Protein AF-0000000074036821 (afdb_homodimer)

Nearest PDB structures (foldseek):
  4fbl-assembly1_A  TM=8.894E-01  e=8.589E-24  unidentified
  3jw8-assembly1_A  TM=8.006E-01  e=2.935E-15  Homo sapiens
  7l50-assembly4_D  TM=7.925E-01  e=5.083E-15  Homo sapiens
  6bq0-assembly1_B  TM=7.801E-01  e=5.083E-15  Homo sapiens
  8ptr-assembly1_A  TM=7.998E-01  e=4.861E-14  Homo sapiens

Foldseek 3Di:
DPPPPPPLPPPQDDPPWDADPLQAKDWADDPPAQEEEEEEEADLDGNNLQVLLQVLLVVLPHTYTYHRQFQHRTFQSRVLSDFLVSRLVVLVVVVVVVVVPHVAYEYEYAALSLLSNLVCLLPDPHQEYERELHVLDWPDPCLVVLVVCQVPDAKDFADDDDADPDPSVNRSCVGGVRIDHSNRSNRSVVSSVVSLVSQQSRAHAYEYEEEPQENTRHPCVVVSSVVRHNHPHYYYHYHYDFYRSCCNGPCVVVVSVVVSVSVVD/DPPPPVPLPPPQDDPPWDADPLQAKDWADDPPAQEEEEEEEADLDGNNLQVLLQVLLVVLPHTYTYHRQFQHRTFQSRVLSDFLVSRLVVLVVVVVVVVVPHVAYEYEYAALSLLSNLVCLLPDPHQEYERELHVLDWPDPCLVVLVVCQVPDAKAFADDDDADPDPSVNRSCVGGVRIDHSNRSNRSVVSSVVSLVSQCSRAHAYEYEEEPQENTRHPCVVVSSVVRHNHPHYYYHYHYPFYRSCCNGPCVVVVSVVVSVSVVD

pLDDT: mean 91.97, std 14.24, range [18.31, 99.0]

Secondary structure (DSSP, 8-state):
---------GGGS-TT----GGGSPEEE--TT--EEEEEE--TT--GGGGHHHHHHHHHTT-EEEEPPPTTTTS-HHHHHT--HHHHHHHHHHHHHHHHTT-SEEEEEEETHHHHHHHHHHHHS--SEEEEES-TTS---TTGGGHHHHTTT---EEPPPPPPPSSHHHHHHIIIIITEE-HHHHHHHHHHHHHHHHHGGG--S-EEEEEETT-SSS-THHHHHHHHH---SSEEEEEESS--S-GGGSTTHHHHHHHHHHHHH-/---------GGGS-TT----GGGSPEEE--TT--EEEEEE--TT--GGGGHHHHHHHHHTT-EEEEPPPTTTTS-HHHHHT--HHHHHHHHHHHHHHHHTT-SEEEEEEETHHHHHHHHHHHHS--SEEEEES-TTS---TTGGGHHHHTTT---EEPPPPPPPSSHHHHHHIIIIITEE-HHHHHHHHHHHHHHHHHGGG--S-EEEEEETT-SSS-THHHHHHHHH---SSEEEEEESS--S-GGGSTTHHHHHHHHHHHHH-

Sequence (530 aa):
MNTIAVRPSIAAIPAETRVLPGARTLRLEREGASRAVLVLHGFTGYVGEIRFLAEHLHQAGFSVLAPRLPGHGTNSRDFRASGGNDWWRASVDAYLDVASRYDQVMVVGLSMGGVLSALLAAQFPLARAALLAPALEIAHPLVPLTPFLRHLVPPLRKPEKEPSEDPEREYLAREYWNWQWPRETSELYRLVKLGRRALEKITCPTLTVVSAQDDTVPLSVAGRIERSIAATERQTLVLEESGHVITDGPEKETVARAVSEWFLRMNTIAVRPSIAAIPAETRVLPGARTLRLEREGASRAVLVLHGFTGYVGEIRFLAEHLHQAGFSVLAPRLPGHGTNSRDFRASGGNDWWRASVDAYLDVASRYDQVMVVGLSMGGVLSALLAAQFPLARAALLAPALEIAHPLVPLTPFLRHLVPPLRKPEKEPSEDPEREYLAREYWNWQWPRETSELYRLVKLGRRALEKITCPTLTVVSAQDDTVPLSVAGRIERSIAATERQTLVLEESGHVITDGPEKETVARAVSEWFLR

Organism: NCBI:txid159291

Solvent-accessible surface area (backbone atoms only — not comparable to full-atom values): 26959 Å² total; per-residue (Å²): 133,81,75,70,69,79,63,66,53,83,79,44,45,61,52,82,67,50,47,40,80,64,21,44,60,43,76,45,82,41,89,89,42,47,41,30,34,42,40,33,45,31,78,85,37,35,28,57,52,42,40,63,39,46,52,49,37,36,72,74,61,26,17,29,40,28,58,52,51,68,33,42,38,54,43,47,53,34,32,69,56,36,42,42,68,49,43,50,51,51,50,52,53,50,48,40,57,50,55,57,72,26,82,38,39,29,35,32,12,33,24,49,11,9,25,52,35,44,40,47,38,34,48,34,87,41,63,30,38,34,29,30,39,37,39,62,37,67,58,56,81,61,52,83,48,15,71,76,37,30,87,73,42,70,72,40,79,43,81,83,71,82,83,52,90,48,66,66,57,35,50,44,32,72,43,41,68,34,44,40,49,34,42,54,45,23,27,48,45,53,48,20,57,50,24,55,68,29,31,55,52,20,54,40,35,36,39,39,37,41,25,71,50,18,79,50,34,49,65,64,41,60,58,53,49,68,73,39,37,53,29,80,49,67,48,76,47,77,40,75,78,16,44,62,60,40,51,66,34,90,43,20,68,59,48,37,50,53,50,44,57,60,66,70,101,133,82,77,70,69,80,62,72,54,82,80,44,46,60,53,82,67,51,46,39,81,62,20,46,59,43,75,44,82,38,88,87,41,47,40,31,35,42,41,34,45,32,79,83,37,36,28,56,50,41,40,64,39,47,53,49,37,36,73,74,59,26,18,30,40,26,57,52,52,68,33,42,38,54,42,47,53,35,31,69,62,37,43,42,67,50,43,50,51,51,49,51,52,50,48,38,58,50,54,58,72,26,84,37,40,29,35,33,10,34,23,49,11,8,26,52,35,44,40,45,37,34,48,34,88,41,63,30,38,35,30,31,41,36,40,60,37,66,58,56,81,60,52,83,49,14,69,75,36,30,86,73,42,72,71,39,78,44,80,83,71,82,83,53,89,47,65,68,56,35,50,43,33,72,42,39,69,35,44,41,50,34,42,55,46,22,27,46,46,52,47,22,54,51,22,56,69,29,31,56,52,21,54,39,36,36,40,38,37,42,25,72,50,19,80,52,32,50,65,66,40,59,57,52,48,68,74,38,36,53,29,81,49,67,50,77,46,77,40,76,78,16,45,61,60,40,51,67,35,90,44,21,67,57,50,36,49,53,50,46,56,60,66,69,101

InterPro domains:
  IPR000073 Alpha/beta hydrolase fold-1 [PF12697] (37-256)
  IPR012354 Esterase/lipase [PIRSF017388] (30-263)
  IPR029058 Alpha/Beta hydrolase fold [G3DSA:3.40.50.1820] (24-264)
  IPR029058 Alpha/Beta hydrolase fold [SSF53474] (31-263)
  IPR050266 AB hydrolase superfamily [PTHR43798] (28-263)

Structure (mmCIF, N/CA/C/O backbone):
data_AF-0000000074036821-model_v1
#
loop_
_entity.id
_entity.type
_entity.pdbx_description
1 polymer Carboxylesterase
#
loop_
_atom_site.group_PDB
_atom_site.id
_atom_site.type_symbol
_atom_site.label_atom_id
_atom_site.label_alt_id
_atom_site.label_comp_id
_atom_site.label_asym_id
_atom_site.lab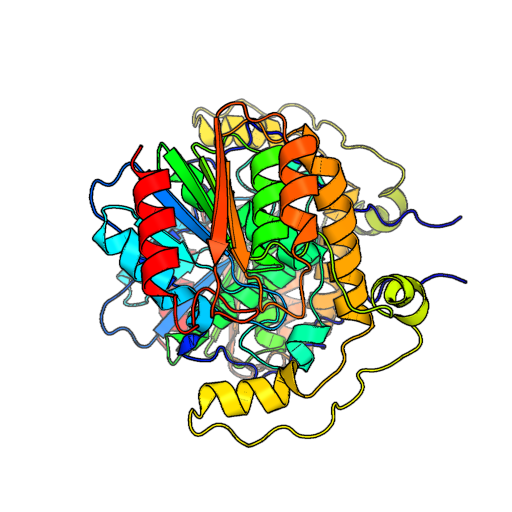el_entity_id
_atom_site.label_seq_id
_atom_site.pdbx_PDB_ins_code
_atom_site.Cartn_x
_atom_site.Cartn_y
_atom_site.Cartn_z
_atom_site.occupancy
_atom_site.B_iso_or_equiv
_atom_site.auth_seq_id
_atom_site.auth_comp_id
_atom_site.auth_asym_id
_atom_site.auth_atom_id
_atom_site.pdbx_PDB_model_num
ATOM 1 N N . MET A 1 1 ? 4.031 -11.281 30.656 1 18.31 1 MET A N 1
ATOM 2 C CA . MET A 1 1 ? 2.732 -11.242 29.984 1 18.31 1 MET A CA 1
ATOM 3 C C . MET A 1 1 ? 2.902 -11.008 28.484 1 18.31 1 MET A C 1
ATOM 5 O O . MET A 1 1 ? 3.51 -10.016 28.078 1 18.31 1 MET A O 1
ATOM 9 N N . ASN A 1 2 ? 3.062 -12.086 27.672 1 21.95 2 ASN A N 1
ATOM 10 C CA . ASN A 1 2 ? 3.443 -12.359 26.297 1 21.95 2 ASN A CA 1
ATOM 11 C C . ASN A 1 2 ? 2.559 -11.602 25.312 1 21.95 2 ASN A C 1
ATOM 13 O O . ASN A 1 2 ? 1.363 -11.875 25.203 1 21.95 2 ASN A O 1
ATOM 17 N N . THR A 1 3 ? 2.742 -10.289 25.281 1 25.14 3 THR A N 1
ATOM 18 C CA . THR A 1 3 ? 1.938 -9.391 24.453 1 25.14 3 THR A CA 1
ATOM 19 C C . THR A 1 3 ? 1.729 -9.984 23.062 1 25.14 3 THR A C 1
ATOM 21 O O . THR A 1 3 ? 2.693 -10.211 22.328 1 25.14 3 THR A O 1
ATOM 24 N N . ILE A 1 4 ? 0.792 -10.883 23.047 1 26.09 4 ILE A N 1
ATOM 25 C CA . ILE A 1 4 ? 0.326 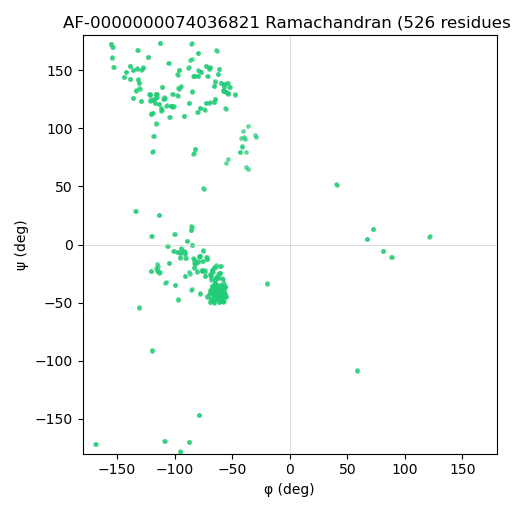-11.531 21.828 1 26.09 4 ILE A CA 1
ATOM 26 C C . ILE A 1 4 ? 0.165 -10.5 20.719 1 26.09 4 ILE A C 1
ATOM 28 O O . ILE A 1 4 ? -0.646 -9.578 20.844 1 26.09 4 ILE A O 1
ATOM 32 N N . ALA A 1 5 ? 1.261 -10.133 20.094 1 34.81 5 ALA A N 1
ATOM 33 C CA . ALA A 1 5 ? 1.174 -9.383 18.844 1 34.81 5 ALA A CA 1
ATOM 34 C C . ALA A 1 5 ? -0.105 -9.719 18.078 1 34.81 5 ALA A C 1
ATOM 36 O O . ALA A 1 5 ? -0.354 -10.883 17.766 1 34.81 5 ALA A O 1
ATOM 37 N N . VAL A 1 6 ? -1.123 -8.984 18.281 1 35.66 6 VAL A N 1
ATOM 38 C CA . VAL A 1 6 ? -2.352 -9.07 17.5 1 35.66 6 VAL A CA 1
ATOM 39 C C . VAL A 1 6 ? -2.016 -9.336 16.031 1 35.66 6 VAL A C 1
ATOM 41 O O . VAL A 1 6 ? -1.45 -8.477 15.352 1 35.66 6 VAL A O 1
ATOM 44 N N . ARG A 1 7 ? -1.472 -10.477 15.719 1 39.62 7 ARG A N 1
ATOM 45 C CA . ARG A 1 7 ? -1.294 -10.922 14.336 1 39.62 7 ARG A CA 1
ATOM 46 C C . ARG A 1 7 ? -2.535 -10.617 13.5 1 39.62 7 ARG A C 1
ATOM 48 O O . ARG A 1 7 ? -3.637 -11.055 13.836 1 39.62 7 ARG A O 1
ATOM 55 N N . PRO A 1 8 ? -2.658 -9.531 12.859 1 44.41 8 PRO A N 1
ATOM 56 C CA . PRO A 1 8 ? -3.916 -9.336 12.133 1 44.41 8 PRO A CA 1
ATOM 57 C C . PRO A 1 8 ? -4.418 -10.609 11.469 1 44.41 8 PRO A C 1
ATOM 59 O O . PRO A 1 8 ? -3.674 -11.266 10.727 1 44.41 8 PRO A O 1
ATOM 62 N N . SER A 1 9 ? -5.211 -11.352 12.164 1 51.19 9 SER A N 1
ATOM 63 C CA . SER A 1 9 ? -5.945 -12.43 11.516 1 51.19 9 SER A CA 1
ATOM 64 C C . SER A 1 9 ? -6.371 -12.031 10.102 1 51.19 9 SER A C 1
ATOM 66 O O . SER A 1 9 ? -6.93 -10.953 9.898 1 51.19 9 SER A O 1
ATOM 68 N N . ILE A 1 10 ? -5.691 -12.477 9.008 1 53.94 10 ILE A N 1
ATOM 69 C CA . ILE A 1 10 ? -6.184 -12.438 7.633 1 53.94 10 ILE A CA 1
ATOM 70 C C . ILE A 1 10 ? -7.703 -12.297 7.633 1 53.94 10 ILE A C 1
ATOM 72 O O . ILE A 1 10 ? -8.266 -11.523 6.852 1 53.94 10 ILE A O 1
ATOM 76 N N . ALA A 1 11 ? -8.328 -12.914 8.688 1 61.28 11 ALA A N 1
ATOM 77 C CA . ALA A 1 11 ? -9.781 -13.07 8.75 1 61.28 11 ALA A CA 1
ATOM 78 C C . ALA A 1 11 ? -10.438 -11.836 9.352 1 61.28 11 ALA A C 1
ATOM 80 O O . ALA A 1 11 ? -11.672 -11.758 9.422 1 61.28 11 ALA A O 1
ATOM 81 N N . ALA A 1 12 ? -9.594 -10.766 9.375 1 81.31 12 ALA A N 1
ATOM 82 C CA . ALA A 1 12 ? -10.188 -9.68 10.156 1 81.31 12 ALA A CA 1
ATOM 83 C C . ALA A 1 12 ? -10.906 -8.688 9.25 1 81.31 12 ALA A C 1
ATOM 85 O O . ALA A 1 12 ? -11.781 -7.949 9.703 1 81.31 12 ALA A O 1
ATOM 86 N N . ILE A 1 13 ? -10.727 -8.781 7.961 1 92.56 13 ILE A N 1
ATOM 87 C CA . ILE A 1 13 ? -11.367 -7.863 7.027 1 92.56 13 ILE A CA 1
ATOM 88 C C . ILE A 1 13 ? -12.555 -8.555 6.359 1 92.56 13 ILE A C 1
ATOM 90 O O . ILE A 1 13 ? -12.383 -9.539 5.637 1 92.56 13 ILE A O 1
ATOM 94 N N . PRO A 1 14 ? -13.781 -8.055 6.512 1 94.5 14 PRO A N 1
ATOM 95 C CA . PRO A 1 14 ? -14.961 -8.719 5.961 1 94.5 14 PRO A CA 1
ATOM 96 C C . PRO A 1 14 ? -14.914 -8.844 4.438 1 94.5 14 PRO A C 1
ATOM 98 O O . PRO A 1 14 ? -14.398 -7.945 3.762 1 94.5 14 PRO A O 1
ATOM 101 N N . ALA A 1 15 ? -15.547 -9.875 3.91 1 94.81 15 ALA A N 1
ATOM 102 C CA . ALA A 1 15 ? -15.578 -10.156 2.479 1 94.81 15 ALA A CA 1
ATOM 103 C C . ALA A 1 15 ? -16.281 -9.039 1.709 1 94.81 15 ALA A C 1
ATOM 105 O O . ALA A 1 15 ? -15.945 -8.781 0.55 1 94.81 15 ALA A O 1
ATOM 106 N N . GLU A 1 16 ? -17.188 -8.359 2.367 1 95.31 16 GLU A N 1
ATOM 107 C CA . GLU A 1 16 ? -18.016 -7.344 1.708 1 95.31 16 GLU A CA 1
ATOM 108 C C . GLU A 1 16 ? -17.344 -5.977 1.763 1 95.31 16 GLU A C 1
ATOM 110 O O . GLU A 1 16 ? -17.906 -4.984 1.296 1 95.31 16 GLU A O 1
ATOM 115 N N . THR A 1 17 ? -16.125 -5.922 2.326 1 97.25 17 THR A N 1
ATOM 116 C CA . THR A 1 17 ? -15.414 -4.652 2.449 1 97.25 17 THR A CA 1
ATOM 117 C C . THR A 1 17 ? -15.234 -4 1.081 1 97.25 17 THR A C 1
ATOM 119 O O . THR A 1 17 ? -14.828 -4.66 0.121 1 97.25 17 THR A O 1
ATOM 122 N N . ARG A 1 18 ? -15.57 -2.715 1.026 1 96.38 18 ARG A N 1
ATOM 123 C CA . ARG A 1 18 ? -15.414 -1.904 -0.177 1 96.38 18 ARG A CA 1
ATOM 124 C C . ARG A 1 18 ? -14.883 -0.516 0.161 1 96.38 18 ARG A C 1
ATOM 126 O O . ARG A 1 18 ? -15.086 -0.02 1.271 1 96.38 18 ARG A O 1
ATOM 133 N N . VAL A 1 19 ? -14.234 0.05 -0.792 1 98.56 19 VAL A N 1
ATOM 134 C CA . VAL A 1 19 ? -13.773 1.428 -0.651 1 98.56 19 VAL A CA 1
ATOM 135 C C . VAL A 1 19 ? -14.898 2.387 -1.045 1 98.56 19 VAL A C 1
ATOM 137 O O . VAL A 1 19 ? -15.516 2.227 -2.098 1 98.56 19 VAL A O 1
ATOM 140 N N . LEU A 1 20 ? -15.164 3.377 -0.227 1 97.94 20 LEU A N 1
ATOM 141 C CA . LEU A 1 20 ? -16.125 4.418 -0.59 1 97.94 20 LEU A CA 1
ATOM 142 C C . LEU A 1 20 ? -15.648 5.18 -1.825 1 97.94 20 LEU A C 1
ATOM 144 O O . LEU A 1 20 ? -14.453 5.445 -1.979 1 97.94 20 LEU A O 1
ATOM 148 N N . PRO A 1 21 ? -16.578 5.613 -2.633 1 97.25 21 PRO A N 1
ATOM 149 C CA . PRO A 1 21 ? -16.188 6.34 -3.842 1 97.25 21 PRO A CA 1
ATOM 150 C C . PRO A 1 21 ? -15.32 7.559 -3.539 1 97.25 21 PRO A C 1
ATOM 152 O O . PRO A 1 21 ? -14.297 7.773 -4.203 1 97.25 21 PRO A O 1
ATOM 155 N N . GLY A 1 22 ? -15.641 8.32 -2.547 1 97.88 22 GLY A N 1
ATOM 156 C CA . GLY A 1 22 ? -14.891 9.523 -2.197 1 97.88 22 GLY A CA 1
ATOM 157 C C . GLY A 1 22 ? -13.578 9.227 -1.5 1 97.88 22 GLY A C 1
ATOM 158 O O . GLY A 1 22 ? -12.773 10.133 -1.278 1 97.88 22 GLY A O 1
ATOM 159 N N . ALA A 1 23 ? -13.32 7.938 -1.196 1 98.56 23 ALA A N 1
ATOM 160 C CA . ALA A 1 23 ? -12.125 7.559 -0.449 1 98.56 23 ALA A CA 1
ATOM 161 C C . ALA A 1 23 ? -11.094 6.898 -1.36 1 98.56 23 ALA A C 1
ATOM 163 O O . ALA A 1 23 ? -10.008 6.535 -0.914 1 98.56 23 ALA A O 1
ATOM 164 N N . ARG A 1 24 ? -11.461 6.754 -2.646 1 98.5 24 ARG A N 1
ATOM 165 C CA . ARG A 1 24 ? -10.539 6.125 -3.59 1 98.5 24 ARG A CA 1
ATOM 166 C C . ARG A 1 24 ? -9.234 6.91 -3.684 1 98.5 24 ARG A C 1
ATOM 168 O O . ARG A 1 24 ? -9.234 8.141 -3.656 1 98.5 24 ARG A O 1
ATOM 175 N N . THR A 1 25 ? -8.156 6.148 -3.742 1 98.69 25 THR A N 1
ATOM 176 C CA . THR A 1 25 ? -6.887 6.793 -4.059 1 98.69 25 THR A CA 1
ATOM 177 C C . THR A 1 25 ? -7.035 7.723 -5.258 1 98.69 25 THR A C 1
ATOM 179 O O . THR A 1 25 ? -7.629 7.344 -6.273 1 98.69 25 THR A O 1
ATOM 182 N N . LEU A 1 26 ? -6.574 8.938 -5.098 1 98.5 26 LEU A N 1
ATOM 183 C CA . LEU A 1 26 ? -6.637 9.938 -6.156 1 98.5 26 LEU A CA 1
ATOM 184 C C . LEU A 1 26 ? -5.285 10.094 -6.844 1 98.5 26 LEU A C 1
ATOM 186 O O . LEU A 1 26 ? -4.277 10.375 -6.191 1 98.5 26 LEU A O 1
ATOM 190 N N . ARG A 1 27 ? -5.277 9.812 -8.102 1 98 27 ARG A N 1
ATOM 191 C CA . ARG A 1 27 ? -4.098 10 -8.938 1 98 27 ARG A CA 1
ATOM 192 C C . ARG A 1 27 ? -4.379 10.992 -10.062 1 98 27 ARG A C 1
ATOM 194 O O . ARG A 1 27 ? -5.234 10.75 -10.914 1 98 27 ARG A O 1
ATOM 201 N N . LEU A 1 28 ? -3.725 12.102 -9.977 1 98.5 28 LEU A N 1
ATOM 202 C CA . LEU A 1 28 ? -3.842 13.141 -11 1 98.5 28 LEU A CA 1
ATOM 203 C C . LEU A 1 28 ? -2.508 13.359 -11.703 1 98.5 28 LEU A C 1
ATOM 205 O O . LEU A 1 28 ? -1.605 13.992 -11.156 1 98.5 28 LEU A O 1
ATOM 209 N N . GLU A 1 29 ? -2.445 12.828 -12.898 1 97.44 29 GLU A N 1
ATOM 210 C CA . GLU A 1 29 ? -1.188 12.914 -13.641 1 97.44 29 GLU A CA 1
ATOM 211 C C . GLU A 1 29 ? -1.186 14.094 -14.602 1 97.44 29 GLU A C 1
ATOM 213 O O . GLU A 1 29 ? -2.199 14.383 -15.242 1 97.44 29 GLU A O 1
ATOM 218 N N . ARG A 1 30 ? -0.116 14.742 -14.523 1 96.5 30 ARG A N 1
ATOM 219 C CA . ARG A 1 30 ? 0.135 15.812 -15.484 1 96.5 30 ARG A CA 1
ATOM 220 C C . ARG A 1 30 ? 1.263 15.438 -16.438 1 96.5 30 ARG A C 1
ATOM 222 O O . ARG A 1 30 ? 2.4 15.227 -16.016 1 96.5 30 ARG A O 1
ATOM 229 N N . GLU A 1 31 ? 0.876 15.328 -17.688 1 92.69 31 GLU A N 1
ATOM 230 C CA . GLU A 1 31 ? 1.869 14.969 -18.703 1 92.69 31 GLU A CA 1
ATOM 231 C C . GLU A 1 31 ? 3.047 15.938 -18.688 1 92.69 31 GLU A C 1
ATOM 233 O O . GLU A 1 31 ? 2.855 17.156 -18.656 1 92.69 31 GLU A O 1
ATOM 238 N N . GLY A 1 32 ? 4.16 15.359 -18.672 1 91.56 32 GLY A N 1
ATOM 239 C CA . GLY A 1 32 ? 5.363 16.156 -18.781 1 91.56 32 GLY A CA 1
ATOM 240 C C . GLY A 1 32 ? 5.785 16.781 -17.469 1 91.56 32 GLY A C 1
ATOM 241 O O . GLY A 1 32 ? 6.828 17.438 -17.375 1 91.56 32 GLY A O 1
ATOM 242 N N . ALA A 1 33 ? 4.984 16.625 -16.453 1 91.75 33 ALA A N 1
ATOM 243 C CA . ALA A 1 33 ? 5.352 17.188 -15.156 1 91.75 33 ALA A CA 1
ATOM 244 C C . ALA A 1 33 ? 6.605 16.531 -14.594 1 91.75 33 ALA A C 1
ATOM 246 O O . ALA A 1 33 ? 6.781 15.312 -14.727 1 91.75 33 ALA A O 1
ATOM 247 N N . SER A 1 34 ? 7.445 17.375 -14 1 96.62 34 SER A N 1
ATOM 248 C CA . SER A 1 34 ? 8.641 16.875 -13.328 1 96.62 34 SER A CA 1
ATOM 249 C C . SER A 1 34 ? 8.469 16.906 -11.812 1 96.62 34 SER A C 1
ATOM 251 O O . SER A 1 34 ? 9.25 16.281 -11.086 1 96.62 34 SER A O 1
ATOM 253 N N . ARG A 1 35 ? 7.438 17.672 -11.375 1 98.25 35 ARG A N 1
ATOM 254 C CA . ARG A 1 35 ? 7.18 17.828 -9.953 1 98.25 35 ARG A CA 1
ATOM 255 C C . ARG A 1 35 ? 5.883 17.125 -9.547 1 98.25 35 ARG A C 1
ATOM 257 O O . ARG A 1 35 ? 4.887 17.188 -10.273 1 98.25 35 ARG A O 1
ATOM 264 N N . ALA A 1 36 ? 5.922 16.438 -8.484 1 98.81 36 ALA A N 1
ATOM 265 C CA . ALA A 1 36 ? 4.738 15.742 -7.98 1 98.81 36 ALA A CA 1
ATOM 266 C C . ALA A 1 36 ? 4.547 15.992 -6.488 1 98.81 36 ALA A C 1
ATOM 268 O O . ALA A 1 36 ? 5.512 16.281 -5.773 1 98.81 36 ALA A O 1
ATOM 269 N N . VAL A 1 37 ? 3.312 15.945 -6.043 1 98.94 37 VAL A N 1
ATOM 270 C CA . VAL A 1 37 ? 2.975 16.141 -4.637 1 98.94 37 VAL A CA 1
ATOM 271 C C . VAL A 1 37 ? 2.287 14.883 -4.098 1 98.94 37 VAL A C 1
ATOM 273 O O . VAL A 1 37 ? 1.34 14.375 -4.707 1 98.94 37 VAL A O 1
ATOM 276 N N . LEU A 1 38 ? 2.83 14.344 -3.066 1 98.94 38 LEU A N 1
ATOM 277 C CA . LEU A 1 38 ? 2.148 13.328 -2.27 1 98.94 38 LEU A CA 1
ATOM 278 C C . LEU A 1 38 ? 1.287 13.977 -1.189 1 98.94 38 LEU A C 1
ATOM 280 O O . LEU A 1 38 ? 1.784 14.758 -0.38 1 98.94 38 LEU A O 1
ATOM 284 N N . VAL A 1 39 ? -0.026 13.688 -1.205 1 99 39 VAL A N 1
ATOM 285 C CA . VAL A 1 39 ? -0.981 14.289 -0.278 1 99 39 VAL A CA 1
ATOM 286 C C . VAL A 1 39 ? -1.531 13.219 0.662 1 99 39 VAL A C 1
ATOM 288 O O . VAL A 1 39 ? -2.145 12.242 0.214 1 99 39 VAL A O 1
ATOM 291 N N . LEU A 1 40 ? -1.336 13.406 1.972 1 98.94 40 LEU A N 1
ATOM 292 C CA . LEU A 1 40 ? -1.674 12.367 2.936 1 98.94 40 LEU A CA 1
ATOM 293 C C . LEU A 1 40 ? -2.803 12.82 3.855 1 98.94 40 LEU A C 1
ATOM 295 O O . LEU A 1 40 ? -2.715 13.883 4.473 1 98.94 40 LEU A O 1
ATOM 299 N N . HIS A 1 41 ? -3.877 11.992 4.016 1 98.88 41 HIS A N 1
ATOM 300 C CA . HIS A 1 41 ? -5.02 12.32 4.859 1 98.88 41 HIS A CA 1
ATOM 301 C C . HIS A 1 41 ? -4.766 11.922 6.309 1 98.88 41 HIS A C 1
ATOM 303 O O . HIS A 1 41 ? -3.736 11.32 6.621 1 98.88 41 HIS A O 1
ATOM 309 N N . GLY A 1 42 ? -5.676 12.305 7.188 1 98.69 42 GLY A N 1
ATOM 310 C CA . GLY A 1 42 ? -5.477 12.148 8.617 1 98.69 42 GLY A CA 1
ATOM 311 C C . GLY A 1 42 ? -6.098 10.883 9.172 1 98.69 42 GLY A C 1
ATOM 312 O O . GLY A 1 42 ? -6.676 10.086 8.422 1 98.69 42 GLY A O 1
ATOM 313 N N . PHE A 1 43 ? -5.969 10.703 10.5 1 97.88 43 PHE A N 1
ATOM 314 C CA . PHE A 1 43 ? -6.488 9.578 11.266 1 97.88 43 PHE A CA 1
ATOM 315 C C . PHE A 1 43 ? -8.016 9.555 11.234 1 97.88 43 PHE A C 1
ATOM 317 O O . PHE A 1 43 ? -8.656 10.578 11.469 1 97.88 43 PHE A O 1
ATOM 324 N N . THR A 1 44 ? -8.578 8.398 10.805 1 97.38 44 THR A N 1
ATOM 325 C CA . THR A 1 44 ? -10.016 8.172 10.648 1 97.38 44 THR A CA 1
ATOM 326 C C . THR A 1 44 ? -10.578 9.039 9.523 1 97.38 44 THR A C 1
ATOM 328 O O . THR A 1 44 ? -11.789 9.078 9.312 1 97.38 44 THR A O 1
ATOM 331 N N . GLY A 1 45 ? -9.727 9.766 8.797 1 97.62 45 GLY A N 1
ATOM 332 C CA . GLY A 1 45 ? -10.133 10.547 7.645 1 97.62 45 GLY A CA 1
ATOM 333 C C . GLY A 1 45 ? -10.133 9.758 6.352 1 97.62 45 GLY A C 1
ATOM 334 O O . GLY A 1 45 ? -10.172 8.523 6.371 1 97.62 45 GLY A O 1
ATOM 335 N N . TYR A 1 46 ? -10.289 10.469 5.242 1 97.88 46 TYR A N 1
ATOM 336 C CA . TYR A 1 46 ? -10.289 9.852 3.922 1 97.88 46 TYR A CA 1
ATOM 337 C C . TYR A 1 46 ? -9.883 10.859 2.85 1 97.88 46 TYR A C 1
ATOM 339 O O . TYR A 1 46 ? -9.711 12.047 3.139 1 97.88 46 TYR A O 1
ATOM 347 N N . VAL A 1 47 ? -9.711 10.422 1.691 1 98.69 47 VAL A N 1
ATOM 348 C CA . VAL A 1 47 ? -9.188 11.211 0.579 1 98.69 47 VAL A CA 1
ATOM 349 C C . VAL A 1 47 ? -10.133 12.375 0.29 1 98.69 47 VAL A C 1
ATOM 351 O O . VAL A 1 47 ? -9.68 13.461 -0.096 1 98.69 47 VAL A O 1
ATOM 354 N N . GLY A 1 48 ? -11.398 12.211 0.57 1 98.06 48 GLY A N 1
ATOM 355 C CA . GLY A 1 48 ? -12.359 13.273 0.341 1 98.06 48 GLY A CA 1
ATOM 356 C C . GLY A 1 48 ? -12.031 14.547 1.096 1 98.06 48 GLY A C 1
ATOM 357 O O . GLY A 1 48 ? -12.32 15.648 0.622 1 98.06 48 GLY A O 1
ATOM 358 N N . GLU A 1 49 ? -11.383 14.469 2.213 1 97.94 49 GLU A N 1
ATOM 359 C CA . GLU A 1 49 ? -11.078 15.609 3.066 1 97.94 49 GLU A CA 1
ATOM 360 C C . GLU A 1 49 ? -9.875 16.391 2.543 1 97.94 49 GLU A C 1
ATOM 362 O O . GLU A 1 49 ? -9.633 17.516 2.957 1 97.94 49 GLU A O 1
ATOM 367 N N . ILE A 1 50 ? -9.141 15.742 1.622 1 98.75 50 ILE A N 1
ATOM 368 C CA . ILE A 1 50 ? -7.961 16.406 1.08 1 98.75 50 ILE A CA 1
ATOM 369 C C . ILE A 1 50 ? -8.109 16.578 -0.431 1 98.75 50 ILE A C 1
ATOM 371 O O . ILE A 1 50 ? -7.168 16.984 -1.112 1 98.75 50 ILE A O 1
ATOM 375 N N . ARG A 1 51 ? -9.227 16.281 -0.965 1 98.69 51 ARG A N 1
ATOM 376 C CA . ARG A 1 51 ? -9.438 16.266 -2.408 1 98.69 51 ARG A CA 1
ATOM 377 C C . ARG A 1 51 ? -9.32 17.688 -2.982 1 98.69 51 ARG A C 1
ATOM 379 O O . ARG A 1 51 ? -8.688 17.875 -4.023 1 98.69 51 ARG A O 1
ATOM 386 N N . PHE A 1 52 ? -9.953 18.656 -2.332 1 98.88 52 PHE A N 1
ATOM 387 C CA . PHE A 1 52 ? -9.883 20.031 -2.814 1 98.88 52 PHE A CA 1
ATOM 388 C C . PHE A 1 52 ? -8.438 20.5 -2.947 1 98.88 52 PHE A C 1
ATOM 390 O O . PHE A 1 52 ? -8.055 21.078 -3.961 1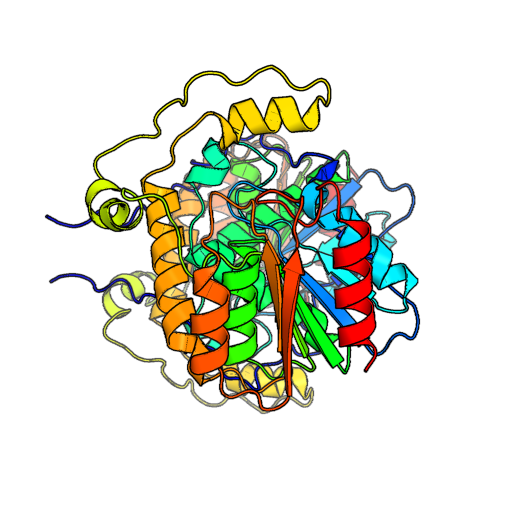 98.88 52 PHE A O 1
ATOM 397 N N . LEU A 1 53 ? -7.664 20.203 -1.947 1 98.94 53 LEU A N 1
ATOM 398 C CA . LEU A 1 53 ? -6.25 20.562 -1.957 1 98.94 53 LEU A CA 1
ATOM 399 C C . LEU A 1 53 ? -5.527 19.859 -3.104 1 98.94 53 LEU A C 1
ATOM 401 O O . LEU A 1 53 ? -4.762 20.484 -3.838 1 98.94 53 LEU A O 1
ATOM 405 N N . ALA A 1 54 ? -5.742 18.562 -3.279 1 98.94 54 ALA A N 1
ATOM 406 C CA . ALA A 1 54 ? -5.098 17.766 -4.324 1 98.94 54 ALA A CA 1
ATOM 407 C C . ALA A 1 54 ? -5.422 18.328 -5.711 1 98.94 54 ALA A C 1
ATOM 409 O O . ALA A 1 54 ? -4.527 18.484 -6.543 1 98.94 54 ALA A O 1
ATOM 410 N N . GLU A 1 55 ? -6.652 18.609 -5.91 1 98.88 55 GLU A N 1
ATOM 411 C CA . GLU A 1 55 ? -7.09 19.125 -7.199 1 98.88 55 GLU A CA 1
ATOM 412 C C . GLU A 1 55 ? -6.508 20.516 -7.457 1 98.88 55 GLU A C 1
ATOM 414 O O . GLU A 1 55 ? -6.125 20.828 -8.586 1 98.88 55 GLU A O 1
ATOM 419 N N . HIS A 1 56 ? -6.469 21.328 -6.418 1 98.94 56 HIS A N 1
ATOM 420 C CA . HIS A 1 56 ? -5.863 22.656 -6.539 1 98.94 56 HIS A CA 1
ATOM 421 C C . HIS A 1 56 ? -4.395 22.547 -6.941 1 98.94 56 HIS A C 1
ATOM 423 O O . HIS A 1 56 ? -3.936 23.281 -7.824 1 98.94 56 HIS A O 1
ATOM 429 N N . LEU A 1 57 ? -3.668 21.672 -6.332 1 98.88 57 LEU A N 1
ATOM 430 C CA . LEU A 1 57 ? -2.258 21.453 -6.641 1 98.88 57 LEU A CA 1
ATOM 431 C C . LEU A 1 57 ? -2.082 20.969 -8.078 1 98.88 57 LEU A C 1
ATOM 433 O O . LEU A 1 57 ? -1.149 21.391 -8.766 1 98.88 57 LEU A O 1
ATOM 437 N N . HIS A 1 58 ? -2.967 20.094 -8.484 1 98.88 58 HIS A N 1
ATOM 438 C CA . HIS A 1 58 ? -2.928 19.641 -9.875 1 98.88 58 HIS A CA 1
ATOM 439 C C . HIS A 1 58 ? -3.135 20.797 -10.844 1 98.88 58 HIS A C 1
ATOM 441 O O . HIS A 1 58 ? -2.439 20.891 -11.852 1 98.88 58 HIS A O 1
ATOM 447 N N . GLN A 1 59 ? -4.074 21.641 -10.508 1 98.44 59 GLN A N 1
ATOM 448 C CA . GLN A 1 59 ? -4.348 22.812 -11.336 1 98.44 59 GLN A CA 1
ATOM 449 C C . GLN A 1 59 ? -3.148 23.75 -11.359 1 98.44 59 GLN A C 1
ATOM 451 O O . GLN A 1 59 ? -2.904 24.422 -12.367 1 98.44 59 GLN A O 1
ATOM 456 N N . ALA A 1 60 ? -2.402 23.734 -10.336 1 98.25 60 ALA A N 1
ATOM 457 C CA . ALA A 1 60 ? -1.229 24.594 -10.234 1 98.25 60 ALA A CA 1
ATOM 458 C C . ALA A 1 60 ? -0.058 24.031 -11.031 1 98.25 60 ALA A C 1
ATOM 460 O O . ALA A 1 60 ? 0.999 24.656 -11.125 1 98.25 60 ALA A O 1
ATOM 461 N N . GLY A 1 61 ? -0.157 22.781 -11.531 1 97.88 61 GLY A N 1
ATOM 462 C CA . GLY A 1 61 ? 0.845 22.281 -12.453 1 97.88 61 GLY A CA 1
ATOM 463 C C . GLY A 1 61 ? 1.554 21.031 -11.945 1 97.88 61 GLY A C 1
ATOM 464 O O . GLY A 1 61 ? 2.465 20.531 -12.602 1 97.88 61 GLY A O 1
ATOM 465 N N . PHE A 1 62 ? 1.122 20.5 -10.859 1 98.69 62 PHE A N 1
ATOM 466 C CA . PHE A 1 62 ? 1.769 19.328 -10.273 1 98.69 62 PHE A CA 1
ATOM 467 C C . PHE A 1 62 ? 1.04 18.047 -10.672 1 98.69 62 PHE A C 1
ATOM 469 O O . PHE A 1 62 ? -0.179 18.047 -10.859 1 98.69 62 PHE A O 1
ATOM 476 N N . SER A 1 63 ? 1.76 16.891 -10.859 1 98.81 63 SER A N 1
ATOM 477 C CA . SER A 1 63 ? 1.121 15.602 -10.648 1 98.81 63 SER A CA 1
ATOM 478 C C . SER A 1 63 ? 0.864 15.344 -9.172 1 98.81 63 SER A C 1
ATOM 480 O O . SER A 1 63 ? 1.602 15.836 -8.312 1 98.81 63 SER A O 1
ATOM 482 N N . VAL A 1 64 ? -0.218 14.688 -8.883 1 98.94 64 VAL A N 1
ATOM 483 C CA . VAL A 1 64 ? -0.606 14.531 -7.484 1 98.94 64 VAL A CA 1
ATOM 484 C C . VAL A 1 64 ? -0.995 13.078 -7.219 1 98.94 64 VAL A C 1
ATOM 486 O O . VAL A 1 64 ? -1.689 12.453 -8.031 1 98.94 64 VAL A O 1
ATOM 489 N N . LEU A 1 65 ? -0.469 12.516 -6.145 1 98.88 65 LEU A N 1
ATOM 490 C CA . LEU A 1 65 ? -0.961 11.266 -5.578 1 98.88 65 LEU A CA 1
ATOM 491 C C . LEU A 1 65 ? -1.508 11.477 -4.172 1 98.88 65 LEU A C 1
ATOM 493 O O . LEU A 1 65 ? -0.805 12 -3.301 1 98.88 65 LEU A O 1
ATOM 497 N N . ALA A 1 66 ? -2.725 11.164 -3.934 1 98.94 66 ALA A N 1
ATOM 498 C CA . ALA A 1 66 ? -3.354 11.102 -2.617 1 98.94 66 ALA A CA 1
ATOM 499 C C . ALA A 1 66 ? -3.844 9.688 -2.307 1 98.94 66 ALA A C 1
ATOM 501 O O . ALA A 1 66 ? -4.992 9.344 -2.604 1 98.94 66 ALA A O 1
ATOM 502 N N . PRO A 1 67 ? -3.039 8.938 -1.671 1 98.88 67 PRO A N 1
ATOM 503 C CA . PRO A 1 67 ? -3.418 7.551 -1.415 1 98.88 67 PRO A CA 1
ATOM 504 C C . PRO A 1 67 ? -4.422 7.41 -0.274 1 98.88 67 PRO A C 1
ATOM 506 O O . PRO A 1 67 ? -4.414 8.219 0.662 1 98.88 67 PRO A O 1
ATOM 509 N N . ARG A 1 68 ? -5.285 6.395 -0.382 1 98.88 68 ARG A N 1
ATOM 510 C CA . ARG A 1 68 ? -6.039 5.902 0.769 1 98.88 68 ARG A CA 1
ATOM 511 C C . ARG A 1 68 ? -5.137 5.121 1.72 1 98.88 68 ARG A C 1
ATOM 513 O O . ARG A 1 68 ? -4.484 4.156 1.314 1 98.88 68 ARG A O 1
ATOM 520 N N . LEU A 1 69 ? -5.066 5.555 2.91 1 98.81 69 LEU A N 1
ATOM 521 C CA . LEU A 1 69 ? -4.234 4.844 3.871 1 98.81 69 LEU A CA 1
ATOM 522 C C . LEU A 1 69 ? -4.945 3.6 4.391 1 98.81 69 LEU A C 1
ATOM 524 O O . LEU A 1 69 ? -6.168 3.592 4.531 1 98.81 69 LEU A O 1
ATOM 528 N N . PRO A 1 70 ? -4.219 2.561 4.746 1 98.12 70 PRO A N 1
ATOM 529 C CA . PRO A 1 70 ? -4.793 1.265 5.117 1 98.12 70 PRO A CA 1
ATOM 530 C C . PRO A 1 70 ? -5.848 1.378 6.215 1 98.12 70 PRO A C 1
ATOM 532 O O . PRO A 1 70 ? -5.617 2.035 7.234 1 98.12 70 PRO A O 1
ATOM 535 N N . GLY A 1 71 ? -6.996 0.747 5.934 1 97.88 71 GLY A N 1
ATOM 536 C CA . GLY A 1 71 ? -8.055 0.674 6.926 1 97.88 71 GLY A CA 1
ATOM 537 C C . GLY A 1 71 ? -9 1.859 6.883 1 97.88 71 GLY A C 1
ATOM 538 O O . GLY A 1 71 ? -10.062 1.842 7.512 1 97.88 71 GLY A O 1
ATOM 539 N N . HIS A 1 72 ? -8.664 2.857 6.164 1 98.56 72 HIS A N 1
ATOM 540 C CA . HIS A 1 72 ? -9.492 4.055 6.086 1 98.56 72 HIS A CA 1
ATOM 541 C C . HIS A 1 72 ? -10.406 4.012 4.863 1 98.56 72 HIS A C 1
ATOM 543 O O . HIS A 1 72 ? -10.062 3.396 3.852 1 98.56 72 HIS A O 1
ATOM 549 N N . GLY A 1 73 ? -11.57 4.668 4.996 1 98.25 73 GLY A N 1
ATOM 550 C CA . GLY A 1 73 ? -12.469 4.812 3.861 1 98.25 73 GLY A CA 1
ATOM 551 C C . GLY A 1 73 ? -13.164 3.52 3.484 1 98.25 73 GLY A C 1
ATOM 552 O O . GLY A 1 73 ? -13.672 3.383 2.367 1 98.25 73 GLY A O 1
ATOM 553 N N . THR A 1 74 ? -13.117 2.494 4.348 1 98 74 THR A N 1
ATOM 554 C CA . THR A 1 74 ? -13.773 1.206 4.16 1 98 74 THR A CA 1
ATOM 555 C C . THR A 1 74 ? -14.773 0.938 5.281 1 98 74 THR A C 1
ATOM 557 O O . THR A 1 74 ? -15.883 1.48 5.277 1 98 74 THR A O 1
ATOM 560 N N . ASN A 1 75 ? -14.375 0.288 6.387 1 96.94 75 ASN A N 1
ATOM 561 C CA . ASN A 1 75 ? -15.219 0.02 7.543 1 96.94 75 ASN A CA 1
ATOM 562 C C . ASN A 1 75 ? -14.398 -0.147 8.82 1 96.94 75 ASN A C 1
ATOM 564 O O . ASN A 1 75 ? -13.172 -0.227 8.758 1 96.94 75 ASN A O 1
ATOM 568 N N . SER A 1 76 ? -15.109 -0.191 9.922 1 95.56 76 SER A N 1
ATOM 569 C CA . SER A 1 76 ? -14.469 -0.203 11.234 1 95.56 76 SER A CA 1
ATOM 570 C C . SER A 1 76 ? -13.641 -1.471 11.438 1 95.56 76 SER A C 1
ATOM 572 O O . SER A 1 76 ? -12.594 -1.441 12.086 1 95.56 76 SER A O 1
ATOM 574 N N . ARG A 1 77 ? -14.07 -2.615 10.883 1 96 77 ARG A N 1
ATOM 575 C CA . ARG A 1 77 ? -13.336 -3.867 11.055 1 96 77 ARG A CA 1
ATOM 576 C C . ARG A 1 77 ? -12.016 -3.842 10.297 1 96 77 ARG A C 1
ATOM 578 O O . ARG A 1 77 ? -11 -4.32 10.797 1 96 77 ARG A O 1
ATOM 585 N N . ASP A 1 78 ? -12.078 -3.32 9.078 1 96.94 78 ASP A N 1
ATOM 586 C CA . ASP A 1 78 ? -10.836 -3.121 8.328 1 96.94 78 ASP A CA 1
ATOM 587 C C . ASP A 1 78 ? -9.898 -2.168 9.062 1 96.94 78 ASP A C 1
ATOM 589 O O . ASP A 1 78 ? -8.688 -2.396 9.102 1 96.94 78 ASP A O 1
ATOM 593 N N . PHE A 1 79 ? -10.461 -1.097 9.625 1 96.62 79 PHE A N 1
ATOM 594 C CA . PHE A 1 79 ? -9.672 -0.122 10.375 1 96.62 79 PHE A CA 1
ATOM 595 C C . PHE A 1 79 ? -8.953 -0.788 11.539 1 96.62 79 PHE A C 1
ATOM 597 O O . PHE A 1 79 ? -7.758 -0.569 11.75 1 96.62 79 PHE A O 1
ATOM 604 N N . ARG A 1 80 ? -9.617 -1.62 12.258 1 94.06 80 ARG A N 1
ATOM 605 C CA . ARG A 1 80 ? -9.047 -2.303 13.422 1 94.06 80 ARG A CA 1
ATOM 606 C C . ARG A 1 80 ? -7.961 -3.283 13 1 94.06 80 ARG A C 1
ATOM 608 O O . ARG A 1 80 ? -7.094 -3.635 13.805 1 94.06 80 ARG A O 1
ATOM 615 N N . ALA A 1 81 ? -8.031 -3.699 11.766 1 94.44 81 ALA A N 1
ATOM 616 C CA . ALA A 1 81 ? -7.027 -4.625 11.242 1 94.44 81 ALA A CA 1
ATOM 617 C C . ALA A 1 81 ? -5.797 -3.873 10.742 1 94.44 81 ALA A C 1
ATOM 619 O O . ALA A 1 81 ? -4.852 -4.484 10.242 1 94.44 81 ALA A O 1
ATOM 620 N N . SER A 1 82 ? -5.746 -2.57 10.812 1 94.5 82 SER A N 1
ATOM 621 C CA . SER A 1 82 ? -4.602 -1.753 10.422 1 94.5 82 SER A CA 1
ATOM 622 C C . SER A 1 82 ? -3.965 -1.078 11.633 1 94.5 82 SER A C 1
ATOM 624 O O . SER A 1 82 ? -4.492 -1.159 12.742 1 94.5 82 SER A O 1
ATOM 626 N N . GLY A 1 83 ? -2.809 -0.409 11.406 1 94.19 83 GLY A N 1
ATOM 627 C CA . GLY A 1 83 ? -2.104 0.295 12.469 1 94.19 83 GLY A CA 1
ATOM 628 C C . GLY A 1 83 ? -1 1.199 11.953 1 94.19 83 GLY A C 1
ATOM 629 O O . GLY A 1 83 ? -0.916 1.462 10.75 1 94.19 83 GLY A O 1
ATOM 630 N N . GLY A 1 84 ? -0.248 1.688 12.938 1 95.12 84 GLY A N 1
ATOM 631 C CA . GLY A 1 84 ? 0.784 2.67 12.648 1 95.12 84 GLY A CA 1
ATOM 632 C C . GLY A 1 84 ? 1.802 2.182 11.633 1 95.12 84 GLY A C 1
ATOM 633 O O . GLY A 1 84 ? 2.227 2.939 10.758 1 95.12 84 GLY A O 1
ATOM 634 N N . ASN A 1 85 ? 2.158 0.912 11.766 1 94.19 85 ASN A N 1
ATOM 635 C CA . ASN A 1 85 ? 3.125 0.354 10.828 1 94.19 85 ASN A CA 1
ATOM 636 C C . ASN A 1 85 ? 2.564 0.303 9.406 1 94.19 85 ASN A C 1
ATOM 638 O O . ASN A 1 85 ? 3.291 0.542 8.438 1 94.19 85 ASN A O 1
ATOM 642 N N . ASP A 1 86 ? 1.315 -0.057 9.32 1 96.06 86 ASP A N 1
ATOM 643 C CA . ASP A 1 86 ? 0.668 -0.094 8.008 1 96.06 86 ASP A CA 1
ATOM 644 C C . ASP A 1 86 ? 0.597 1.302 7.395 1 96.06 86 ASP A C 1
ATOM 646 O O . ASP A 1 86 ? 0.855 1.473 6.199 1 96.06 86 ASP A O 1
ATOM 650 N N . TRP A 1 87 ? 0.243 2.305 8.188 1 97.75 87 TRP A N 1
ATOM 651 C CA . TRP A 1 87 ? 0.097 3.676 7.707 1 97.75 87 TRP A CA 1
ATOM 652 C C . TRP A 1 87 ? 1.444 4.25 7.281 1 97.75 87 TRP A C 1
ATOM 654 O O . TRP A 1 87 ? 1.552 4.887 6.23 1 97.75 87 TRP A O 1
ATOM 664 N N . TRP A 1 88 ? 2.445 3.988 8.047 1 97.19 88 TRP A N 1
ATOM 665 C CA . TRP A 1 88 ? 3.789 4.453 7.719 1 97.19 88 TRP A CA 1
ATOM 666 C C . TRP A 1 88 ? 4.309 3.768 6.457 1 97.19 88 TRP A C 1
ATOM 668 O O . TRP A 1 88 ? 4.777 4.43 5.531 1 97.19 88 TRP A O 1
ATOM 678 N N . ARG A 1 89 ? 4.191 2.43 6.387 1 96.56 89 ARG A N 1
ATOM 679 C CA . ARG A 1 89 ? 4.695 1.68 5.242 1 96.56 89 ARG A CA 1
ATOM 680 C C . ARG A 1 89 ? 4 2.111 3.955 1 96.56 89 ARG A C 1
ATOM 682 O O . ARG A 1 89 ? 4.648 2.291 2.924 1 96.56 89 ARG A O 1
ATOM 689 N N . ALA A 1 90 ? 2.701 2.293 4.082 1 97.94 90 ALA A N 1
ATOM 690 C CA . ALA A 1 90 ? 1.953 2.754 2.914 1 97.94 90 ALA A CA 1
ATOM 691 C C . ALA A 1 90 ? 2.439 4.125 2.457 1 97.94 90 ALA A C 1
ATOM 693 O O . ALA A 1 90 ? 2.525 4.395 1.257 1 97.94 90 ALA A O 1
ATOM 694 N N . SER A 1 91 ? 2.744 4.996 3.377 1 98.56 91 SER A N 1
ATOM 695 C CA . SER A 1 91 ? 3.24 6.328 3.051 1 98.56 91 SER A CA 1
ATOM 696 C C . SER A 1 91 ? 4.613 6.262 2.387 1 98.56 91 SER A C 1
ATOM 698 O O . SER A 1 91 ? 4.867 6.961 1.404 1 98.56 91 SER A O 1
ATOM 700 N N . VAL A 1 92 ? 5.461 5.414 2.906 1 98.25 92 VAL A N 1
ATOM 701 C CA . VAL A 1 92 ? 6.797 5.238 2.348 1 98.25 92 VAL A CA 1
ATOM 702 C C . VAL A 1 92 ? 6.691 4.703 0.919 1 98.25 92 VAL A C 1
ATOM 704 O O . VAL A 1 92 ? 7.34 5.223 0.008 1 98.25 92 VAL A O 1
ATOM 707 N N . ASP A 1 93 ? 5.852 3.682 0.781 1 98.38 93 ASP A N 1
ATOM 708 C CA . ASP A 1 93 ? 5.734 3.078 -0.543 1 98.38 93 ASP A CA 1
ATOM 709 C C . ASP A 1 93 ? 5.117 4.055 -1.54 1 98.38 93 ASP A C 1
ATOM 711 O O . ASP A 1 93 ? 5.484 4.062 -2.717 1 98.38 93 ASP A O 1
ATOM 715 N N . ALA A 1 94 ? 4.18 4.887 -1.088 1 98.75 94 ALA A N 1
ATOM 716 C CA . ALA A 1 94 ? 3.623 5.93 -1.946 1 98.75 94 ALA A CA 1
ATOM 717 C C . ALA A 1 94 ? 4.695 6.934 -2.363 1 98.75 94 ALA A C 1
ATOM 719 O O . ALA A 1 94 ? 4.77 7.324 -3.529 1 98.75 94 ALA A O 1
ATOM 720 N N . TYR A 1 95 ? 5.516 7.324 -1.424 1 98.75 95 TYR A N 1
ATOM 721 C CA . TYR A 1 95 ? 6.617 8.227 -1.735 1 98.75 95 TYR A CA 1
ATOM 722 C C . TYR A 1 95 ? 7.551 7.617 -2.773 1 98.75 95 TYR A C 1
ATOM 724 O O . TYR A 1 95 ? 7.914 8.273 -3.754 1 98.75 95 TYR A O 1
ATOM 732 N N . LEU A 1 96 ? 7.938 6.371 -2.557 1 98.56 96 LEU A N 1
ATOM 733 C CA . LEU A 1 96 ? 8.875 5.703 -3.453 1 98.56 96 LEU A CA 1
ATOM 734 C C . LEU A 1 96 ? 8.297 5.582 -4.859 1 98.56 96 LEU A C 1
ATOM 736 O O . LEU A 1 96 ? 9.023 5.727 -5.848 1 98.56 96 LEU A O 1
ATOM 740 N N . ASP A 1 97 ? 7.012 5.289 -4.914 1 98.06 97 ASP A N 1
ATOM 741 C CA . ASP A 1 97 ? 6.348 5.219 -6.211 1 98.06 97 ASP A CA 1
ATOM 742 C C . ASP A 1 97 ? 6.406 6.562 -6.934 1 98.06 97 ASP A C 1
ATOM 744 O O . ASP A 1 97 ? 6.754 6.621 -8.117 1 98.06 97 ASP A O 1
ATOM 748 N N . VAL A 1 98 ? 6.113 7.625 -6.242 1 98.38 98 VAL A N 1
ATOM 749 C CA . VAL A 1 98 ? 6.125 8.961 -6.832 1 98.38 98 VAL A CA 1
ATOM 750 C C . VAL A 1 98 ? 7.555 9.344 -7.215 1 98.38 98 VAL A C 1
ATOM 752 O O . VAL A 1 98 ? 7.797 9.836 -8.32 1 98.38 98 VAL A O 1
ATOM 755 N N . ALA A 1 99 ? 8.484 9.062 -6.363 1 98.31 99 ALA A N 1
ATOM 756 C CA . ALA A 1 99 ? 9.883 9.445 -6.559 1 98.31 99 ALA A CA 1
ATOM 757 C C . ALA A 1 99 ? 10.5 8.68 -7.727 1 98.31 99 ALA A C 1
ATOM 759 O O . ALA A 1 99 ? 11.508 9.109 -8.289 1 98.31 99 ALA A O 1
ATOM 760 N N . SER A 1 100 ? 9.883 7.547 -8.039 1 97.31 100 SER A N 1
ATOM 761 C CA . SER A 1 100 ? 10.391 6.758 -9.156 1 97.31 100 SER A CA 1
ATOM 762 C C . SER A 1 100 ? 9.961 7.348 -10.492 1 97.31 100 SER A C 1
ATOM 764 O O . SER A 1 100 ? 10.492 6.984 -11.539 1 97.31 100 SER A O 1
ATOM 766 N N . ARG A 1 101 ? 9.078 8.305 -10.469 1 96.81 101 ARG A N 1
ATOM 767 C CA . ARG A 1 101 ? 8.477 8.781 -11.711 1 96.81 101 ARG A CA 1
ATOM 768 C C . ARG A 1 101 ? 8.758 10.273 -11.906 1 96.81 101 ARG A C 1
ATOM 770 O O . ARG A 1 101 ? 8.672 10.781 -13.031 1 96.81 101 ARG A O 1
ATOM 777 N N . TYR A 1 102 ? 9.031 10.953 -10.844 1 97.69 102 TYR A N 1
ATOM 778 C CA . TYR A 1 102 ? 9.164 12.406 -10.906 1 97.69 102 TYR A CA 1
ATOM 779 C C . TYR A 1 102 ? 10.484 12.859 -10.297 1 97.69 102 TYR A C 1
ATOM 781 O O . TYR A 1 102 ? 11 12.219 -9.375 1 97.69 102 TYR A O 1
ATOM 789 N N . ASP A 1 103 ? 11.008 13.945 -10.719 1 97 103 ASP A N 1
ATOM 790 C CA . ASP A 1 103 ? 12.32 14.438 -10.312 1 97 103 ASP A CA 1
ATOM 791 C C . ASP A 1 103 ? 12.258 15.078 -8.922 1 97 103 ASP A C 1
ATOM 793 O O . ASP A 1 103 ? 13.18 14.914 -8.117 1 97 103 ASP A O 1
ATOM 797 N N . GLN A 1 104 ? 11.188 15.859 -8.711 1 98 104 GLN A N 1
ATOM 798 C CA . GLN A 1 104 ? 11.008 16.562 -7.441 1 98 104 GLN A CA 1
ATOM 799 C C . GLN A 1 104 ? 9.703 16.156 -6.77 1 98 104 GLN A C 1
ATOM 801 O O . GLN A 1 104 ? 8.625 16.297 -7.359 1 98 104 GLN A O 1
ATOM 806 N N . VAL A 1 105 ? 9.805 15.711 -5.574 1 98.75 105 VAL A N 1
ATOM 807 C CA . VAL A 1 105 ? 8.625 15.289 -4.836 1 98.75 105 VAL A CA 1
ATOM 808 C C . VAL A 1 105 ? 8.414 16.188 -3.625 1 98.75 105 VAL A C 1
ATOM 810 O O . VAL A 1 105 ? 9.352 16.438 -2.861 1 98.75 105 VAL A O 1
ATOM 813 N N . MET A 1 106 ? 7.25 16.75 -3.494 1 98.94 106 MET A N 1
ATOM 814 C CA . MET A 1 106 ? 6.785 17.422 -2.289 1 98.94 106 MET A CA 1
ATOM 815 C C . MET A 1 106 ? 5.773 16.562 -1.536 1 98.94 106 MET A C 1
ATOM 817 O O . MET A 1 106 ? 5.145 15.688 -2.121 1 98.94 106 MET A O 1
ATOM 821 N N . VAL A 1 107 ? 5.699 16.844 -0.261 1 98.94 107 VAL A N 1
ATOM 822 C CA . VAL A 1 107 ? 4.715 16.125 0.541 1 98.94 107 VAL A CA 1
ATOM 823 C C . VAL A 1 107 ? 3.906 17.109 1.378 1 98.94 107 VAL A C 1
ATOM 825 O O . VAL A 1 107 ? 4.449 18.078 1.898 1 98.94 107 VAL A O 1
ATOM 828 N N . VAL A 1 108 ? 2.627 16.844 1.449 1 99 108 VAL A N 1
ATOM 829 C CA . VAL A 1 108 ? 1.725 17.594 2.318 1 99 108 VAL A CA 1
ATOM 830 C C . VAL A 1 108 ? 0.739 16.641 2.984 1 99 108 VAL A C 1
ATOM 832 O O . VAL A 1 108 ? 0.277 15.68 2.361 1 99 108 VAL A O 1
ATOM 835 N N . GLY A 1 109 ? 0.438 16.922 4.234 1 98.94 109 GLY A N 1
ATOM 836 C CA . GLY A 1 109 ? -0.493 16.031 4.914 1 98.94 109 GLY A CA 1
ATOM 837 C C . GLY A 1 109 ? -1.268 16.719 6.023 1 98.94 109 GLY A C 1
ATOM 838 O O . GLY A 1 109 ? -0.765 17.641 6.656 1 98.94 109 GLY A O 1
ATOM 839 N N . LEU A 1 110 ? -2.469 16.203 6.305 1 98.94 110 LEU A N 1
ATOM 840 C CA . LEU A 1 110 ? -3.363 16.719 7.34 1 98.94 110 LEU A CA 1
ATOM 841 C C . LEU A 1 110 ? -3.305 15.836 8.586 1 98.94 110 LEU A C 1
ATOM 843 O O . LEU A 1 110 ? -3.484 14.617 8.5 1 98.94 110 LEU A O 1
ATOM 847 N N . SER A 1 111 ? -3.094 16.453 9.781 1 98.56 111 SER A N 1
ATOM 848 C CA . SER A 1 111 ? -3.205 15.781 11.07 1 98.56 111 SER A CA 1
ATOM 849 C C . SER A 1 111 ? -2.256 14.594 11.164 1 98.56 111 SER A C 1
ATOM 851 O O . SER A 1 111 ? -1.038 14.758 11.078 1 98.56 111 SER A O 1
ATOM 853 N N . MET A 1 112 ? -2.701 13.352 11.125 1 98.56 112 MET A N 1
ATOM 854 C CA . MET A 1 112 ? -1.817 12.195 11.023 1 98.56 112 MET A CA 1
ATOM 855 C C . MET A 1 112 ? -0.985 12.258 9.75 1 98.56 112 MET A C 1
ATOM 857 O O . MET A 1 112 ? 0.193 11.898 9.75 1 98.56 112 MET A O 1
ATOM 861 N N . GLY A 1 113 ? -1.638 12.695 8.68 1 98.88 113 GLY A N 1
ATOM 862 C CA . GLY A 1 113 ? -0.898 12.922 7.449 1 98.88 113 GLY A CA 1
ATOM 863 C C . GLY A 1 113 ? 0.246 13.898 7.609 1 98.88 113 GLY A C 1
ATOM 864 O O . GLY A 1 113 ? 1.267 13.789 6.926 1 98.88 113 GLY A O 1
ATOM 865 N N . GLY A 1 114 ? 0.062 14.883 8.477 1 98.88 114 GLY A N 1
ATOM 866 C CA . GLY A 1 114 ? 1.153 15.781 8.812 1 98.88 114 GLY A CA 1
ATOM 867 C C . GLY A 1 114 ? 2.297 15.094 9.531 1 98.88 114 GLY A C 1
ATOM 868 O O . GLY A 1 114 ? 3.467 15.367 9.258 1 98.88 114 GLY A O 1
ATOM 869 N N . VAL A 1 115 ? 1.984 14.227 10.477 1 98.62 115 VAL A N 1
ATOM 870 C CA . VAL A 1 115 ? 2.99 13.438 11.18 1 98.62 115 VAL A CA 1
ATOM 871 C C . VAL A 1 115 ? 3.764 12.578 10.188 1 98.62 115 VAL A C 1
ATOM 873 O O . VAL A 1 115 ? 4.996 12.547 10.203 1 98.62 115 VAL A O 1
ATOM 876 N N . LEU A 1 116 ? 3.051 11.883 9.328 1 98.69 116 LEU A N 1
ATOM 877 C CA . LEU A 1 116 ? 3.662 11.023 8.312 1 98.69 116 LEU A CA 1
ATOM 878 C C . LEU A 1 116 ? 4.516 11.844 7.352 1 98.69 116 LEU A C 1
ATOM 880 O O . LEU A 1 116 ? 5.586 11.398 6.93 1 98.69 116 LEU A O 1
ATOM 884 N N . SER A 1 117 ? 4.043 13.023 7 1 98.88 117 SER A N 1
ATOM 885 C CA . SER A 1 117 ? 4.816 13.922 6.141 1 98.88 117 SER A CA 1
ATOM 886 C C . SER A 1 117 ? 6.121 14.344 6.812 1 98.88 117 SER A C 1
ATOM 888 O O . SER A 1 117 ? 7.164 14.406 6.16 1 98.88 117 SER A O 1
ATOM 890 N N . ALA A 1 118 ? 6.035 14.625 8.086 1 98.62 118 ALA A N 1
ATOM 891 C CA . ALA A 1 118 ? 7.242 14.969 8.836 1 98.62 118 ALA A CA 1
ATOM 892 C C . ALA A 1 118 ? 8.234 13.805 8.828 1 98.62 118 ALA A C 1
ATOM 894 O O . ALA A 1 118 ? 9.438 14.008 8.633 1 98.62 118 ALA A O 1
ATOM 895 N N . LEU A 1 119 ? 7.727 12.633 9.047 1 98.12 119 LEU A N 1
ATOM 896 C CA . LEU A 1 119 ? 8.578 11.453 9.039 1 98.12 119 LEU A CA 1
ATOM 897 C C . LEU A 1 119 ? 9.219 11.25 7.676 1 98.12 119 LEU A C 1
ATOM 899 O O . LEU A 1 119 ? 10.414 10.945 7.582 1 98.12 119 LEU A O 1
ATOM 903 N N . LEU A 1 120 ? 8.438 11.414 6.633 1 98.44 120 LEU A N 1
ATOM 904 C CA . LEU A 1 120 ? 8.984 11.297 5.285 1 98.44 120 LEU A CA 1
ATOM 905 C C . LEU A 1 120 ? 10.055 12.352 5.035 1 98.44 120 LEU A C 1
ATOM 907 O O . LEU A 1 120 ? 11.102 12.055 4.465 1 98.44 120 LEU A O 1
ATOM 911 N N . ALA A 1 121 ? 9.805 13.547 5.465 1 98.31 121 ALA A N 1
ATOM 912 C CA . ALA A 1 121 ? 10.734 14.656 5.258 1 98.31 121 ALA A CA 1
ATOM 913 C C . ALA A 1 121 ? 12.047 14.422 6.008 1 98.31 121 ALA A C 1
ATOM 915 O O . ALA A 1 121 ? 13.109 14.875 5.574 1 98.31 121 ALA A O 1
ATOM 916 N N . ALA A 1 122 ? 11.953 13.773 7.129 1 97.56 122 ALA A N 1
ATOM 917 C CA . ALA A 1 122 ? 13.141 13.461 7.922 1 97.56 122 ALA A CA 1
ATOM 918 C C . ALA A 1 122 ? 13.953 12.344 7.277 1 97.56 122 ALA A C 1
ATOM 920 O O . ALA A 1 122 ? 15.172 12.281 7.449 1 97.56 122 ALA A O 1
ATOM 921 N N . GLN A 1 123 ? 13.312 11.516 6.547 1 96.06 123 GLN A N 1
ATOM 922 C CA . GLN A 1 123 ? 13.93 10.281 6.074 1 96.06 123 GLN A CA 1
ATOM 923 C C . GLN A 1 123 ? 14.414 10.422 4.633 1 96.06 123 GLN A C 1
ATOM 925 O O . GLN A 1 123 ? 15.422 9.828 4.246 1 96.06 123 GLN A O 1
ATOM 930 N N . PHE A 1 124 ? 13.719 11.156 3.793 1 97.25 124 PHE A N 1
ATOM 931 C CA . PHE A 1 124 ? 13.953 11.172 2.355 1 97.25 124 PHE A CA 1
ATOM 932 C C . PHE A 1 124 ? 14.242 12.586 1.87 1 97.25 124 PHE A C 1
ATOM 934 O O . PHE A 1 124 ? 13.914 13.562 2.553 1 97.25 124 PHE A O 1
ATOM 941 N N . PRO A 1 125 ? 14.836 12.68 0.688 1 97.06 125 PRO A N 1
ATOM 942 C CA . PRO A 1 125 ? 15.164 14 0.146 1 97.06 125 PRO A CA 1
ATOM 943 C C . PRO A 1 125 ? 13.969 14.656 -0.544 1 97.06 125 PRO A C 1
ATOM 945 O O . PRO A 1 125 ? 13.922 14.719 -1.775 1 97.06 125 PRO A O 1
ATOM 948 N N . LEU A 1 126 ? 13.125 15.266 0.202 1 98.38 126 LEU A N 1
ATOM 949 C CA . LEU A 1 126 ? 11.977 15.992 -0.333 1 98.38 126 LEU A CA 1
ATOM 950 C C . LEU A 1 126 ? 12.375 17.391 -0.771 1 98.38 126 LEU A C 1
ATOM 952 O O . LEU A 1 126 ? 13.227 18.031 -0.137 1 98.38 126 LEU A O 1
ATOM 956 N N . ALA A 1 127 ? 11.734 17.844 -1.834 1 98.69 127 ALA A N 1
ATOM 957 C CA . ALA A 1 127 ? 11.977 19.203 -2.279 1 98.69 127 ALA A CA 1
ATOM 958 C C . ALA A 1 127 ? 11.398 20.219 -1.29 1 98.69 127 ALA A C 1
ATOM 960 O O . ALA A 1 127 ? 12.047 21.219 -0.961 1 98.69 127 ALA A O 1
ATOM 961 N N . ARG A 1 128 ? 10.164 19.984 -0.862 1 98.88 128 ARG A N 1
ATOM 962 C CA . ARG A 1 128 ? 9.484 20.797 0.139 1 98.88 128 ARG A CA 1
ATOM 963 C C . ARG A 1 128 ? 8.414 20 0.864 1 98.88 128 ARG A C 1
ATOM 965 O O . ARG A 1 128 ? 7.945 18.969 0.356 1 98.88 128 ARG A O 1
ATOM 972 N N . ALA A 1 129 ? 8.016 20.5 2.029 1 98.94 129 ALA A N 1
ATOM 973 C CA . ALA A 1 129 ? 6.957 19.859 2.805 1 98.94 129 ALA A CA 1
ATOM 974 C C . ALA A 1 129 ? 5.977 20.891 3.35 1 98.94 129 ALA A C 1
ATOM 976 O O . ALA A 1 129 ? 6.348 22.047 3.566 1 98.94 129 ALA A O 1
ATOM 977 N N . ALA A 1 130 ? 4.766 20.484 3.5 1 99 130 ALA A N 1
ATOM 978 C CA . ALA A 1 130 ? 3.752 21.25 4.215 1 99 130 ALA A CA 1
ATOM 979 C C . ALA A 1 130 ? 3.055 20.391 5.266 1 99 130 ALA A C 1
ATOM 981 O O . ALA A 1 130 ? 2.537 19.312 4.953 1 99 130 ALA A O 1
ATOM 982 N N . LEU A 1 131 ? 3.086 20.828 6.461 1 98.94 131 LEU A N 1
ATOM 983 C CA . LEU A 1 131 ? 2.451 20.156 7.582 1 98.94 131 LEU A CA 1
ATOM 984 C C . LEU A 1 131 ? 1.167 20.859 7.996 1 98.94 131 LEU A C 1
ATOM 986 O O . LEU A 1 131 ? 1.214 21.969 8.539 1 98.94 131 LEU A O 1
ATOM 990 N N . LEU A 1 132 ? 0.026 20.234 7.746 1 98.94 132 LEU A N 1
ATOM 991 C CA . LEU A 1 132 ? -1.275 20.859 7.977 1 98.94 132 LEU A CA 1
ATOM 992 C C . LEU A 1 132 ? -1.912 20.312 9.258 1 98.94 132 LEU A C 1
ATOM 994 O O . LEU A 1 132 ? -2.242 19.141 9.336 1 98.94 132 LEU A O 1
ATOM 998 N N . ALA A 1 133 ? -2.176 21.188 10.234 1 98.75 133 ALA A N 1
ATOM 999 C CA . ALA A 1 133 ? -2.664 20.766 11.547 1 98.75 133 ALA A CA 1
ATOM 1000 C C . ALA A 1 133 ? -1.959 19.5 12.016 1 98.75 133 ALA A C 1
ATOM 1002 O O . ALA A 1 133 ? -2.609 18.516 12.391 1 98.75 133 ALA A O 1
ATOM 1003 N N . PRO A 1 134 ? -0.651 19.547 11.984 1 98.62 134 PRO A N 1
ATOM 1004 C CA . PRO A 1 134 ? 0.088 18.297 12.234 1 98.62 134 PRO A CA 1
ATOM 1005 C C . PRO A 1 134 ? -0.095 17.781 13.656 1 98.62 134 PRO A C 1
ATOM 1007 O O . PRO A 1 134 ? 0.258 18.469 14.617 1 98.62 134 PRO A O 1
ATOM 1010 N N . ALA A 1 135 ? -0.57 16.578 13.773 1 96.75 135 ALA A N 1
ATOM 1011 C CA . ALA A 1 135 ? -0.888 15.992 15.078 1 96.75 135 ALA A CA 1
ATOM 1012 C C . ALA A 1 135 ? 0.381 15.594 15.82 1 96.75 135 ALA A C 1
ATOM 1014 O O . ALA A 1 135 ? 0.478 14.477 16.328 1 96.75 135 ALA A O 1
ATOM 1015 N N . LEU A 1 136 ? 1.341 16.453 15.883 1 95.75 136 LEU A N 1
ATOM 1016 C CA . LEU A 1 136 ? 2.568 16.203 16.625 1 95.75 136 LEU A CA 1
ATOM 1017 C C . LEU A 1 136 ? 2.375 16.531 18.109 1 95.75 136 LEU A C 1
ATOM 1019 O O . LEU A 1 136 ? 3.197 16.141 18.938 1 95.75 136 LEU A O 1
ATOM 1023 N N . GLU A 1 137 ? 1.356 17.234 18.375 1 91.19 137 GLU A N 1
ATOM 1024 C CA . GLU A 1 137 ? 0.748 17.391 19.688 1 91.19 137 GLU A CA 1
ATOM 1025 C C . GLU A 1 137 ? -0.759 17.156 19.625 1 91.19 137 GLU A C 1
ATOM 1027 O O . GLU A 1 137 ? -1.431 17.641 18.719 1 91.19 137 GLU A O 1
ATOM 1032 N N . ILE A 1 138 ? -1.225 16.344 20.625 1 86.38 138 ILE A N 1
ATOM 1033 C CA . ILE A 1 138 ? -2.658 16.078 20.672 1 86.38 138 ILE A CA 1
ATOM 1034 C C . ILE A 1 138 ? -3.23 16.531 22.016 1 86.38 138 ILE A C 1
ATOM 1036 O O . ILE A 1 138 ? -2.719 16.172 23.078 1 86.38 138 ILE A O 1
ATOM 1040 N N . ALA A 1 139 ? -4.273 17.281 21.984 1 82.69 139 ALA A N 1
ATOM 1041 C CA . ALA A 1 139 ? -4.836 17.922 23.156 1 82.69 139 ALA A CA 1
ATOM 1042 C C . ALA A 1 139 ? -5.559 16.922 24.047 1 82.69 139 ALA A C 1
ATOM 1044 O O . ALA A 1 139 ? -5.645 17.094 25.266 1 82.69 139 ALA A O 1
ATOM 1045 N N . HIS A 1 140 ? -5.996 15.867 23.547 1 76.44 140 HIS A N 1
ATOM 1046 C CA . HIS A 1 140 ? -6.793 14.945 24.344 1 76.44 140 HIS A CA 1
ATOM 1047 C C . HIS A 1 140 ? -5.949 14.273 25.406 1 76.44 140 HIS A C 1
ATOM 1049 O O . HIS A 1 140 ? -4.965 13.602 25.109 1 76.44 140 HIS A O 1
ATOM 1055 N N . PRO A 1 141 ? -6.418 14.484 26.609 1 69 141 PRO A N 1
ATOM 1056 C CA . PRO A 1 141 ? -5.586 14.039 27.719 1 69 141 PRO A CA 1
ATOM 1057 C C . PRO A 1 141 ? -5.438 12.523 27.781 1 69 141 PRO A C 1
ATOM 1059 O O . PRO A 1 141 ? -4.508 12.016 28.422 1 69 141 PRO A O 1
ATOM 1062 N N . LEU A 1 142 ? -6.316 11.82 27.141 1 70.31 142 LEU A N 1
ATOM 1063 C CA . LEU A 1 142 ? -6.285 10.367 27.297 1 70.31 142 LEU A CA 1
ATOM 1064 C C . LEU A 1 142 ? -5.422 9.727 26.219 1 70.31 142 LEU A C 1
ATOM 1066 O O . LEU A 1 142 ? -5.07 8.547 26.328 1 70.31 142 LEU A O 1
ATOM 1070 N N . VAL A 1 143 ? -4.961 10.5 25.297 1 76.94 143 VAL A N 1
ATOM 1071 C CA . VAL A 1 143 ? -4.234 9.938 24.156 1 76.94 143 VAL A CA 1
ATOM 1072 C C . VAL A 1 143 ? -2.906 9.352 24.641 1 76.94 143 VAL A C 1
ATOM 1074 O O . VAL A 1 143 ? -2.564 8.219 24.297 1 76.94 143 VAL A O 1
ATOM 1077 N N . PRO A 1 144 ? -2.234 9.969 25.578 1 70.31 144 PRO A N 1
ATOM 1078 C CA . PRO A 1 144 ? -0.959 9.398 26.031 1 70.31 144 PRO A CA 1
ATOM 1079 C C . PRO A 1 144 ? -1.136 8.125 26.859 1 70.31 144 PRO A C 1
ATOM 1081 O O . PRO A 1 144 ? -0.173 7.387 27.062 1 70.31 144 PRO A O 1
ATOM 1084 N N . LEU A 1 145 ? -2.379 7.891 27.203 1 70.62 145 LEU A N 1
ATOM 1085 C CA . LEU A 1 145 ? -2.643 6.738 28.062 1 70.62 145 LEU A CA 1
ATOM 1086 C C . LEU A 1 145 ? -3.039 5.523 27.234 1 70.62 145 LEU A C 1
ATOM 1088 O O . LEU A 1 145 ? -3.076 4.402 27.734 1 70.62 145 LEU A O 1
ATOM 1092 N N . THR A 1 146 ? -3.215 5.746 26.016 1 76.12 146 THR A N 1
ATOM 1093 C CA . THR A 1 146 ? -3.795 4.703 25.172 1 76.12 146 THR A CA 1
ATOM 1094 C C . THR A 1 146 ? -2.824 3.537 25.016 1 76.12 146 THR A C 1
ATOM 1096 O O . THR A 1 146 ? -3.246 2.385 24.891 1 76.12 146 THR A O 1
ATOM 1099 N N . PRO A 1 147 ? -1.555 3.689 25.047 1 66.62 147 PRO A N 1
ATOM 1100 C CA . PRO A 1 147 ? -0.677 2.521 24.938 1 66.62 147 PRO A CA 1
ATOM 1101 C C . PRO A 1 147 ? -0.876 1.53 26.078 1 66.62 147 PRO A C 1
ATOM 1103 O O . PRO A 1 147 ? -0.631 0.333 25.922 1 66.62 147 PRO A O 1
ATOM 1106 N N . PHE A 1 148 ? -1.336 2.088 27.078 1 66 148 PHE A N 1
ATOM 1107 C CA . PHE A 1 148 ? -1.55 1.238 28.234 1 66 148 PHE A CA 1
ATOM 1108 C C . PHE A 1 148 ? -2.924 0.583 28.188 1 66 148 PHE A C 1
ATOM 1110 O O . PHE A 1 148 ? -3.125 -0.496 28.75 1 66 148 PHE A O 1
ATOM 1117 N N . LEU A 1 149 ? -3.787 1.188 27.5 1 66.56 149 LEU A N 1
ATOM 1118 C CA . LEU A 1 149 ? 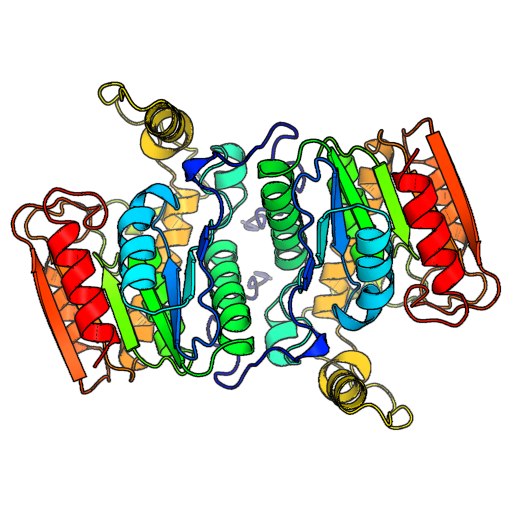-5.18 0.757 27.516 1 66.56 149 LEU A CA 1
ATOM 1119 C C . LEU A 1 149 ? -5.516 -0.055 26.281 1 66.56 149 LEU A C 1
ATOM 1121 O O . LEU A 1 149 ? -6.566 -0.697 26.203 1 66.56 149 LEU A O 1
ATOM 1125 N N . ARG A 1 150 ? -4.66 -0.173 25.375 1 68.19 150 ARG A N 1
ATOM 1126 C CA . ARG A 1 150 ? -4.922 -0.688 24.031 1 68.19 150 ARG A CA 1
ATOM 1127 C C . ARG A 1 150 ? -5.34 -2.154 24.078 1 68.19 150 ARG A C 1
ATOM 1129 O O . ARG A 1 150 ? -6.086 -2.621 23.219 1 68.19 150 ARG A O 1
ATOM 1136 N N . HIS A 1 151 ? -4.887 -2.789 24.953 1 64 151 HIS A N 1
ATOM 1137 C CA . HIS A 1 151 ? -5.184 -4.215 25.016 1 64 151 HIS A CA 1
ATOM 1138 C C . HIS A 1 151 ? -6.426 -4.488 25.859 1 64 151 HIS A C 1
ATOM 1140 O O . HIS A 1 151 ? -7.012 -5.57 25.766 1 64 151 HIS A O 1
ATOM 1146 N N . LEU A 1 152 ? -6.824 -3.48 26.438 1 62.44 152 LEU A N 1
ATOM 1147 C CA . LEU A 1 152 ? -7.82 -3.752 27.469 1 62.44 152 LEU A CA 1
ATOM 1148 C C . LEU A 1 152 ? -9.164 -3.123 27.094 1 62.44 152 LEU A C 1
ATOM 1150 O O . LEU A 1 152 ? -10.203 -3.553 27.594 1 62.44 152 LEU A O 1
ATOM 1154 N N . VAL A 1 153 ? -9.117 -2.178 26.25 1 68.62 153 VAL A N 1
ATOM 1155 C CA . VAL A 1 153 ? -10.344 -1.418 26.062 1 68.62 153 VAL A CA 1
ATOM 1156 C C . VAL A 1 153 ? -10.789 -1.521 24.594 1 68.62 153 VAL A C 1
ATOM 1158 O O . VAL A 1 153 ? -10.055 -1.139 23.688 1 68.62 153 VAL A O 1
ATOM 1161 N N . PRO A 1 154 ? -11.938 -2.211 24.359 1 74.75 154 PRO A N 1
ATOM 1162 C CA . PRO A 1 154 ? -12.508 -2.238 23.016 1 74.75 154 PRO A CA 1
ATOM 1163 C C . PRO A 1 154 ? -12.953 -0.86 22.531 1 74.75 154 PRO A C 1
ATOM 1165 O O . PRO A 1 154 ? -12.969 0.095 23.312 1 74.75 154 PRO A O 1
ATOM 1168 N N . PRO A 1 155 ? -13.227 -0.786 21.297 1 80.06 155 PRO A N 1
ATOM 1169 C CA . PRO A 1 155 ? -13.781 0.485 20.828 1 80.06 155 PRO A CA 1
ATOM 1170 C C . PRO A 1 155 ? -15.016 0.92 21.609 1 80.06 155 PRO A C 1
ATOM 1172 O O . PRO A 1 155 ? -15.836 0.081 21.984 1 80.06 155 PRO A O 1
ATOM 1175 N N . LEU A 1 156 ? -15.055 2.256 21.891 1 79.19 156 LEU A N 1
ATOM 1176 C CA . LEU A 1 156 ? -16.172 2.816 22.641 1 79.19 156 LEU A CA 1
ATOM 1177 C C . LEU A 1 156 ? -16.953 3.809 21.797 1 79.19 156 LEU A C 1
ATOM 1179 O O . LEU A 1 156 ? -16.375 4.625 21.094 1 79.19 156 LEU A O 1
ATOM 1183 N N . ARG A 1 157 ? -18.297 3.594 21.766 1 77 157 ARG A N 1
ATOM 1184 C CA . ARG A 1 157 ? -19.141 4.512 21.016 1 77 157 ARG A CA 1
ATOM 1185 C C . ARG A 1 157 ? -19.141 5.902 21.641 1 77 157 ARG A C 1
ATOM 1187 O O . ARG A 1 157 ? -19.188 6.043 22.859 1 77 157 ARG A O 1
ATOM 1194 N N . LYS A 1 158 ? -19.031 6.965 20.734 1 75 158 LYS A N 1
ATOM 1195 C CA . LYS A 1 158 ? -19.141 8.352 21.172 1 75 158 LYS A CA 1
ATOM 1196 C C . LYS A 1 158 ? -20.594 8.82 21.172 1 75 158 LYS A C 1
ATOM 1198 O O . LYS A 1 158 ? -21.453 8.211 20.516 1 75 158 LYS A O 1
ATOM 1203 N N . PRO A 1 159 ? -20.844 9.719 21.984 1 66.62 159 PRO A N 1
ATOM 1204 C CA . PRO A 1 159 ? -22.203 10.258 21.906 1 66.62 159 PRO A CA 1
ATOM 1205 C C . PRO A 1 159 ? -22.562 10.734 20.5 1 66.62 159 PRO A C 1
ATOM 1207 O O . PRO A 1 159 ? -21.719 11.273 19.781 1 66.62 159 PRO A O 1
ATOM 1210 N N . GLU A 1 160 ? -23.703 10.297 20.016 1 64 160 GLU A N 1
ATOM 1211 C CA . GLU A 1 160 ? -24.172 10.477 18.641 1 64 160 GLU A CA 1
ATOM 1212 C C . GLU A 1 160 ? -24.203 11.953 18.25 1 64 160 GLU A C 1
ATOM 1214 O O . GLU A 1 160 ? -24.641 12.797 19.031 1 64 160 GLU A O 1
ATOM 1219 N N . LYS A 1 161 ? -23.391 12.25 17.25 1 65.44 161 LYS A N 1
ATOM 1220 C CA . LYS A 1 161 ? -23.484 13.57 16.641 1 65.44 161 LYS A CA 1
ATOM 1221 C C . LYS A 1 161 ? -24.656 13.633 15.648 1 65.44 161 LYS A C 1
ATOM 1223 O O . LYS A 1 161 ? -25.219 12.594 15.297 1 65.44 161 LYS A O 1
ATOM 1228 N N . GLU A 1 162 ? -25.094 14.812 15.219 1 71.12 162 GLU A N 1
ATOM 1229 C CA . GLU A 1 162 ? -26.141 15.047 14.234 1 71.12 162 GLU A CA 1
ATOM 1230 C C . GLU A 1 162 ? -25.812 14.367 12.906 1 71.12 162 GLU A C 1
ATOM 1232 O O . GLU A 1 162 ? -24.672 14.422 12.445 1 71.12 162 GLU A O 1
ATOM 1237 N N . PRO A 1 163 ? -26.812 13.672 12.391 1 74.38 163 PRO A N 1
ATOM 1238 C CA . PRO A 1 163 ? -26.625 12.992 11.109 1 74.38 163 PRO A CA 1
ATOM 1239 C C . PRO A 1 163 ? -26.203 13.945 9.992 1 74.38 163 PRO A C 1
ATOM 1241 O O . PRO A 1 163 ? -26.609 15.109 9.984 1 74.38 163 PRO A O 1
ATOM 1244 N N . SER A 1 164 ? -25.312 13.508 9.234 1 81.69 164 SER A N 1
ATOM 1245 C CA . SER A 1 164 ? -24.875 14.266 8.062 1 81.69 164 SER A CA 1
ATOM 1246 C C . SER A 1 164 ? -25.797 14.016 6.879 1 81.69 164 SER A C 1
ATOM 1248 O O . SER A 1 164 ? -26.312 12.906 6.707 1 81.69 164 SER A O 1
ATOM 1250 N N . GLU A 1 165 ? -26 15.055 6.066 1 85 165 GLU A N 1
ATOM 1251 C CA . GLU A 1 165 ? -26.781 14.914 4.836 1 85 165 GLU A CA 1
ATOM 1252 C C . GLU A 1 165 ? -25.969 14.211 3.752 1 85 165 GLU A C 1
ATOM 1254 O O . GLU A 1 165 ? -26.531 13.641 2.816 1 85 165 GLU A O 1
ATOM 1259 N N . ASP A 1 166 ? -24.641 14.25 3.875 1 91.06 166 ASP A N 1
ATOM 1260 C CA . ASP A 1 166 ? -23.766 13.555 2.938 1 91.06 166 ASP A CA 1
ATOM 1261 C C . ASP A 1 166 ? -23.656 12.07 3.277 1 91.06 166 ASP A C 1
ATOM 1263 O O . ASP A 1 166 ? -23.156 11.703 4.34 1 91.06 166 ASP A O 1
ATOM 1267 N N . PRO A 1 167 ? -24.188 11.258 2.348 1 93.12 167 PRO A N 1
ATOM 1268 C CA . PRO A 1 167 ? -24.234 9.828 2.648 1 93.12 167 PRO A CA 1
ATOM 1269 C C . PRO A 1 167 ? -22.875 9.242 2.986 1 93.12 167 PRO A C 1
ATOM 1271 O O . PRO A 1 167 ? -22.766 8.344 3.828 1 93.12 167 PRO A O 1
ATOM 1274 N N . GLU A 1 168 ? -21.859 9.68 2.352 1 94.19 168 GLU A N 1
ATOM 1275 C CA . GLU A 1 168 ? -20.531 9.156 2.652 1 94.19 168 GLU A CA 1
ATOM 1276 C C . GLU A 1 168 ? -20.062 9.594 4.035 1 94.19 168 GLU A C 1
ATOM 1278 O O . GLU A 1 168 ? -19.469 8.812 4.773 1 94.19 168 GLU A O 1
ATOM 1283 N N . ARG A 1 169 ? -20.312 10.789 4.41 1 93.81 169 ARG A N 1
ATOM 1284 C CA . ARG A 1 169 ? -19.922 11.273 5.734 1 93.81 169 ARG A CA 1
ATOM 1285 C C . ARG A 1 169 ? -20.719 10.562 6.828 1 93.81 169 ARG A C 1
ATOM 1287 O O . ARG A 1 169 ? -20.188 10.281 7.906 1 93.81 169 ARG A O 1
ATOM 1294 N N . GLU A 1 170 ? -22.016 10.336 6.523 1 95 170 GLU A N 1
ATOM 1295 C CA . GLU A 1 170 ? -22.828 9.578 7.473 1 95 170 GLU A CA 1
ATOM 1296 C C . GLU A 1 170 ? -22.281 8.18 7.68 1 95 170 GLU A C 1
ATOM 1298 O O . GLU A 1 170 ? -22.219 7.684 8.812 1 95 170 GLU A O 1
ATOM 1303 N N . TYR A 1 171 ? -21.938 7.594 6.578 1 96.31 171 TYR A N 1
ATOM 1304 C CA . TYR A 1 171 ? -21.328 6.27 6.668 1 96.31 171 TYR A CA 1
ATOM 1305 C C . TYR A 1 171 ? -20.047 6.309 7.488 1 96.31 171 TYR A C 1
ATOM 1307 O O . TYR A 1 171 ? -19.828 5.461 8.359 1 96.31 171 TYR A O 1
ATOM 1315 N N . LEU A 1 172 ? -19.219 7.277 7.223 1 96 172 LEU A N 1
ATOM 1316 C CA . LEU A 1 172 ? -17.938 7.402 7.918 1 96 172 LEU A CA 1
ATOM 1317 C C . LEU A 1 172 ? -18.156 7.699 9.398 1 96 172 LEU A C 1
ATOM 1319 O O . LEU A 1 172 ? -17.406 7.223 10.25 1 96 172 LEU A O 1
ATOM 1323 N N . ALA A 1 173 ? -19.156 8.508 9.719 1 95.12 173 ALA A N 1
ATOM 1324 C CA . ALA A 1 173 ? -19.484 8.75 11.117 1 95.12 173 ALA A CA 1
ATOM 1325 C C . ALA A 1 173 ? -19.812 7.441 11.836 1 95.12 173 ALA A C 1
ATOM 1327 O O . ALA A 1 173 ? -19.328 7.184 12.93 1 95.12 173 ALA A O 1
ATOM 1328 N N . ARG A 1 174 ? -20.594 6.641 11.164 1 94.56 174 ARG A N 1
ATOM 1329 C CA . ARG A 1 174 ? -21.031 5.379 11.75 1 94.56 174 ARG A CA 1
ATOM 1330 C C . ARG A 1 174 ? -19.859 4.414 11.914 1 94.56 174 ARG A C 1
ATOM 1332 O O . ARG A 1 174 ? -19.781 3.689 12.906 1 94.56 174 ARG A O 1
ATOM 1339 N N . GLU A 1 175 ? -18.938 4.441 10.984 1 95.81 175 GLU A N 1
ATOM 1340 C CA . GLU A 1 175 ? -17.875 3.443 10.969 1 95.81 175 GLU A CA 1
ATOM 1341 C C . GLU A 1 175 ? -16.656 3.922 11.758 1 95.81 175 GLU A C 1
ATOM 1343 O O . GLU A 1 175 ? -15.891 3.109 12.289 1 95.81 175 GLU A O 1
ATOM 1348 N N . TYR A 1 176 ? -16.469 5.219 11.852 1 95.94 176 TYR A N 1
ATOM 1349 C CA . TYR A 1 176 ? -15.195 5.711 12.383 1 95.94 176 TYR A CA 1
ATOM 1350 C C . TYR A 1 176 ? -15.43 6.754 13.469 1 95.94 176 TYR A C 1
ATOM 1352 O O . TYR A 1 176 ? -15.008 6.57 14.617 1 95.94 176 TYR A O 1
ATOM 1360 N N . TRP A 1 177 ? -16.172 7.75 13.164 1 93.81 177 TRP A N 1
ATOM 1361 C CA . TRP A 1 177 ? -16.141 8.992 13.922 1 93.81 177 TRP A CA 1
ATOM 1362 C C . TRP A 1 177 ? -16.969 8.883 15.195 1 93.81 177 TRP A C 1
ATOM 1364 O O . TRP A 1 177 ? -16.75 9.617 16.156 1 93.81 177 TRP A O 1
ATOM 1374 N N . ASN A 1 178 ? -17.922 7.969 15.203 1 92.44 178 ASN A N 1
ATOM 1375 C CA . ASN A 1 178 ? -18.766 7.797 16.375 1 92.44 178 ASN A CA 1
ATOM 1376 C C . ASN A 1 178 ? -18.125 6.848 17.391 1 92.44 178 ASN A C 1
ATOM 1378 O O . ASN A 1 178 ? -18.781 6.438 18.359 1 92.44 178 ASN A O 1
ATOM 1382 N N . TRP A 1 179 ? -16.875 6.574 17.172 1 90.12 179 TRP A N 1
ATOM 1383 C CA . TRP A 1 179 ? -16.219 5.59 18.016 1 90.12 179 TRP A CA 1
ATOM 1384 C C . TRP A 1 179 ? -14.906 6.145 18.578 1 90.12 179 TRP A C 1
ATOM 1386 O O . TRP A 1 179 ? -14.273 7.004 17.969 1 90.12 179 TRP A O 1
ATOM 1396 N N . GLN A 1 180 ? -14.562 5.645 19.781 1 88 180 GLN A N 1
ATOM 1397 C CA . GLN A 1 180 ? -13.203 5.762 20.297 1 88 180 GLN A CA 1
ATOM 1398 C C . GLN A 1 180 ? -12.383 4.512 19.984 1 88 180 GLN A C 1
ATOM 1400 O O . GLN A 1 180 ? -12.883 3.393 20.094 1 88 180 GLN A O 1
ATOM 1405 N N . TRP A 1 181 ? -11.211 4.77 19.562 1 90.94 181 TRP A N 1
ATOM 1406 C CA . TRP A 1 181 ? -10.359 3.684 19.094 1 90.94 181 TRP A CA 1
ATOM 1407 C C . TRP A 1 181 ? -9.086 3.58 19.938 1 90.94 181 TRP A C 1
ATOM 1409 O O . TRP A 1 181 ? -8.008 3.973 19.484 1 90.94 181 TRP A O 1
ATOM 1419 N N . PRO A 1 182 ? -9.125 2.998 21.047 1 88.19 182 PRO A N 1
ATOM 1420 C CA . PRO A 1 182 ? -7.965 3.021 21.953 1 88.19 182 PRO A CA 1
ATOM 1421 C C . PRO A 1 182 ? -6.723 2.391 21.312 1 88.19 182 PRO A C 1
ATOM 1423 O O . PRO A 1 182 ? -5.633 2.959 21.391 1 88.19 182 PRO A O 1
ATOM 1426 N N . ARG A 1 183 ? -6.855 1.217 20.672 1 89.75 183 ARG A N 1
ATOM 1427 C CA . ARG A 1 183 ? -5.699 0.55 20.078 1 89.75 183 ARG A CA 1
ATOM 1428 C C . ARG A 1 183 ? -5.129 1.367 18.922 1 89.75 183 ARG A C 1
ATOM 1430 O O . ARG A 1 183 ? -3.922 1.617 18.875 1 89.75 183 ARG A O 1
ATOM 1437 N N . GLU A 1 184 ? -5.98 1.759 18.047 1 92.56 184 GLU A N 1
ATOM 1438 C CA . GLU A 1 184 ? -5.539 2.516 16.875 1 92.56 184 GLU A CA 1
ATOM 1439 C C . GLU A 1 184 ? -4.992 3.883 17.281 1 92.56 184 GLU A C 1
ATOM 1441 O O . GLU A 1 184 ? -4.051 4.387 16.656 1 92.56 184 GLU A O 1
ATOM 1446 N N . THR A 1 185 ? -5.605 4.477 18.328 1 92.88 185 THR A N 1
ATOM 1447 C CA . THR A 1 185 ? -5.09 5.738 18.844 1 92.88 185 THR A CA 1
ATOM 1448 C C . THR A 1 185 ? -3.701 5.551 19.453 1 92.88 185 THR A C 1
ATOM 1450 O O . THR A 1 185 ? -2.846 6.43 19.344 1 92.88 185 THR A O 1
ATOM 1453 N N . SER A 1 186 ? -3.488 4.453 20.094 1 91.19 186 SER A N 1
ATOM 1454 C CA . SER A 1 186 ? -2.154 4.145 20.594 1 91.19 186 SER A CA 1
ATOM 1455 C C . SER A 1 186 ? -1.143 4.043 19.453 1 91.19 186 SER A C 1
ATOM 1457 O O . SER A 1 186 ? 0.009 4.457 19.609 1 91.19 186 SER A O 1
ATOM 1459 N N . GLU A 1 187 ? -1.545 3.436 18.359 1 92.5 187 GLU A N 1
ATOM 1460 C CA . GLU A 1 187 ? -0.694 3.361 17.172 1 92.5 187 GLU A CA 1
ATOM 1461 C C . GLU A 1 187 ? -0.395 4.754 16.625 1 92.5 187 GLU A C 1
ATOM 1463 O O . GLU A 1 187 ? 0.737 5.039 16.234 1 92.5 187 GLU A O 1
ATOM 1468 N N . LEU A 1 188 ? -1.397 5.598 16.594 1 94.38 188 LEU A N 1
ATOM 1469 C CA . LEU A 1 188 ? -1.195 6.984 16.203 1 94.38 188 LEU A CA 1
ATOM 1470 C C . LEU A 1 188 ? -0.195 7.672 17.125 1 94.38 188 LEU A C 1
ATOM 1472 O O . LEU A 1 188 ? 0.71 8.367 16.656 1 94.38 188 LEU A O 1
ATOM 1476 N N . TYR A 1 189 ? -0.354 7.484 18.375 1 93.06 189 TYR A N 1
ATOM 1477 C CA . TYR A 1 189 ? 0.505 8.148 19.344 1 93.06 189 TYR A CA 1
ATOM 1478 C C . TYR A 1 189 ? 1.956 7.711 19.188 1 93.06 189 TYR A C 1
ATOM 1480 O O . TYR A 1 189 ? 2.877 8.516 19.359 1 93.06 189 TYR A O 1
ATOM 1488 N N . ARG A 1 190 ? 2.133 6.457 18.875 1 92.5 190 ARG A N 1
ATOM 1489 C CA . ARG A 1 190 ? 3.482 5.992 18.578 1 92.5 190 ARG A CA 1
ATOM 1490 C C . ARG A 1 190 ? 4.078 6.762 17.406 1 92.5 190 ARG A C 1
ATOM 1492 O O . ARG A 1 190 ? 5.242 7.16 17.453 1 92.5 190 ARG A O 1
ATOM 1499 N N . LEU A 1 191 ? 3.318 6.969 16.359 1 95 191 LEU A N 1
ATOM 1500 C CA . LEU A 1 191 ? 3.777 7.746 15.211 1 95 191 LEU A CA 1
ATOM 1501 C C . LEU A 1 191 ? 4.062 9.188 15.617 1 95 191 LEU A C 1
ATOM 1503 O O . LEU A 1 191 ? 5.02 9.797 15.133 1 95 191 LEU A O 1
ATOM 1507 N N . VAL A 1 192 ? 3.223 9.703 16.469 1 95.25 192 VAL A N 1
ATOM 1508 C CA . VAL A 1 192 ? 3.396 11.07 16.969 1 95.25 192 VAL A CA 1
ATOM 1509 C C . VAL A 1 192 ? 4.746 11.203 17.672 1 95.25 192 VAL A C 1
ATOM 1511 O O . VAL A 1 192 ? 5.508 12.133 17.391 1 95.25 192 VAL A O 1
ATOM 1514 N N . LYS A 1 193 ? 5.055 10.281 18.516 1 94.44 193 LYS A N 1
ATOM 1515 C CA . LYS A 1 193 ? 6.324 10.305 19.234 1 94.44 193 LYS A CA 1
ATOM 1516 C C . LYS A 1 193 ? 7.504 10.203 18.266 1 94.44 193 LYS A C 1
ATOM 1518 O O . LYS A 1 193 ? 8.492 10.93 18.406 1 94.44 193 LYS A O 1
ATOM 1523 N N . LEU A 1 194 ? 7.379 9.359 17.344 1 94.81 194 LEU A N 1
ATOM 1524 C CA . LEU A 1 194 ? 8.422 9.227 16.328 1 94.81 194 LEU A CA 1
ATOM 1525 C C . LEU A 1 194 ? 8.562 10.516 15.523 1 94.81 194 LEU A C 1
ATOM 1527 O O . LEU A 1 194 ? 9.68 10.945 15.234 1 94.81 194 LEU A O 1
ATOM 1531 N N . GLY A 1 195 ? 7.445 11.078 15.125 1 96.56 195 GLY A N 1
ATOM 1532 C CA . GLY A 1 195 ? 7.457 12.32 14.375 1 96.56 195 GLY A CA 1
ATOM 1533 C C . GLY A 1 195 ? 8.133 13.461 15.125 1 96.56 195 GLY A C 1
ATOM 1534 O O . GLY A 1 195 ? 8.891 14.227 14.531 1 96.56 195 GLY A O 1
ATOM 1535 N N . ARG A 1 196 ? 7.84 13.562 16.375 1 96.25 196 ARG A N 1
ATOM 1536 C CA . ARG A 1 196 ? 8.461 14.594 17.203 1 96.25 196 ARG A CA 1
ATOM 1537 C C . ARG A 1 196 ? 9.977 14.438 17.234 1 96.25 196 ARG A C 1
ATOM 1539 O O . ARG A 1 196 ? 10.703 15.422 17.078 1 96.25 196 ARG A O 1
ATOM 1546 N N . ARG A 1 197 ? 10.383 13.258 17.359 1 95.12 197 ARG A N 1
ATOM 1547 C CA . ARG A 1 197 ? 11.812 12.992 17.422 1 95.12 197 ARG A CA 1
ATOM 1548 C C . ARG A 1 197 ? 12.477 13.25 16.078 1 95.12 197 ARG A C 1
ATOM 1550 O O . ARG A 1 197 ? 13.656 13.594 16.016 1 95.12 197 ARG A O 1
ATOM 1557 N N . ALA A 1 198 ? 11.727 13.125 15.062 1 95.81 198 ALA A N 1
ATOM 1558 C CA . ALA A 1 198 ? 12.266 13.211 13.711 1 95.81 198 ALA A CA 1
ATOM 1559 C C . ALA A 1 198 ? 12.383 14.664 13.266 1 95.81 198 ALA A C 1
ATOM 1561 O O . ALA A 1 198 ? 13.039 14.961 12.258 1 95.81 198 ALA A O 1
ATOM 1562 N N . LEU A 1 199 ? 11.789 15.602 13.977 1 97.88 199 LEU A N 1
ATOM 1563 C CA . LEU A 1 199 ? 11.727 17 13.547 1 97.88 199 LEU A CA 1
ATOM 1564 C C . LEU A 1 199 ? 13.117 17.562 13.297 1 97.88 199 LEU A C 1
ATOM 1566 O O . LEU A 1 199 ? 13.336 18.281 12.32 1 97.88 199 LEU A O 1
ATOM 1570 N N . GLU A 1 200 ? 14.078 17.172 14.062 1 97.81 200 GLU A N 1
ATOM 1571 C CA . GLU A 1 200 ? 15.422 17.734 13.984 1 97.81 200 GLU A CA 1
ATOM 1572 C C . GLU A 1 200 ? 16.141 17.266 12.727 1 97.81 200 GLU A C 1
ATOM 1574 O O . GLU A 1 200 ? 17.188 17.812 12.367 1 97.81 200 GLU A O 1
ATOM 1579 N N . LYS A 1 201 ? 15.609 16.297 12.078 1 97.5 201 LYS A N 1
ATOM 1580 C CA . LYS A 1 201 ? 16.234 15.734 10.883 1 97.5 201 LYS A CA 1
ATOM 1581 C C . LYS A 1 201 ? 15.609 16.328 9.617 1 97.5 201 LYS A C 1
ATOM 1583 O O . LYS A 1 201 ? 16.062 16.031 8.508 1 97.5 201 LYS A O 1
ATOM 1588 N N . ILE A 1 202 ? 14.57 17.109 9.773 1 98.44 202 ILE A N 1
ATOM 1589 C CA . ILE A 1 202 ? 13.922 17.719 8.617 1 98.44 202 ILE A CA 1
ATOM 1590 C C . ILE A 1 202 ? 14.75 18.906 8.133 1 98.44 202 ILE A C 1
ATOM 1592 O O . ILE A 1 202 ? 14.859 19.922 8.828 1 98.44 202 ILE A O 1
ATOM 1596 N N . THR A 1 203 ? 15.242 18.797 6.902 1 98.31 203 THR A N 1
ATOM 1597 C CA . THR A 1 203 ? 16.109 19.844 6.367 1 98.31 203 THR A CA 1
ATOM 1598 C C . THR A 1 203 ? 15.438 20.547 5.188 1 98.31 203 THR A C 1
ATOM 1600 O O . THR A 1 203 ? 15.859 21.625 4.781 1 98.31 203 THR A O 1
ATOM 1603 N N . CYS A 1 204 ? 14.438 19.922 4.594 1 98.5 204 CYS A N 1
ATOM 1604 C CA . CYS A 1 204 ? 13.805 20.547 3.434 1 98.5 204 CYS A CA 1
ATOM 1605 C C . CYS A 1 204 ? 12.961 21.734 3.85 1 98.5 204 CYS A C 1
ATOM 1607 O O . CYS A 1 204 ? 12.484 21.797 4.984 1 98.5 204 CYS A O 1
ATOM 1609 N N . PRO A 1 205 ? 12.766 22.719 2.943 1 98.88 205 PRO A N 1
ATOM 1610 C CA . PRO A 1 205 ? 11.844 23.812 3.264 1 98.88 205 PRO A CA 1
ATOM 1611 C C . PRO A 1 205 ? 10.477 23.328 3.719 1 98.88 205 PRO A C 1
ATOM 1613 O O . PRO A 1 205 ? 9.891 22.438 3.092 1 98.88 205 PRO A O 1
ATOM 1616 N N . THR A 1 206 ? 9.938 23.953 4.82 1 98.94 206 THR A N 1
ATOM 1617 C CA . THR A 1 206 ? 8.734 23.391 5.438 1 98.94 206 THR A CA 1
ATOM 1618 C C . THR A 1 206 ? 7.742 24.5 5.781 1 98.94 206 THR A C 1
ATOM 1620 O O . THR A 1 206 ? 8.102 25.5 6.41 1 98.94 206 THR A O 1
ATOM 1623 N N . LEU A 1 207 ? 6.547 24.328 5.297 1 98.94 207 LEU A N 1
ATOM 1624 C CA . LEU A 1 207 ? 5.414 25.156 5.684 1 98.94 207 LEU A CA 1
ATOM 1625 C C . LEU A 1 207 ? 4.578 24.484 6.762 1 98.94 207 LEU A C 1
ATOM 1627 O O . LEU A 1 207 ? 4.223 23.312 6.629 1 98.94 207 LEU A O 1
ATOM 1631 N N . THR A 1 208 ? 4.32 25.188 7.84 1 98.94 208 THR A N 1
ATOM 1632 C CA . THR A 1 208 ? 3.4 24.719 8.875 1 98.94 208 THR A CA 1
ATOM 1633 C C . THR A 1 208 ? 2.111 25.531 8.859 1 98.94 208 THR A C 1
ATOM 1635 O O . THR A 1 208 ? 2.148 26.766 8.867 1 98.94 208 THR A O 1
ATOM 1638 N N . VAL A 1 209 ? 0.989 24.859 8.766 1 98.94 209 VAL A N 1
ATOM 1639 C CA . VAL A 1 209 ? -0.302 25.531 8.828 1 98.94 209 VAL A CA 1
ATOM 1640 C C . VAL A 1 209 ? -1.089 25.031 10.031 1 98.94 209 VAL A C 1
ATOM 1642 O O . VAL A 1 209 ? -1.297 23.828 10.195 1 98.94 209 VAL A O 1
ATOM 1645 N N . VAL A 1 210 ? -1.533 25.953 10.883 1 98.75 210 VAL A N 1
ATOM 1646 C CA . VAL A 1 210 ? -2.301 25.641 12.086 1 98.75 210 VAL A CA 1
ATOM 1647 C C . VAL A 1 210 ? -3.52 26.562 12.172 1 98.75 210 VAL A C 1
ATOM 1649 O O . VAL A 1 210 ? -3.65 27.5 11.383 1 98.75 210 VAL A O 1
ATOM 1652 N N . SER A 1 211 ? -4.41 26.203 13.055 1 98.56 211 SER A N 1
ATOM 1653 C CA . SER A 1 211 ? -5.613 27.016 13.195 1 98.56 211 SER A CA 1
ATOM 1654 C C . SER A 1 211 ? -5.898 27.328 14.664 1 98.56 211 SER A C 1
ATOM 1656 O O . SER A 1 211 ? -5.785 26.453 15.523 1 98.56 211 SER A O 1
ATOM 1658 N N . ALA A 1 212 ? -6.359 28.531 14.922 1 97.5 212 ALA A N 1
ATOM 1659 C CA . ALA A 1 212 ? -6.648 28.984 16.281 1 97.5 212 ALA A CA 1
ATOM 1660 C C . ALA A 1 212 ? -7.855 28.266 16.859 1 97.5 212 ALA A C 1
ATOM 1662 O O . ALA A 1 212 ? -7.949 28.062 18.078 1 97.5 212 ALA A O 1
ATOM 1663 N N . GLN A 1 213 ? -8.727 27.797 16 1 96.94 213 GLN A N 1
ATOM 1664 C CA . GLN A 1 213 ? -9.969 27.172 16.453 1 96.94 213 GLN A CA 1
ATOM 1665 C C . GLN A 1 213 ? -9.867 25.656 16.438 1 96.94 213 GLN A C 1
ATOM 1667 O O . GLN A 1 213 ? -10.867 24.953 16.609 1 96.94 213 GLN A O 1
ATOM 1672 N N . ASP A 1 214 ? -8.711 25.125 16.219 1 97.12 214 ASP A N 1
ATOM 1673 C CA . ASP A 1 214 ? -8.484 23.688 16.25 1 97.12 214 ASP A CA 1
ATOM 1674 C C . ASP A 1 214 ? -8.492 23.156 17.688 1 97.12 214 ASP A C 1
ATOM 1676 O O . ASP A 1 214 ? -7.586 23.453 18.469 1 97.12 214 ASP A O 1
ATOM 1680 N N . ASP A 1 215 ? -9.43 22.328 18.016 1 94 215 ASP A N 1
ATOM 1681 C CA . ASP A 1 215 ? -9.547 21.797 19.359 1 94 215 ASP A CA 1
ATOM 1682 C C . ASP A 1 215 ? -8.852 20.438 19.484 1 94 215 ASP A C 1
ATOM 1684 O O . ASP A 1 215 ? -8.82 19.844 20.562 1 94 215 ASP A O 1
ATOM 1688 N N . THR A 1 216 ? -8.328 19.938 18.422 1 94.56 216 THR A N 1
ATOM 1689 C CA . THR A 1 216 ? -7.66 18.641 18.406 1 94.56 216 THR A CA 1
ATOM 1690 C C . THR A 1 216 ? -6.148 18.812 18.531 1 94.56 216 THR A C 1
ATOM 1692 O O . THR A 1 216 ? -5.504 18.109 19.328 1 94.56 216 THR A O 1
ATOM 1695 N N . VAL A 1 217 ? -5.555 19.703 17.766 1 96.5 217 VAL A N 1
ATOM 1696 C CA . VAL A 1 217 ? -4.129 20.016 17.781 1 96.5 217 VAL A CA 1
ATOM 1697 C C . VAL A 1 217 ? -3.912 21.422 18.312 1 96.5 217 VAL A C 1
ATOM 1699 O O . VAL A 1 217 ? -4.344 22.406 17.703 1 96.5 217 VAL A O 1
ATOM 1702 N N . PRO A 1 218 ? -3.25 21.547 19.391 1 95.62 218 PRO A N 1
ATOM 1703 C CA . PRO A 1 218 ? -3.043 22.875 19.984 1 95.62 218 PRO A CA 1
ATOM 1704 C C . PRO A 1 218 ? -2.1 23.734 19.141 1 95.62 218 PRO A C 1
ATOM 1706 O O . PRO A 1 218 ? -1.175 23.219 18.516 1 95.62 218 PRO A O 1
ATOM 1709 N N . LEU A 1 219 ? -2.293 25 19.25 1 96.38 219 LEU A N 1
ATOM 1710 C CA . LEU A 1 219 ? -1.503 25.953 18.5 1 96.38 219 LEU A CA 1
ATOM 1711 C C . LEU A 1 219 ? -0.023 25.844 18.844 1 96.38 219 LEU A C 1
ATOM 1713 O O . LEU A 1 219 ? 0.839 26.219 18.047 1 96.38 219 LEU A O 1
ATOM 1717 N N . SER A 1 220 ? 0.298 25.359 20 1 96.25 220 SER A N 1
ATOM 1718 C CA . SER A 1 220 ? 1.665 25.266 20.5 1 96.25 220 SER A CA 1
ATOM 1719 C C . SER A 1 220 ? 2.523 24.391 19.594 1 96.25 220 SER A C 1
ATOM 1721 O O . SER A 1 220 ? 3.754 24.469 19.625 1 96.25 220 SER A O 1
ATOM 1723 N N . VAL A 1 221 ? 1.894 23.562 18.766 1 97.75 221 VAL A N 1
ATOM 1724 C CA . VAL A 1 221 ? 2.633 22.672 17.875 1 97.75 221 VAL A CA 1
ATOM 1725 C C . VAL A 1 221 ? 3.477 23.484 16.906 1 97.75 221 VAL A C 1
ATOM 1727 O O . VAL A 1 221 ? 4.578 23.078 16.531 1 97.75 221 VAL A O 1
ATOM 1730 N N . ALA A 1 222 ? 2.973 24.641 16.484 1 97.94 222 ALA A N 1
ATOM 1731 C CA . ALA A 1 222 ? 3.713 25.516 15.57 1 97.94 222 ALA A CA 1
ATOM 1732 C C . ALA A 1 222 ? 5.062 25.906 16.156 1 97.94 222 ALA A C 1
ATOM 1734 O O . ALA A 1 222 ? 6.09 25.844 15.484 1 97.94 222 ALA A O 1
ATOM 1735 N N . GLY A 1 223 ? 5.035 26.344 17.422 1 97.38 223 GLY A N 1
ATOM 1736 C CA . GLY A 1 223 ? 6.27 26.703 18.109 1 97.38 223 GLY A CA 1
ATOM 1737 C C . GLY A 1 223 ? 7.227 25.531 18.25 1 97.38 223 GLY A C 1
ATOM 1738 O O . GLY A 1 223 ? 8.438 25.688 18.078 1 97.38 223 GLY A O 1
ATOM 1739 N N . ARG A 1 224 ? 6.695 24.406 18.578 1 96.75 224 ARG A N 1
ATOM 1740 C CA . ARG A 1 224 ? 7.516 23.203 18.688 1 96.75 224 ARG A CA 1
ATOM 1741 C C . ARG A 1 224 ? 8.242 22.906 17.375 1 96.75 224 ARG A C 1
ATOM 1743 O O . ARG A 1 224 ? 9.438 22.641 17.375 1 96.75 224 ARG A O 1
ATOM 1750 N N . ILE A 1 225 ? 7.492 22.922 16.281 1 98.38 225 ILE A N 1
ATOM 1751 C CA . ILE A 1 225 ? 8.062 22.641 14.969 1 98.38 225 ILE A CA 1
ATOM 1752 C C . ILE A 1 225 ? 9.141 23.672 14.641 1 98.38 225 ILE A C 1
ATOM 1754 O O . ILE A 1 225 ? 10.258 23.312 14.25 1 98.38 225 ILE A O 1
ATOM 1758 N N . GLU A 1 226 ? 8.859 24.906 14.836 1 96.94 226 GLU A N 1
ATOM 1759 C CA . GLU A 1 226 ? 9.789 26 14.531 1 96.94 226 GLU A CA 1
ATOM 1760 C C . GLU A 1 226 ? 11.094 25.844 15.297 1 96.94 226 GLU A C 1
ATOM 1762 O O . GLU A 1 226 ? 12.172 26.094 14.75 1 96.94 226 GLU A O 1
ATOM 1767 N N . ARG A 1 227 ? 11.039 25.391 16.453 1 96.81 227 ARG A N 1
ATOM 1768 C CA . ARG A 1 227 ? 12.211 25.297 17.312 1 96.81 227 ARG A CA 1
ATOM 1769 C C . ARG A 1 227 ? 13.016 24.031 17.016 1 96.81 227 ARG A C 1
ATOM 1771 O O . ARG A 1 227 ? 14.211 23.969 17.312 1 96.81 227 ARG A O 1
ATOM 1778 N N . SER A 1 228 ? 12.352 23.125 16.422 1 97.81 228 SER A N 1
ATOM 1779 C CA . SER A 1 228 ? 12.969 21.797 16.391 1 97.81 228 SER A CA 1
ATOM 1780 C C . SER A 1 228 ? 13.477 21.453 14.992 1 97.81 228 SER A C 1
ATOM 1782 O O . SER A 1 228 ? 14.438 20.703 14.844 1 97.81 228 SER A O 1
ATOM 1784 N N . ILE A 1 229 ? 12.82 21.922 13.938 1 97.88 229 ILE A N 1
ATOM 1785 C CA . ILE A 1 229 ? 13.18 21.484 12.594 1 97.88 229 ILE A CA 1
ATOM 1786 C C . ILE A 1 229 ? 14.539 22.062 12.203 1 97.88 229 ILE A C 1
ATOM 1788 O O . ILE A 1 229 ? 14.891 23.172 12.641 1 97.88 229 ILE A O 1
ATOM 1792 N N . ALA A 1 230 ? 15.281 21.391 11.367 1 97.88 230 ALA A N 1
ATOM 1793 C CA . ALA A 1 230 ? 16.594 21.828 10.906 1 97.88 230 ALA A CA 1
ATOM 1794 C C . ALA A 1 230 ? 16.484 22.656 9.633 1 97.88 230 ALA A C 1
ATOM 1796 O O . ALA A 1 230 ? 17.453 23.312 9.219 1 97.88 230 ALA A O 1
ATOM 1797 N N . ALA A 1 231 ? 15.32 22.641 9.062 1 97.62 231 ALA A N 1
ATOM 1798 C CA . ALA A 1 231 ? 15.102 23.406 7.828 1 97.62 231 ALA A CA 1
ATOM 1799 C C . ALA A 1 231 ? 15.422 24.875 8.023 1 97.62 231 ALA A C 1
ATOM 1801 O O . ALA A 1 231 ? 14.992 25.484 9.008 1 97.62 231 ALA A O 1
ATOM 1802 N N . THR A 1 232 ? 16.109 25.453 7.086 1 96.44 232 THR A N 1
ATOM 1803 C CA . THR A 1 232 ? 16.453 26.875 7.16 1 96.44 232 THR A CA 1
ATOM 1804 C C . THR A 1 232 ? 15.32 27.734 6.609 1 96.44 232 THR A C 1
ATOM 1806 O O . THR A 1 232 ? 15.047 28.812 7.121 1 96.44 232 THR A O 1
ATOM 1809 N N . GLU A 1 233 ? 14.75 27.234 5.59 1 98.06 233 GLU A N 1
ATOM 1810 C CA . GLU A 1 233 ? 13.555 27.891 5.066 1 98.06 233 GLU A CA 1
ATOM 1811 C C . GLU A 1 233 ? 12.289 27.297 5.684 1 98.06 233 GLU A C 1
ATOM 1813 O O . GLU A 1 233 ? 11.93 26.156 5.41 1 98.06 233 GLU A O 1
ATOM 1818 N N . ARG A 1 234 ? 11.609 28.062 6.523 1 98 234 ARG A N 1
ATOM 1819 C CA . ARG A 1 234 ? 10.398 27.641 7.203 1 98 234 ARG A CA 1
ATOM 1820 C C . ARG A 1 234 ? 9.391 28.781 7.316 1 98 234 ARG A C 1
ATOM 1822 O O . ARG A 1 234 ? 9.781 29.953 7.375 1 98 234 ARG A O 1
ATOM 1829 N N . GLN A 1 235 ? 8.195 28.5 7.293 1 98.31 235 GLN A N 1
ATOM 1830 C CA . GLN A 1 235 ? 7.09 29.438 7.402 1 98.31 235 GLN A CA 1
ATOM 1831 C C . GLN A 1 235 ? 5.926 28.828 8.18 1 98.31 235 GLN A C 1
ATOM 1833 O O . GLN A 1 235 ? 5.699 27.625 8.125 1 98.31 235 GLN A O 1
ATOM 1838 N N . THR A 1 236 ? 5.242 29.656 8.953 1 98.75 236 THR A N 1
ATOM 1839 C CA . THR A 1 236 ? 4.035 29.25 9.664 1 98.75 236 THR A CA 1
ATOM 1840 C C . THR A 1 236 ? 2.85 30.125 9.258 1 98.75 236 THR A C 1
ATOM 1842 O O . THR A 1 236 ? 2.965 31.344 9.195 1 98.75 236 THR A O 1
ATOM 1845 N N . LEU A 1 237 ? 1.807 29.5 8.898 1 98.88 237 LEU A N 1
ATOM 1846 C CA . LEU A 1 237 ? 0.526 30.156 8.664 1 98.88 237 LEU A CA 1
ATOM 1847 C C . LEU A 1 237 ? -0.482 29.797 9.75 1 98.88 237 LEU A C 1
ATOM 1849 O O . LEU A 1 237 ? -0.728 28.609 10 1 98.88 237 LEU A O 1
ATOM 1853 N N . VAL A 1 238 ? -1.077 30.75 10.43 1 98.75 238 VAL A N 1
ATOM 1854 C CA . VAL A 1 238 ? -2.107 30.531 11.438 1 98.75 238 VAL A CA 1
ATOM 1855 C C . VAL A 1 238 ? -3.467 30.953 10.891 1 98.75 238 VAL A C 1
ATOM 1857 O O . VAL A 1 238 ? -3.656 32.094 10.508 1 98.75 238 VAL A O 1
ATOM 1860 N N . LEU A 1 239 ? -4.367 30.016 10.836 1 98.75 239 LEU A N 1
ATOM 1861 C CA . LEU A 1 239 ? -5.742 30.297 10.438 1 98.75 239 LEU A CA 1
ATOM 1862 C C . LEU A 1 239 ? -6.578 30.734 11.641 1 98.75 239 LEU A C 1
ATOM 1864 O O . LEU A 1 239 ? -6.25 30.406 12.781 1 98.75 239 LEU A O 1
ATOM 1868 N N . GLU A 1 240 ? -7.719 31.438 11.328 1 98 240 GLU A N 1
ATOM 1869 C CA . GLU A 1 240 ? -8.492 32.031 12.422 1 98 240 GLU A CA 1
ATOM 1870 C C . GLU A 1 240 ? -9.852 31.344 12.555 1 98 240 GLU A C 1
ATOM 1872 O O . GLU A 1 240 ? -10.43 31.297 13.641 1 98 240 GLU A O 1
ATOM 1877 N N . GLU A 1 241 ? -10.344 30.734 11.469 1 97.88 241 GLU A N 1
ATOM 1878 C CA . GLU A 1 241 ? -11.75 30.344 11.469 1 97.88 241 GLU A CA 1
ATOM 1879 C C . GLU A 1 241 ? -11.906 28.828 11.398 1 97.88 241 GLU A C 1
ATOM 1881 O O . GLU A 1 241 ? -12.945 28.297 11.797 1 97.88 241 GLU A O 1
ATOM 1886 N N . SER A 1 242 ? -10.969 28.172 10.922 1 97.62 242 SER A N 1
ATOM 1887 C CA . SER A 1 242 ? -11.102 26.75 10.625 1 97.62 242 SER A CA 1
ATOM 1888 C C . SER A 1 242 ? -10.953 25.906 11.891 1 97.62 242 SER A C 1
ATOM 1890 O O . SER A 1 242 ? -10.172 26.25 12.781 1 97.62 242 SER A O 1
ATOM 1892 N N . GLY A 1 243 ? -11.719 24.844 11.898 1 97.06 243 GLY A N 1
ATOM 1893 C CA . GLY A 1 243 ? -11.469 23.828 12.898 1 97.06 243 GLY A CA 1
ATOM 1894 C C . GLY A 1 243 ? -10.305 22.922 12.555 1 97.06 243 GLY A C 1
ATOM 1895 O O . GLY A 1 243 ? -9.305 23.375 11.984 1 97.06 243 GLY A O 1
ATOM 1896 N N . HIS A 1 244 ? -10.391 21.641 12.953 1 96.62 244 HIS A N 1
ATOM 1897 C CA . HIS A 1 244 ? -9.266 20.719 12.82 1 96.62 244 HIS A CA 1
ATOM 1898 C C . HIS A 1 244 ? -9.031 20.328 11.367 1 96.62 244 HIS A C 1
ATOM 1900 O O . HIS A 1 244 ? -7.883 20.266 10.914 1 96.62 244 HIS A O 1
ATOM 1906 N N . VAL A 1 245 ? -10.047 20.031 10.641 1 97.94 245 VAL A N 1
ATOM 1907 C CA . VAL A 1 245 ? -9.914 19.625 9.25 1 97.94 245 VAL A CA 1
ATOM 1908 C C . VAL A 1 245 ? -9.805 20.844 8.352 1 97.94 245 VAL A C 1
ATOM 1910 O O . VAL A 1 245 ? -10.727 21.156 7.59 1 97.94 245 VAL A O 1
ATOM 1913 N N . ILE A 1 246 ? -8.648 21.438 8.305 1 98.69 246 ILE A N 1
ATOM 1914 C CA . ILE A 1 246 ? -8.445 22.75 7.719 1 98.69 246 ILE A CA 1
ATOM 1915 C C . ILE A 1 246 ? -8.453 22.656 6.195 1 98.69 246 ILE A C 1
ATOM 1917 O O . ILE A 1 246 ? -8.555 23.656 5.496 1 98.69 246 ILE A O 1
ATOM 1921 N N . THR A 1 247 ? -8.344 21.453 5.602 1 98.75 247 THR A N 1
ATOM 1922 C CA . THR A 1 247 ? -8.352 21.25 4.16 1 98.75 247 THR A CA 1
ATOM 1923 C C . THR A 1 247 ? -9.781 21.203 3.625 1 98.75 247 THR A C 1
ATOM 1925 O O . THR A 1 247 ? -10 21.234 2.412 1 98.75 247 THR A O 1
ATOM 1928 N N . ASP A 1 248 ? -10.742 21.078 4.523 1 97 248 ASP A N 1
ATOM 1929 C CA . ASP A 1 248 ? -12.156 21 4.156 1 97 248 ASP A CA 1
ATOM 1930 C C . ASP A 1 248 ? -13.008 21.906 5.031 1 97 248 ASP A C 1
ATOM 1932 O O . ASP A 1 248 ? -14.156 21.594 5.336 1 97 248 ASP A O 1
ATOM 1936 N N . GLY A 1 249 ? -12.445 22.984 5.531 1 96.38 249 GLY A N 1
ATOM 1937 C CA . GLY A 1 249 ? -13.117 23.969 6.355 1 96.38 249 GLY A CA 1
ATOM 1938 C C . GLY A 1 249 ? -13.352 25.281 5.645 1 96.38 249 GLY A C 1
ATOM 1939 O O . GLY A 1 249 ? -13.227 25.359 4.418 1 96.38 249 GLY A O 1
ATOM 1940 N N . PRO A 1 250 ? -13.758 26.281 6.41 1 97.88 250 PRO A N 1
ATOM 1941 C CA . PRO A 1 250 ? -14.125 27.578 5.82 1 97.88 250 PRO A CA 1
ATOM 1942 C C . PRO A 1 250 ? -12.945 28.266 5.152 1 97.88 250 PRO A C 1
ATOM 1944 O O . PRO A 1 250 ? -13.141 29.141 4.301 1 97.88 250 PRO A O 1
ATOM 1947 N N . GLU A 1 251 ? -11.695 27.891 5.469 1 98.69 251 GLU A N 1
ATOM 1948 C CA . GLU A 1 251 ? -10.516 28.547 4.91 1 98.69 251 GLU A CA 1
ATOM 1949 C C . GLU A 1 251 ? -9.742 27.594 3.992 1 98.69 251 GLU A C 1
ATOM 1951 O O . GLU A 1 251 ? -8.531 27.75 3.818 1 98.69 251 GLU A O 1
ATOM 1956 N N . LYS A 1 252 ? -10.438 26.609 3.424 1 98.75 252 LYS A N 1
ATOM 1957 C CA . LYS A 1 252 ? -9.773 25.594 2.605 1 98.75 252 LYS A CA 1
ATOM 1958 C C . LYS A 1 252 ? -9.07 26.234 1.409 1 98.75 252 LYS A C 1
ATOM 1960 O O . LYS A 1 252 ? -8 25.781 0.997 1 98.75 252 LYS A O 1
ATOM 1965 N N . GLU A 1 253 ? -9.633 27.297 0.822 1 98.81 253 GLU A N 1
ATOM 1966 C CA . GLU A 1 253 ? -9 27.984 -0.306 1 98.81 253 GLU A CA 1
ATOM 1967 C C . GLU A 1 253 ? -7.695 28.641 0.113 1 98.81 253 GLU A C 1
ATOM 1969 O O . GLU A 1 253 ? -6.715 28.625 -0.631 1 98.81 253 GLU A O 1
ATOM 1974 N N . THR A 1 254 ? -7.723 29.234 1.285 1 98.88 254 THR A N 1
ATOM 1975 C CA . THR A 1 254 ? -6.52 29.859 1.831 1 98.88 254 THR A CA 1
ATOM 1976 C C . THR A 1 254 ? -5.422 28.828 2.037 1 98.88 254 THR A C 1
ATOM 1978 O O . THR A 1 254 ? -4.262 29.062 1.691 1 98.88 254 THR A O 1
ATOM 1981 N N . VAL A 1 255 ? -5.785 27.703 2.574 1 98.94 255 VAL A N 1
ATOM 1982 C CA . VAL A 1 255 ? -4.84 26.609 2.807 1 98.94 255 VAL A CA 1
ATOM 1983 C C . VAL A 1 255 ? -4.254 26.141 1.479 1 98.94 255 VAL A C 1
ATOM 1985 O O . VAL A 1 255 ? -3.033 26.031 1.338 1 98.94 255 VAL A O 1
ATOM 1988 N N . ALA A 1 256 ? -5.121 25.891 0.496 1 98.94 256 ALA A N 1
ATOM 1989 C CA . ALA A 1 256 ? -4.688 25.375 -0.802 1 98.94 256 ALA A CA 1
ATOM 1990 C C . ALA A 1 256 ? -3.736 26.359 -1.484 1 98.94 256 ALA A C 1
ATOM 1992 O O . ALA A 1 256 ? -2.713 25.953 -2.041 1 98.94 256 ALA A O 1
ATOM 1993 N N . ARG A 1 257 ? -4.062 27.609 -1.416 1 98.88 257 ARG A N 1
ATOM 1994 C CA . ARG A 1 257 ? -3.225 28.625 -2.025 1 98.88 257 ARG A CA 1
ATOM 1995 C C . ARG A 1 257 ? -1.864 28.703 -1.34 1 98.88 257 ARG A C 1
ATOM 1997 O O . ARG A 1 257 ? -0.831 28.781 -2.006 1 98.88 257 ARG A O 1
ATOM 2004 N N . ALA A 1 258 ? -1.834 28.672 -0.021 1 98.94 258 ALA A N 1
ATOM 2005 C CA . ALA A 1 258 ? -0.581 28.734 0.728 1 98.94 258 ALA A CA 1
ATOM 2006 C C . ALA A 1 258 ? 0.335 27.562 0.37 1 98.94 258 ALA A C 1
ATOM 2008 O O . ALA A 1 258 ? 1.539 27.75 0.179 1 98.94 258 ALA A O 1
ATOM 2009 N N . VAL A 1 259 ? -0.237 26.406 0.255 1 98.94 259 VAL A N 1
ATOM 2010 C CA . VAL A 1 259 ? 0.545 25.203 -0.036 1 98.94 259 VAL A CA 1
ATOM 2011 C C . VAL A 1 259 ? 1.082 25.281 -1.464 1 98.94 259 VAL A C 1
ATOM 2013 O O . VAL A 1 259 ? 2.264 25.016 -1.703 1 98.94 259 VAL A O 1
ATOM 2016 N N . SER A 1 260 ? 0.197 25.594 -2.443 1 98.88 260 SER A N 1
ATOM 2017 C CA . SER A 1 260 ? 0.644 25.625 -3.832 1 98.88 260 SER A CA 1
ATOM 2018 C C . SER A 1 260 ? 1.722 26.688 -4.035 1 98.88 260 SER A C 1
ATOM 2020 O O . SER A 1 260 ? 2.717 26.438 -4.723 1 98.88 260 SER A O 1
ATOM 2022 N N . GLU A 1 261 ? 1.57 27.875 -3.42 1 98.81 261 GLU A N 1
ATOM 2023 C CA . GLU A 1 261 ? 2.576 28.938 -3.521 1 98.81 261 GLU A CA 1
ATOM 2024 C C . GLU A 1 261 ? 3.898 28.5 -2.896 1 98.81 261 GLU A C 1
ATOM 2026 O O . GLU A 1 261 ? 4.969 28.797 -3.424 1 98.81 261 GLU A O 1
ATOM 2031 N N . TRP A 1 262 ? 3.809 27.812 -1.781 1 98.88 262 TRP A N 1
ATOM 2032 C CA . TRP A 1 262 ? 5.004 27.297 -1.119 1 98.88 262 TRP A CA 1
ATOM 2033 C C . TRP A 1 262 ? 5.746 26.312 -2.018 1 98.88 262 TRP A C 1
ATOM 2035 O O . TRP A 1 262 ? 6.973 26.375 -2.127 1 98.88 262 TRP A O 1
ATOM 2045 N N . PHE A 1 263 ? 4.996 25.422 -2.662 1 98.75 263 PHE A N 1
ATOM 2046 C CA . PHE A 1 263 ? 5.605 24.359 -3.455 1 98.75 263 PHE A CA 1
ATOM 2047 C C . PHE A 1 263 ? 6.117 24.906 -4.785 1 98.75 263 PHE A C 1
ATOM 2049 O O . PHE A 1 263 ? 6.996 24.297 -5.406 1 98.75 263 PHE A O 1
ATOM 2056 N N . LEU A 1 264 ? 5.613 26.016 -5.246 1 97.81 264 LEU A N 1
ATOM 2057 C CA . LEU A 1 264 ? 6.016 26.594 -6.523 1 97.81 264 LEU A CA 1
ATOM 2058 C C . LEU A 1 264 ? 7.305 27.391 -6.375 1 97.81 264 LEU A C 1
ATOM 2060 O O . LEU A 1 264 ? 7.934 27.75 -7.371 1 97.81 264 LEU A O 1
ATOM 2064 N N . ARG A 1 265 ? 7.707 27.734 -5.223 1 94.44 265 ARG A N 1
ATOM 2065 C CA . ARG A 1 265 ? 8.953 28.453 -4.996 1 94.44 265 ARG A CA 1
ATOM 2066 C C . ARG A 1 265 ? 10.156 27.609 -5.426 1 94.44 265 ARG A C 1
ATOM 2068 O O . ARG A 1 265 ? 10.109 26.391 -5.383 1 94.44 265 ARG A O 1
ATOM 2075 N N . MET B 1 1 ? 11.867 -14.453 27.484 1 18.38 1 MET B N 1
ATOM 2076 C CA . MET B 1 1 ? 12.703 -13.734 26.516 1 18.38 1 MET B CA 1
ATOM 2077 C C . MET B 1 1 ? 11.852 -12.891 25.578 1 18.38 1 MET B C 1
ATOM 2079 O O . MET B 1 1 ? 10.969 -13.414 24.906 1 18.38 1 MET B O 1
ATOM 2083 N N . ASN B 1 2 ? 11.516 -11.609 25.938 1 22.05 2 ASN B N 1
ATOM 2084 C CA . ASN B 1 2 ? 10.633 -10.539 25.484 1 22.05 2 ASN B CA 1
ATOM 2085 C C . ASN B 1 2 ? 10.859 -10.211 24 1 22.05 2 ASN B C 1
ATOM 2087 O O . ASN B 1 2 ? 11.93 -9.727 23.641 1 22.05 2 ASN B O 1
ATOM 2091 N N . THR B 1 3 ? 10.406 -11.094 23.141 1 24.88 3 THR B N 1
ATOM 2092 C CA . THR B 1 3 ? 10.578 -10.984 21.703 1 24.88 3 THR B CA 1
ATOM 2093 C C . THR B 1 3 ? 10.359 -9.547 21.234 1 24.88 3 THR B C 1
ATOM 2095 O O . THR B 1 3 ? 9.281 -8.984 21.422 1 24.88 3 THR B O 1
ATOM 2098 N N . ILE B 1 4 ? 11.406 -8.781 21.328 1 26.33 4 ILE B N 1
ATOM 2099 C CA . ILE B 1 4 ? 11.523 -7.402 20.875 1 26.33 4 ILE B CA 1
ATOM 2100 C C . ILE B 1 4 ? 10.844 -7.242 19.516 1 26.33 4 ILE B C 1
ATOM 2102 O O . ILE B 1 4 ? 11.219 -7.91 18.547 1 26.33 4 ILE B O 1
ATOM 2106 N N . ALA B 1 5 ? 9.547 -7.039 19.531 1 34.25 5 ALA B N 1
ATOM 2107 C CA . ALA B 1 5 ? 8.836 -6.59 18.328 1 34.25 5 ALA B CA 1
ATOM 2108 C C . ALA B 1 5 ? 9.742 -5.73 17.453 1 34.25 5 ALA B C 1
ATOM 2110 O O . ALA B 1 5 ? 10.312 -4.742 17.906 1 34.25 5 ALA B O 1
ATOM 2111 N N . VAL B 1 6 ? 10.359 -6.344 16.516 1 35.47 6 VAL B N 1
ATOM 2112 C CA . VAL B 1 6 ? 11.086 -5.609 15.492 1 35.47 6 VAL B CA 1
ATOM 2113 C C . VAL B 1 6 ? 10.344 -4.324 15.141 1 35.47 6 VAL B C 1
ATOM 2115 O O . VAL B 1 6 ? 9.25 -4.371 14.57 1 35.47 6 VAL B O 1
ATOM 2118 N N . ARG B 1 7 ? 10.219 -3.395 16.062 1 39.19 7 ARG B N 1
ATOM 2119 C CA . ARG B 1 7 ? 9.695 -2.057 15.805 1 39.19 7 ARG B CA 1
ATOM 2120 C C . ARG B 1 7 ? 10.211 -1.515 14.477 1 39.19 7 ARG B C 1
ATOM 2122 O O . ARG B 1 7 ? 11.422 -1.491 14.234 1 39.19 7 ARG B O 1
ATOM 2129 N N . PRO B 1 8 ? 9.516 -1.584 13.414 1 44.75 8 PRO B N 1
ATOM 2130 C CA . PRO B 1 8 ? 10.086 -0.994 12.203 1 44.75 8 PRO B CA 1
ATOM 2131 C C . PRO B 1 8 ? 10.852 0.298 12.484 1 44.75 8 PRO B C 1
ATOM 2133 O O . PRO B 1 8 ? 10.281 1.249 13.023 1 44.75 8 PRO B O 1
ATOM 2136 N N . SER B 1 9 ? 12.023 0.219 12.938 1 51.31 9 SER B N 1
ATOM 2137 C CA . SER B 1 9 ? 12.789 1.463 12.961 1 51.31 9 SER B CA 1
ATOM 2138 C C . SER B 1 9 ? 12.547 2.283 11.703 1 51.31 9 SER B C 1
ATOM 2140 O O . SER B 1 9 ? 12.75 1.794 10.586 1 51.31 9 SER B O 1
ATOM 2142 N N . ILE B 1 10 ? 11.578 3.234 11.641 1 53.66 10 ILE B N 1
ATOM 2143 C CA . ILE B 1 10 ? 11.469 4.262 10.609 1 53.66 10 ILE B CA 1
ATOM 2144 C C . ILE B 1 10 ? 12.812 4.434 9.906 1 53.66 10 ILE B C 1
ATOM 2146 O O . ILE B 1 10 ? 12.867 4.527 8.68 1 53.66 10 ILE B O 1
ATOM 2150 N N . ALA B 1 11 ? 13.891 4.246 10.711 1 61.47 11 ALA B N 1
ATOM 2151 C CA . ALA B 1 11 ? 15.242 4.566 10.273 1 61.47 11 ALA B CA 1
ATOM 2152 C C . ALA B 1 11 ? 15.859 3.41 9.492 1 61.47 11 ALA B C 1
ATOM 2154 O O . ALA B 1 11 ? 16.969 3.518 8.984 1 61.47 11 ALA B O 1
ATOM 2155 N N . ALA B 1 12 ? 14.906 2.514 9.102 1 81.56 12 ALA B N 1
ATOM 2156 C CA . ALA B 1 12 ? 15.555 1.322 8.555 1 81.56 12 ALA B CA 1
ATOM 2157 C C . ALA B 1 12 ? 15.664 1.406 7.035 1 81.56 12 ALA B C 1
ATOM 2159 O O . ALA B 1 12 ? 16.5 0.73 6.434 1 81.56 12 ALA B O 1
ATOM 2160 N N . ILE B 1 13 ? 15 2.338 6.422 1 92.69 13 ILE B N 1
ATOM 2161 C CA . ILE B 1 13 ? 15.039 2.48 4.969 1 92.69 13 ILE B CA 1
ATOM 2162 C C . ILE B 1 13 ? 15.969 3.635 4.59 1 92.69 13 ILE B C 1
ATOM 2164 O O . ILE B 1 13 ? 15.695 4.789 4.93 1 92.69 13 ILE B O 1
ATOM 2168 N N . PRO B 1 14 ? 17.031 3.395 3.842 1 94.62 14 PRO B N 1
ATOM 2169 C CA . PRO B 1 14 ? 17.984 4.449 3.52 1 94.62 14 PRO B CA 1
ATOM 2170 C C . PRO B 1 14 ? 17.359 5.598 2.732 1 94.62 14 PRO B C 1
ATOM 2172 O O . PRO B 1 14 ? 16.469 5.375 1.907 1 94.62 14 PRO B O 1
ATOM 2175 N N . ALA B 1 15 ? 17.906 6.793 2.906 1 94.94 15 ALA B N 1
ATOM 2176 C CA . ALA B 1 15 ? 17.406 8.008 2.26 1 94.94 15 ALA B CA 1
ATOM 2177 C C . ALA B 1 15 ? 17.531 7.91 0.742 1 94.94 15 ALA B C 1
ATOM 2179 O O . ALA B 1 15 ? 16.734 8.492 0.01 1 94.94 15 ALA B O 1
ATOM 2180 N N . GLU B 1 16 ? 18.5 7.137 0.271 1 95.38 16 GLU B N 1
ATOM 2181 C CA . GLU B 1 16 ? 18.797 7.051 -1.158 1 95.38 16 GLU B CA 1
ATOM 2182 C C . GLU B 1 16 ? 17.969 5.957 -1.825 1 95.38 16 GLU B C 1
ATOM 2184 O O . GLU B 1 16 ? 18.125 5.695 -3.02 1 95.38 16 GLU B O 1
ATOM 2189 N N . THR B 1 17 ? 17.078 5.305 -1.047 1 97.31 17 THR B N 1
ATOM 2190 C CA . THR B 1 17 ? 16.266 4.223 -1.586 1 97.31 17 THR B CA 1
ATOM 2191 C C . THR B 1 17 ? 15.445 4.707 -2.777 1 97.31 17 THR B C 1
ATOM 2193 O O . THR B 1 17 ? 14.82 5.77 -2.715 1 97.31 17 THR B O 1
ATOM 2196 N N . ARG B 1 18 ? 15.5 3.922 -3.846 1 96.56 18 ARG B N 1
ATOM 2197 C CA . ARG B 1 18 ? 14.742 4.191 -5.062 1 96.56 18 ARG B CA 1
ATOM 2198 C C . ARG B 1 18 ? 14.148 2.906 -5.633 1 96.56 18 ARG B C 1
ATOM 2200 O O . ARG B 1 18 ? 14.688 1.818 -5.418 1 96.56 18 ARG B O 1
ATOM 2207 N N . VAL B 1 19 ? 13.086 3.076 -6.328 1 98.56 19 VAL B N 1
ATOM 2208 C CA . VAL B 1 19 ? 12.484 1.951 -7.035 1 98.56 19 VAL B CA 1
ATOM 2209 C C . VAL B 1 19 ? 13.164 1.769 -8.391 1 98.56 19 VAL B C 1
ATOM 2211 O O . VAL B 1 19 ? 13.328 2.73 -9.141 1 98.56 19 VAL B O 1
ATOM 2214 N N . LEU B 1 20 ? 13.547 0.569 -8.719 1 97.94 20 LEU B N 1
ATOM 2215 C CA . LEU B 1 20 ? 14.078 0.28 -10.047 1 97.94 20 LEU B CA 1
ATOM 2216 C C . LEU B 1 20 ? 13.031 0.547 -11.117 1 97.94 20 LEU B C 1
ATOM 2218 O O . LEU B 1 20 ? 11.844 0.259 -10.922 1 97.94 20 LEU B O 1
ATOM 2222 N N . PRO B 1 21 ? 13.469 0.983 -12.266 1 97.25 21 PRO B N 1
ATOM 2223 C CA . PRO B 1 21 ? 12.5 1.268 -13.328 1 97.25 21 PRO B CA 1
ATOM 2224 C C . PRO B 1 21 ? 11.617 0.067 -13.664 1 97.25 21 PRO B C 1
ATOM 2226 O O . PRO B 1 21 ? 10.398 0.209 -13.797 1 97.25 21 PRO B O 1
ATOM 2229 N N . GLY B 1 22 ? 12.172 -1.104 -13.75 1 97.94 22 GLY B N 1
ATOM 2230 C CA . GLY B 1 22 ? 11.422 -2.305 -14.094 1 97.94 22 GLY B CA 1
ATOM 2231 C C . GLY B 1 22 ? 10.57 -2.826 -12.945 1 97.94 22 GLY B C 1
ATOM 2232 O O . GLY B 1 22 ? 9.773 -3.748 -13.133 1 97.94 22 GLY B O 1
ATOM 2233 N N . ALA B 1 23 ? 10.688 -2.201 -11.766 1 98.56 23 ALA B N 1
ATOM 2234 C CA . ALA B 1 23 ? 9.977 -2.682 -10.586 1 98.56 23 ALA B CA 1
ATOM 2235 C C . ALA B 1 23 ? 8.805 -1.768 -10.242 1 98.56 23 ALA B C 1
ATOM 2237 O O . ALA B 1 23 ? 8.062 -2.027 -9.289 1 98.56 23 ALA B O 1
ATOM 2238 N N . ARG B 1 24 ? 8.648 -0.691 -11.031 1 98.56 24 ARG B N 1
ATOM 2239 C CA . ARG B 1 24 ? 7.551 0.24 -10.773 1 98.56 24 ARG B CA 1
ATOM 2240 C C . ARG B 1 24 ? 6.199 -0.465 -10.859 1 98.56 24 ARG B C 1
ATOM 2242 O O . ARG B 1 24 ? 6 -1.328 -11.719 1 98.56 24 ARG B O 1
ATOM 2249 N N . THR B 1 25 ? 5.344 -0.097 -9.93 1 98.69 25 THR B N 1
ATOM 2250 C CA . THR B 1 25 ? 3.961 -0.542 -10.062 1 98.69 25 THR B CA 1
ATOM 2251 C C . THR B 1 25 ? 3.447 -0.304 -11.477 1 98.69 25 THR B C 1
ATOM 2253 O O . THR B 1 25 ? 3.637 0.778 -12.039 1 98.69 25 THR B O 1
ATOM 2256 N N . LEU B 1 26 ? 2.887 -1.34 -12.062 1 98.56 26 LEU B N 1
ATOM 2257 C CA . LEU B 1 26 ? 2.342 -1.266 -13.414 1 98.56 26 LEU B CA 1
ATOM 2258 C C . LEU B 1 26 ? 0.823 -1.122 -13.383 1 98.56 26 LEU B C 1
ATOM 2260 O O . LEU B 1 26 ? 0.129 -1.959 -12.797 1 98.56 26 LEU B O 1
ATOM 2264 N N . ARG B 1 27 ? 0.362 -0.053 -13.914 1 98 27 ARG B N 1
ATOM 2265 C CA . ARG B 1 27 ? -1.067 0.198 -14.062 1 98 27 ARG B CA 1
ATOM 2266 C C . ARG B 1 27 ? -1.439 0.362 -15.531 1 98 27 ARG B C 1
ATOM 2268 O O . ARG B 1 27 ? -0.975 1.291 -16.203 1 98 27 ARG B O 1
ATOM 2275 N N . LEU B 1 28 ? -2.186 -0.56 -16 1 98.5 28 LEU B N 1
ATOM 2276 C CA . LEU B 1 28 ? -2.674 -0.527 -17.375 1 98.5 28 LEU B CA 1
ATOM 2277 C C . LEU B 1 28 ? -4.195 -0.416 -17.406 1 98.5 28 LEU B C 1
ATOM 2279 O O . LEU B 1 28 ? -4.898 -1.402 -17.188 1 98.5 28 LEU B O 1
ATOM 2283 N N . GLU B 1 29 ? -4.637 0.78 -17.719 1 97.44 29 GLU B N 1
ATOM 2284 C CA . GLU B 1 29 ? -6.078 1.023 -17.703 1 97.44 29 GLU B CA 1
ATOM 2285 C C . GLU B 1 29 ? -6.672 0.887 -19.094 1 97.44 29 GLU B C 1
ATOM 2287 O O . GLU B 1 29 ? -6.062 1.311 -20.078 1 97.44 29 GLU B O 1
ATOM 2292 N N . ARG B 1 30 ? -7.727 0.209 -19.078 1 96.5 30 ARG B N 1
ATOM 2293 C CA . ARG B 1 30 ? -8.531 0.112 -20.297 1 96.5 30 ARG B CA 1
ATOM 2294 C C . ARG B 1 30 ? -9.859 0.841 -20.141 1 96.5 30 ARG B C 1
ATOM 2296 O O . ARG B 1 30 ? -10.672 0.48 -19.281 1 96.5 30 ARG B O 1
ATOM 2303 N N . GLU B 1 31 ? -9.984 1.867 -20.938 1 92.62 31 GLU B N 1
ATOM 2304 C CA . GLU B 1 31 ? -11.219 2.648 -20.875 1 92.62 31 GLU B CA 1
ATOM 2305 C C . GLU B 1 31 ? -12.445 1.764 -21.078 1 92.62 31 GLU B C 1
ATOM 2307 O O . GLU B 1 31 ? -12.484 0.941 -21.984 1 92.62 31 GLU B O 1
ATOM 2312 N N . GLY B 1 32 ? -13.336 1.956 -20.219 1 91.44 32 GLY B N 1
ATOM 2313 C CA . GLY B 1 32 ? -14.609 1.265 -20.359 1 91.44 32 GLY B CA 1
ATOM 2314 C C . GLY B 1 32 ? -14.57 -0.167 -19.859 1 91.44 32 GLY B C 1
ATOM 2315 O O . GLY B 1 32 ? -15.594 -0.856 -19.859 1 91.44 32 GLY B O 1
ATOM 2316 N N . ALA B 1 33 ? -13.414 -0.626 -19.484 1 91.69 33 ALA B N 1
ATOM 2317 C CA . ALA B 1 33 ? -13.328 -1.998 -19 1 91.69 33 ALA B CA 1
ATOM 2318 C C . ALA B 1 33 ? -14.117 -2.166 -17.703 1 91.69 33 ALA B C 1
ATOM 2320 O O . ALA B 1 33 ? -14.109 -1.278 -16.844 1 91.69 33 ALA B O 1
ATOM 2321 N N . SER B 1 34 ? -14.781 -3.312 -17.625 1 96.56 34 SER B N 1
ATOM 2322 C CA . SER B 1 34 ? -15.5 -3.664 -16.391 1 96.56 34 SER B CA 1
ATOM 2323 C C . SER B 1 34 ? -14.742 -4.723 -15.602 1 96.56 34 SER B C 1
ATOM 2325 O O . SER B 1 34 ? -15.047 -4.957 -14.43 1 96.56 34 SER B O 1
ATOM 2327 N N . ARG B 1 35 ? -13.773 -5.371 -16.297 1 98.25 35 ARG B N 1
ATOM 2328 C CA . ARG B 1 35 ? -12.992 -6.441 -15.68 1 98.25 35 ARG B CA 1
ATOM 2329 C C . ARG B 1 35 ? -11.547 -6.016 -15.469 1 98.25 35 ARG B C 1
ATOM 2331 O O . ARG B 1 35 ? -10.945 -5.375 -16.344 1 98.25 35 ARG B O 1
ATOM 2338 N N . ALA B 1 36 ? -11.031 -6.305 -14.344 1 98.81 36 ALA B N 1
ATOM 2339 C CA . ALA B 1 36 ? -9.648 -5.973 -14.031 1 98.81 36 ALA B CA 1
ATOM 2340 C C . ALA B 1 36 ? -8.922 -7.168 -13.414 1 98.81 36 ALA B C 1
ATOM 2342 O O . ALA B 1 36 ? -9.555 -8.039 -12.812 1 98.81 36 ALA B O 1
ATOM 2343 N N . VAL B 1 37 ? -7.629 -7.23 -13.617 1 98.94 37 VAL B N 1
ATOM 2344 C CA . VAL B 1 37 ? -6.793 -8.289 -13.062 1 98.94 37 VAL B CA 1
ATOM 2345 C C . VAL B 1 37 ? -5.738 -7.691 -12.141 1 98.94 37 VAL B C 1
ATOM 2347 O O . VAL B 1 37 ? -5.043 -6.742 -12.516 1 98.94 37 VAL B O 1
ATOM 2350 N N . LEU B 1 38 ? -5.719 -8.148 -10.938 1 98.94 38 LEU B N 1
ATOM 2351 C CA . LEU B 1 38 ? -4.605 -7.898 -10.023 1 98.94 38 LEU B CA 1
ATOM 2352 C C . LEU B 1 38 ? -3.514 -8.953 -10.195 1 98.94 38 LEU B C 1
ATOM 2354 O O . LEU B 1 38 ? -3.777 -10.148 -10.078 1 98.94 38 LEU B O 1
ATOM 2358 N N . VAL B 1 39 ? -2.289 -8.508 -10.523 1 99 39 VAL B N 1
ATOM 2359 C CA . VAL B 1 39 ? -1.166 -9.406 -10.789 1 99 39 VAL B CA 1
ATOM 2360 C C . VAL B 1 39 ? -0.107 -9.234 -9.703 1 99 39 VAL B C 1
ATOM 2362 O O . VAL B 1 39 ? 0.441 -8.148 -9.523 1 99 39 VAL B O 1
ATOM 2365 N N . LEU B 1 40 ? 0.209 -10.336 -8.992 1 98.94 40 LEU B N 1
ATOM 2366 C CA . LEU B 1 40 ? 1.081 -10.234 -7.824 1 98.94 40 LEU B CA 1
ATOM 2367 C C . LEU B 1 40 ? 2.383 -11 -8.055 1 98.94 40 LEU B C 1
ATOM 2369 O O . LEU B 1 40 ? 2.361 -12.18 -8.414 1 98.94 40 LEU B O 1
ATOM 2373 N N . HIS B 1 41 ? 3.561 -10.344 -7.809 1 98.88 41 HIS B N 1
ATOM 2374 C CA . HIS B 1 41 ? 4.867 -10.961 -8 1 98.88 41 HIS B CA 1
ATOM 2375 C C . HIS B 1 41 ? 5.289 -11.766 -6.773 1 98.88 41 HIS B C 1
ATOM 2377 O O . HIS B 1 41 ? 4.59 -11.758 -5.758 1 98.88 41 HIS B O 1
ATOM 2383 N N . GLY B 1 42 ? 6.395 -12.484 -6.887 1 98.69 42 GLY B N 1
ATOM 2384 C CA . GLY B 1 42 ? 6.816 -13.422 -5.859 1 98.69 42 GLY B CA 1
ATOM 2385 C C . GLY B 1 42 ? 7.82 -12.828 -4.887 1 98.69 42 GLY B C 1
ATOM 2386 O O . GLY B 1 42 ? 8.172 -11.656 -4.992 1 98.69 42 GLY B O 1
ATOM 2387 N N . PHE B 1 43 ? 8.273 -13.68 -3.939 1 97.88 43 PHE B N 1
ATOM 2388 C CA . PHE B 1 43 ? 9.242 -13.359 -2.9 1 97.88 43 PHE B CA 1
ATOM 2389 C C . PHE B 1 43 ? 10.602 -13.039 -3.51 1 97.88 43 PHE B C 1
ATOM 2391 O O . PHE B 1 43 ? 11.102 -13.797 -4.352 1 97.88 43 PHE B O 1
ATOM 2398 N N . THR B 1 44 ? 11.141 -11.828 -3.166 1 97.38 44 THR B N 1
ATOM 2399 C CA . THR B 1 44 ? 12.406 -11.312 -3.67 1 97.38 44 THR B CA 1
ATOM 2400 C C . THR B 1 44 ? 12.312 -11.008 -5.16 1 97.38 44 THR B C 1
ATOM 2402 O O . THR B 1 44 ? 13.312 -10.648 -5.793 1 97.38 44 THR B O 1
ATOM 2405 N N . GLY B 1 45 ? 11.133 -11.141 -5.773 1 97.56 45 GLY B N 1
ATOM 2406 C CA . GLY B 1 45 ? 10.906 -10.789 -7.168 1 97.56 45 GLY B CA 1
ATOM 2407 C C . GLY B 1 45 ? 10.523 -9.336 -7.363 1 97.56 45 GLY B C 1
ATOM 2408 O O . GLY B 1 45 ? 10.773 -8.5 -6.496 1 97.56 45 GLY B O 1
ATOM 2409 N N . TYR B 1 46 ? 10.102 -9.023 -8.578 1 97.81 46 TYR B N 1
ATOM 2410 C CA . TYR B 1 46 ? 9.68 -7.668 -8.906 1 97.81 46 TYR B CA 1
ATOM 2411 C C . TYR B 1 46 ? 8.711 -7.672 -10.086 1 97.81 46 TYR B C 1
ATOM 2413 O O . TYR B 1 46 ? 8.453 -8.719 -10.688 1 97.81 46 TYR B O 1
ATOM 2421 N N . VAL B 1 47 ? 8.164 -6.594 -10.383 1 98.69 47 VAL B N 1
ATOM 2422 C CA . VAL B 1 47 ? 7.109 -6.438 -11.383 1 98.69 47 VAL B CA 1
ATOM 2423 C C . VAL B 1 47 ? 7.633 -6.867 -12.75 1 98.69 47 VAL B C 1
ATOM 2425 O O . VAL B 1 47 ? 6.887 -7.414 -13.562 1 98.69 47 VAL B O 1
ATOM 2428 N N . GLY B 1 48 ? 8.914 -6.727 -12.977 1 98.06 48 GLY B N 1
ATOM 2429 C CA . GLY B 1 48 ? 9.5 -7.121 -14.242 1 98.06 48 GLY B CA 1
ATOM 2430 C C . GLY B 1 48 ? 9.273 -8.586 -14.57 1 98.06 48 GLY B C 1
ATOM 2431 O O . GLY B 1 48 ? 9.148 -8.953 -15.742 1 98.06 48 GLY B O 1
ATOM 2432 N N . GLU B 1 49 ? 9.156 -9.43 -13.602 1 97.88 49 GLU B N 1
ATOM 2433 C CA . GLU B 1 49 ? 9.023 -10.875 -13.789 1 97.88 49 GLU B CA 1
ATOM 2434 C C . GLU B 1 49 ? 7.59 -11.25 -14.164 1 97.88 49 GLU B C 1
ATOM 2436 O O . GLU B 1 49 ? 7.336 -12.367 -14.625 1 97.88 49 GLU B O 1
ATOM 2441 N N . ILE B 1 50 ? 6.672 -10.289 -13.961 1 98.69 50 ILE B N 1
ATOM 2442 C CA . ILE B 1 50 ? 5.277 -10.578 -14.273 1 98.69 50 ILE B CA 1
ATOM 2443 C C . ILE B 1 50 ? 4.777 -9.594 -15.336 1 98.69 50 ILE B C 1
ATOM 2445 O O . ILE B 1 50 ? 3.586 -9.562 -15.648 1 98.69 50 ILE B O 1
ATOM 2449 N N . ARG B 1 51 ? 5.625 -8.812 -15.875 1 98.69 51 ARG B N 1
ATOM 2450 C CA . ARG B 1 51 ? 5.242 -7.754 -16.797 1 98.69 51 ARG B CA 1
ATOM 2451 C C . ARG B 1 51 ? 4.652 -8.336 -18.078 1 98.69 51 ARG B C 1
ATOM 2453 O O . ARG B 1 51 ? 3.635 -7.848 -18.578 1 98.69 51 ARG B O 1
ATOM 2460 N N . PHE B 1 52 ? 5.309 -9.359 -18.656 1 98.88 52 PHE B N 1
ATOM 2461 C CA . PHE B 1 52 ? 4.812 -9.969 -19.875 1 98.88 52 PHE B CA 1
ATOM 2462 C C . PHE B 1 52 ? 3.377 -10.453 -19.703 1 98.88 52 PHE B C 1
ATOM 2464 O O . PHE B 1 52 ? 2.523 -10.203 -20.547 1 98.88 52 PHE B O 1
ATOM 2471 N N . LEU B 1 53 ? 3.131 -11.086 -18.609 1 98.94 53 LEU B N 1
ATOM 2472 C CA . LEU B 1 53 ? 1.79 -11.57 -18.297 1 98.94 53 LEU B CA 1
ATOM 2473 C C . LEU B 1 53 ? 0.804 -10.414 -18.188 1 98.94 53 LEU B C 1
ATOM 2475 O O . LEU B 1 53 ? -0.287 -10.461 -18.75 1 98.94 53 LEU B O 1
ATOM 2479 N N . ALA B 1 54 ? 1.161 -9.359 -17.453 1 98.94 54 ALA B N 1
ATOM 2480 C CA . ALA B 1 54 ? 0.306 -8.195 -17.25 1 98.94 54 ALA B CA 1
ATOM 2481 C C . ALA B 1 54 ? -0.055 -7.543 -18.578 1 98.94 54 ALA B C 1
ATOM 2483 O O . ALA B 1 54 ? -1.222 -7.223 -18.828 1 98.94 54 ALA B O 1
ATOM 2484 N N . GLU B 1 55 ? 0.922 -7.367 -19.375 1 98.88 55 GLU B N 1
ATOM 2485 C CA . GLU B 1 55 ? 0.709 -6.738 -20.672 1 98.88 55 GLU B CA 1
ATOM 2486 C C . GLU B 1 55 ? -0.162 -7.609 -21.578 1 98.88 55 GLU B C 1
ATOM 2488 O O . GLU B 1 55 ? -1.015 -7.098 -22.312 1 98.88 55 GLU B O 1
ATOM 2493 N N . HIS B 1 56 ? 0.068 -8.906 -21.531 1 98.94 56 HIS B N 1
ATOM 2494 C CA . HIS B 1 56 ? -0.76 -9.836 -22.297 1 98.94 56 HIS B CA 1
ATOM 2495 C C . HIS B 1 56 ? -2.223 -9.742 -21.875 1 98.94 56 HIS B C 1
ATOM 2497 O O . HIS B 1 56 ? -3.117 -9.703 -22.719 1 98.94 56 HIS B O 1
ATOM 2503 N N . LEU B 1 57 ? -2.477 -9.695 -20.609 1 98.88 57 LEU B N 1
ATOM 2504 C CA . LEU B 1 57 ? -3.828 -9.586 -20.078 1 98.88 57 LEU B CA 1
ATOM 2505 C C . LEU B 1 57 ? -4.477 -8.273 -20.5 1 98.88 57 LEU B C 1
ATOM 2507 O O . LEU B 1 57 ? -5.664 -8.234 -20.828 1 98.88 57 LEU B O 1
ATOM 2511 N N . HIS B 1 58 ? -3.688 -7.223 -20.469 1 98.88 58 HIS B N 1
ATOM 2512 C CA . HIS B 1 58 ? -4.195 -5.938 -20.938 1 98.88 58 HIS B CA 1
ATOM 2513 C C . HIS B 1 58 ? -4.602 -6.008 -22.406 1 98.88 58 HIS B C 1
ATOM 2515 O O . HIS B 1 58 ? -5.648 -5.484 -22.797 1 98.88 58 HIS B O 1
ATOM 2521 N N . GLN B 1 59 ? -3.773 -6.66 -23.188 1 98.44 59 GLN B N 1
ATOM 2522 C CA . GLN B 1 59 ? -4.062 -6.832 -24.609 1 98.44 59 GLN B CA 1
ATOM 2523 C C . GLN B 1 59 ? -5.32 -7.672 -24.812 1 98.44 59 GLN B C 1
ATOM 2525 O O . GLN B 1 59 ? -6.059 -7.469 -25.781 1 98.44 59 GLN B O 1
ATOM 2530 N N . ALA B 1 60 ? -5.582 -8.508 -23.906 1 98.25 60 ALA B N 1
ATOM 2531 C CA . ALA B 1 60 ? -6.75 -9.383 -23.984 1 98.25 60 ALA B CA 1
ATOM 2532 C C . ALA B 1 60 ? -8.023 -8.641 -23.594 1 98.25 60 ALA B C 1
ATOM 2534 O O . ALA B 1 60 ? -9.125 -9.195 -23.672 1 98.25 60 ALA B O 1
ATOM 2535 N N . GLY B 1 61 ? -7.918 -7.422 -23.031 1 97.81 61 GLY B N 1
ATOM 2536 C CA . GLY B 1 61 ? -9.102 -6.602 -22.828 1 97.81 61 GLY B CA 1
ATOM 2537 C C . GLY B 1 61 ? -9.312 -6.234 -21.359 1 97.81 61 GLY B C 1
ATOM 2538 O O . GLY B 1 61 ? -10.305 -5.59 -21.031 1 97.81 61 GLY B O 1
ATOM 2539 N N . PHE B 1 62 ? -8.383 -6.551 -20.531 1 98.69 62 PHE B N 1
ATOM 2540 C CA . PHE B 1 62 ? -8.523 -6.277 -19.094 1 98.69 62 PHE B CA 1
ATOM 2541 C C . PHE B 1 62 ? -7.805 -4.992 -18.719 1 98.69 62 PHE B C 1
ATOM 2543 O O . PHE B 1 62 ? -6.781 -4.645 -19.312 1 98.69 62 PHE B O 1
ATOM 2550 N N . SER B 1 63 ? -8.328 -4.199 -17.719 1 98.81 63 SER B N 1
ATOM 2551 C CA . SER B 1 63 ? -7.438 -3.346 -16.938 1 98.81 63 SER B CA 1
ATOM 2552 C C . SER B 1 63 ? -6.57 -4.168 -15.992 1 98.81 63 SER B C 1
ATOM 2554 O O . SER B 1 63 ? -6.977 -5.242 -15.539 1 98.81 63 SER B O 1
ATOM 2556 N N . VAL B 1 64 ? -5.363 -3.73 -15.797 1 98.94 64 VAL B N 1
ATOM 2557 C CA . VAL B 1 64 ? -4.43 -4.539 -15.023 1 98.94 64 VAL B CA 1
ATOM 2558 C C . VAL B 1 64 ? -3.715 -3.664 -13.992 1 98.94 64 VAL B C 1
ATOM 2560 O O . VAL B 1 64 ? -3.303 -2.545 -14.305 1 98.94 64 VAL B O 1
ATOM 2563 N N . LEU B 1 65 ? -3.654 -4.133 -12.758 1 98.88 65 LEU B N 1
ATOM 2564 C CA . LEU B 1 65 ? -2.764 -3.59 -11.742 1 98.88 65 LEU B CA 1
ATOM 2565 C C . LEU B 1 65 ? -1.751 -4.637 -11.289 1 98.88 65 LEU B C 1
ATOM 2567 O O . LEU B 1 65 ? -2.129 -5.73 -10.867 1 98.88 65 LEU B O 1
ATOM 2571 N N . ALA B 1 66 ? -0.502 -4.371 -11.414 1 98.94 66 ALA B N 1
ATOM 2572 C CA . ALA B 1 66 ? 0.599 -5.148 -10.844 1 98.94 66 ALA B CA 1
ATOM 2573 C C . ALA B 1 66 ? 1.414 -4.312 -9.867 1 98.94 66 ALA B C 1
ATOM 2575 O O . ALA B 1 66 ? 2.387 -3.66 -10.258 1 98.94 66 ALA B O 1
ATOM 2576 N N . PRO B 1 67 ? 1.079 -4.391 -8.641 1 98.88 67 PRO B N 1
ATOM 2577 C CA . PRO B 1 67 ? 1.77 -3.551 -7.66 1 98.88 67 PRO B CA 1
ATOM 2578 C C . PRO B 1 67 ? 3.154 -4.082 -7.301 1 98.88 67 PRO B C 1
ATOM 2580 O O . PRO B 1 67 ? 3.381 -5.293 -7.324 1 98.88 67 PRO B O 1
ATOM 2583 N N . ARG B 1 68 ? 4.07 -3.15 -6.988 1 98.88 68 ARG B N 1
ATOM 2584 C CA . ARG B 1 68 ? 5.297 -3.492 -6.27 1 98.88 68 ARG B CA 1
ATOM 2585 C C . ARG B 1 68 ? 5.004 -3.793 -4.805 1 98.88 68 ARG B C 1
ATOM 2587 O O . ARG B 1 68 ? 4.438 -2.959 -4.094 1 98.88 68 ARG B O 1
ATOM 2594 N N . LEU B 1 69 ? 5.34 -4.934 -4.387 1 98.81 69 LEU B N 1
ATOM 2595 C CA . LEU B 1 69 ? 5.098 -5.273 -2.988 1 98.81 69 LEU B CA 1
ATOM 2596 C C . LEU B 1 69 ? 6.168 -4.664 -2.09 1 98.81 69 LEU B C 1
ATOM 2598 O O . LEU B 1 69 ? 7.328 -4.543 -2.492 1 98.81 69 LEU B O 1
ATOM 2602 N N . PRO B 1 70 ? 5.84 -4.336 -0.863 1 98.12 70 PRO B N 1
ATOM 2603 C CA . PRO B 1 70 ? 6.734 -3.604 0.039 1 98.12 70 PRO B CA 1
ATOM 2604 C C . PRO B 1 70 ? 8.102 -4.27 0.182 1 98.12 70 PRO B C 1
ATOM 2606 O O . PRO B 1 70 ? 8.18 -5.477 0.406 1 98.12 70 PRO B O 1
ATOM 2609 N N . GLY B 1 71 ? 9.133 -3.436 0.001 1 97.94 71 GLY B N 1
ATOM 2610 C CA . GLY B 1 71 ? 10.5 -3.898 0.215 1 97.94 71 GLY B CA 1
ATOM 2611 C C . GLY B 1 71 ? 11.125 -4.508 -1.025 1 97.94 71 GLY B C 1
ATOM 2612 O O . GLY B 1 71 ? 12.328 -4.75 -1.064 1 97.94 71 GLY B O 1
ATOM 2613 N N . HIS B 1 72 ? 10.359 -4.746 -2.014 1 98.62 72 HIS B N 1
ATOM 2614 C CA . HIS B 1 72 ? 10.859 -5.367 -3.236 1 98.62 72 HIS B CA 1
ATOM 2615 C C . HIS B 1 72 ? 11.195 -4.312 -4.285 1 98.62 72 HIS B C 1
ATOM 2617 O O . HIS B 1 72 ? 10.594 -3.236 -4.309 1 98.62 72 HIS B O 1
ATOM 2623 N N . GLY B 1 73 ? 12.18 -4.648 -5.137 1 98.25 73 GLY B N 1
ATOM 2624 C CA . GLY B 1 73 ? 12.5 -3.785 -6.262 1 98.25 73 GLY B CA 1
ATOM 2625 C C . GLY B 1 73 ? 13.211 -2.508 -5.848 1 98.25 73 GLY B C 1
ATOM 2626 O O . GLY B 1 73 ? 13.234 -1.533 -6.602 1 98.25 73 GLY B O 1
ATOM 2627 N N . THR B 1 74 ? 13.695 -2.432 -4.605 1 98.06 74 THR B N 1
ATOM 2628 C CA . THR B 1 74 ? 14.445 -1.298 -4.07 1 98.06 74 THR B CA 1
ATOM 2629 C C . THR B 1 74 ? 15.836 -1.731 -3.627 1 98.06 74 THR B C 1
ATOM 2631 O O . THR B 1 74 ? 16.734 -1.906 -4.457 1 98.06 74 THR B O 1
ATOM 2634 N N . ASN B 1 75 ? 16.031 -2.117 -2.357 1 96.94 75 ASN B N 1
ATOM 2635 C CA . ASN B 1 75 ? 17.312 -2.6 -1.831 1 96.94 75 ASN B CA 1
ATOM 2636 C C . ASN B 1 75 ? 17.109 -3.533 -0.641 1 96.94 75 ASN B C 1
ATOM 2638 O O . ASN B 1 75 ? 15.992 -3.662 -0.13 1 96.94 75 ASN B O 1
ATOM 2642 N N . SER B 1 76 ? 18.203 -4.168 -0.241 1 95.56 76 SER B N 1
ATOM 2643 C CA . SER B 1 76 ? 18.141 -5.199 0.789 1 95.56 76 SER B CA 1
ATOM 2644 C C . SER B 1 76 ? 17.703 -4.621 2.131 1 95.56 76 SER B C 1
ATOM 2646 O O . SER B 1 76 ? 17.016 -5.289 2.904 1 95.56 76 SER B O 1
ATOM 2648 N N . ARG B 1 77 ? 18.078 -3.373 2.451 1 96 77 ARG B N 1
ATOM 2649 C CA . ARG B 1 77 ? 17.703 -2.77 3.73 1 96 77 ARG B CA 1
ATOM 2650 C C . ARG B 1 77 ? 16.219 -2.48 3.793 1 96 77 ARG B C 1
ATOM 2652 O O . ARG B 1 77 ? 15.578 -2.688 4.828 1 96 77 ARG B O 1
ATOM 2659 N N . ASP B 1 78 ? 15.688 -1.969 2.688 1 96.94 78 ASP B N 1
ATOM 2660 C CA . ASP B 1 78 ? 14.242 -1.791 2.6 1 96.94 78 ASP B CA 1
ATOM 2661 C C . ASP B 1 78 ? 13.516 -3.127 2.736 1 96.94 78 ASP B C 1
ATOM 2663 O O . ASP B 1 78 ? 12.484 -3.215 3.406 1 96.94 78 ASP B O 1
ATOM 2667 N N . PHE B 1 79 ? 14.047 -4.168 2.084 1 96.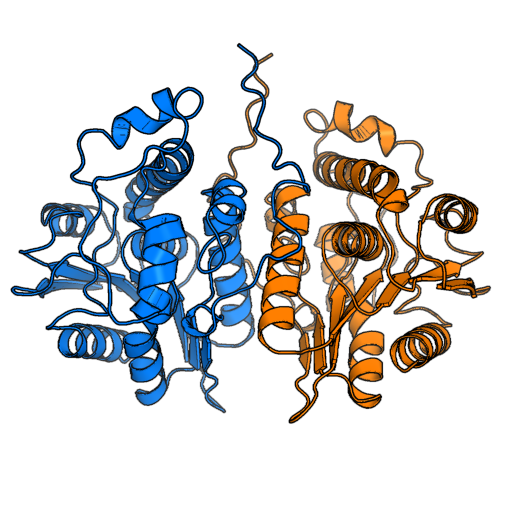62 79 PHE B N 1
ATOM 2668 C CA . PHE B 1 79 ? 13.469 -5.504 2.148 1 96.62 79 PHE B CA 1
ATOM 2669 C C . PHE B 1 79 ? 13.406 -5.996 3.59 1 96.62 79 PHE B C 1
ATOM 2671 O O . PHE B 1 79 ? 12.375 -6.504 4.035 1 96.62 79 PHE B O 1
ATOM 2678 N N . ARG B 1 80 ? 14.438 -5.812 4.332 1 94.12 80 ARG B N 1
ATOM 2679 C CA . ARG B 1 80 ? 14.516 -6.262 5.715 1 94.12 80 ARG B CA 1
ATOM 2680 C C . ARG B 1 80 ? 13.539 -5.492 6.598 1 94.12 80 ARG B C 1
ATOM 2682 O O . ARG B 1 80 ? 13.141 -5.973 7.664 1 94.12 80 ARG B O 1
ATOM 2689 N N . ALA B 1 81 ? 13.188 -4.32 6.141 1 94.5 81 ALA B N 1
ATOM 2690 C CA . ALA B 1 81 ? 12.242 -3.498 6.891 1 94.5 81 ALA B CA 1
ATOM 2691 C C . ALA B 1 81 ? 10.797 -3.881 6.559 1 94.5 81 ALA B C 1
ATOM 2693 O O . ALA B 1 81 ? 9.859 -3.279 7.082 1 94.5 81 ALA B O 1
ATOM 2694 N N . SER B 1 82 ? 10.555 -4.828 5.707 1 94.5 82 SER B N 1
ATOM 2695 C CA . SER B 1 82 ? 9.227 -5.316 5.359 1 94.5 82 SER B CA 1
ATOM 2696 C C . SER B 1 82 ? 9.016 -6.746 5.848 1 94.5 82 SER B C 1
ATOM 2698 O O . SER B 1 82 ? 9.945 -7.375 6.359 1 94.5 82 SER B O 1
ATOM 2700 N N . GLY B 1 83 ? 7.77 -7.262 5.699 1 94.19 83 GLY B N 1
ATOM 2701 C CA . GLY B 1 83 ? 7.434 -8.617 6.105 1 94.19 83 GLY B CA 1
ATOM 2702 C C . GLY B 1 83 ? 6.074 -9.07 5.609 1 94.19 83 GLY B C 1
ATOM 2703 O O . GLY B 1 83 ? 5.473 -8.414 4.754 1 94.19 83 GLY B O 1
ATOM 2704 N N . GLY B 1 84 ? 5.695 -10.227 6.133 1 95.19 84 GLY B N 1
ATOM 2705 C CA . GLY B 1 84 ? 4.477 -10.875 5.68 1 95.19 84 GLY B CA 1
ATOM 2706 C C . GLY B 1 84 ? 3.244 -10.008 5.836 1 95.19 84 GLY B C 1
ATOM 2707 O O . GLY B 1 84 ? 2.377 -9.992 4.961 1 95.19 84 GLY B O 1
ATOM 2708 N N . ASN B 1 85 ? 3.207 -9.289 6.953 1 94.19 85 ASN B N 1
ATOM 2709 C CA . ASN B 1 85 ? 2.061 -8.414 7.18 1 94.19 85 ASN B CA 1
ATOM 2710 C C . ASN B 1 85 ? 2.01 -7.277 6.164 1 94.19 85 ASN B C 1
ATOM 2712 O O . ASN B 1 85 ? 0.929 -6.887 5.719 1 94.19 85 ASN B O 1
ATOM 2716 N N . ASP B 1 86 ? 3.162 -6.75 5.867 1 96.06 86 ASP B N 1
ATOM 2717 C CA . ASP B 1 86 ? 3.227 -5.688 4.871 1 96.06 86 ASP B CA 1
ATOM 2718 C C . ASP B 1 86 ? 2.797 -6.195 3.496 1 96.06 86 ASP B C 1
ATOM 2720 O O . ASP B 1 86 ? 2.057 -5.516 2.781 1 96.06 86 ASP B O 1
ATOM 2724 N N . TRP B 1 87 ? 3.248 -7.379 3.111 1 97.81 87 TRP B N 1
ATOM 2725 C CA . TRP B 1 87 ? 2.943 -7.953 1.806 1 97.81 87 TRP B CA 1
ATOM 2726 C C . TRP B 1 87 ? 1.461 -8.289 1.689 1 97.81 87 TRP B C 1
ATOM 2728 O O . TRP B 1 87 ? 0.831 -8 0.668 1 97.81 87 TRP B O 1
ATOM 2738 N N . TRP B 1 88 ? 0.912 -8.828 2.721 1 97.25 88 TRP B N 1
ATOM 2739 C CA . TRP B 1 88 ? -0.511 -9.148 2.736 1 97.25 88 TRP B CA 1
ATOM 2740 C C . TRP B 1 88 ? -1.358 -7.883 2.691 1 97.25 88 TRP B C 1
ATOM 2742 O O . TRP B 1 88 ? -2.271 -7.77 1.87 1 97.25 88 TRP B O 1
ATOM 2752 N N . ARG B 1 89 ? -1.04 -6.895 3.555 1 96.62 89 ARG B N 1
ATOM 2753 C CA . ARG B 1 89 ? -1.817 -5.66 3.615 1 96.62 89 ARG B CA 1
ATOM 2754 C C . ARG B 1 89 ? -1.782 -4.926 2.281 1 96.62 89 ARG B C 1
ATOM 2756 O O . ARG B 1 89 ? -2.809 -4.434 1.81 1 96.62 89 ARG B O 1
ATOM 2763 N N . ALA B 1 90 ? -0.597 -4.91 1.709 1 97.94 90 ALA B N 1
ATOM 2764 C CA . ALA B 1 90 ? -0.473 -4.27 0.402 1 97.94 90 ALA B CA 1
ATOM 2765 C C . ALA B 1 90 ? -1.335 -4.977 -0.64 1 97.94 90 ALA B C 1
ATOM 2767 O O . ALA B 1 90 ? -1.938 -4.328 -1.499 1 97.94 90 ALA B O 1
ATOM 2768 N N . SER B 1 91 ? -1.402 -6.27 -0.595 1 98.56 91 SER B N 1
ATOM 2769 C CA . SER B 1 91 ? -2.213 -7.043 -1.529 1 98.56 91 SER B CA 1
ATOM 2770 C C . SER B 1 91 ? -3.701 -6.773 -1.323 1 98.56 91 SER B C 1
ATOM 2772 O O . SER B 1 91 ? -4.445 -6.602 -2.291 1 98.56 91 SER B O 1
ATOM 2774 N N . VAL B 1 92 ? -4.109 -6.711 -0.086 1 98.25 92 VAL B N 1
ATOM 2775 C CA . VAL B 1 92 ? -5.5 -6.434 0.245 1 98.25 92 VAL B CA 1
ATOM 2776 C C . VAL B 1 92 ? -5.883 -5.043 -0.253 1 98.25 92 VAL B C 1
ATOM 2778 O O . VAL B 1 92 ? -6.926 -4.867 -0.889 1 98.25 92 VAL B O 1
ATOM 2781 N N . ASP B 1 93 ? -5 -4.094 0.047 1 98.31 93 ASP B N 1
ATOM 2782 C CA . ASP B 1 93 ? -5.312 -2.723 -0.345 1 98.31 93 ASP B CA 1
ATOM 2783 C C . ASP B 1 93 ? -5.332 -2.578 -1.865 1 98.31 93 ASP B C 1
ATOM 2785 O O . ASP B 1 93 ? -6.133 -1.813 -2.41 1 98.31 93 ASP B O 1
ATOM 2789 N N . ALA B 1 94 ? -4.461 -3.303 -2.561 1 98.75 94 ALA B N 1
ATOM 2790 C CA . ALA B 1 94 ? -4.488 -3.311 -4.02 1 98.75 94 ALA B CA 1
ATOM 2791 C C . ALA B 1 94 ? -5.797 -3.895 -4.543 1 98.75 94 ALA B C 1
ATOM 2793 O O . ALA B 1 94 ? -6.398 -3.352 -5.473 1 98.75 94 ALA B O 1
ATOM 2794 N N . TYR B 1 95 ? -6.238 -4.969 -3.949 1 98.75 95 TYR B N 1
ATOM 2795 C CA . TYR B 1 95 ? -7.516 -5.566 -4.328 1 98.75 95 TYR B CA 1
ATOM 2796 C C . TYR B 1 95 ? -8.656 -4.578 -4.129 1 98.75 95 TYR B C 1
ATOM 2798 O O . TYR B 1 95 ? -9.492 -4.398 -5.016 1 98.75 95 TYR B O 1
ATOM 2806 N N . LEU B 1 96 ? -8.695 -3.951 -2.967 1 98.56 96 LEU B N 1
ATOM 2807 C CA . LEU B 1 96 ? -9.773 -3.029 -2.645 1 98.56 96 LEU B CA 1
ATOM 2808 C C . LEU B 1 96 ? -9.789 -1.852 -3.613 1 98.56 96 LEU B C 1
ATOM 2810 O O . LEU B 1 96 ? -10.859 -1.378 -4 1 98.56 96 LEU B O 1
ATOM 2814 N N . ASP B 1 97 ? -8.602 -1.382 -3.947 1 98 97 ASP B N 1
ATOM 2815 C CA . ASP B 1 97 ? -8.516 -0.299 -4.922 1 98 97 ASP B CA 1
ATOM 2816 C C . ASP B 1 97 ? -9.102 -0.719 -6.266 1 98 97 ASP B C 1
ATOM 2818 O O . ASP B 1 97 ? -9.891 0.014 -6.859 1 98 97 ASP B O 1
ATOM 2822 N N . VAL B 1 98 ? -8.75 -1.887 -6.73 1 98.38 98 VAL B N 1
ATOM 2823 C CA . VAL B 1 98 ? -9.234 -2.385 -8.016 1 98.38 98 VAL B CA 1
ATOM 2824 C C . VAL B 1 98 ? -10.742 -2.63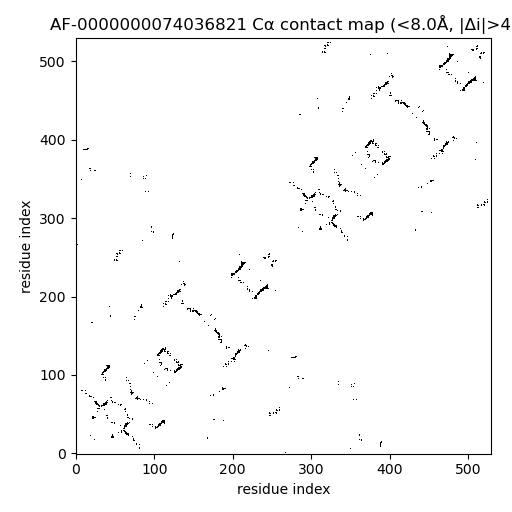3 -7.938 1 98.38 98 VAL B C 1
ATOM 2826 O O . VAL B 1 98 ? -11.484 -2.236 -8.836 1 98.38 98 VAL B O 1
ATOM 2829 N N . ALA B 1 99 ? -11.18 -3.203 -6.867 1 98.31 99 ALA B N 1
ATOM 2830 C CA . ALA B 1 99 ? -12.586 -3.574 -6.695 1 98.31 99 ALA B CA 1
ATOM 2831 C C . ALA B 1 99 ? -13.469 -2.336 -6.59 1 98.31 99 ALA B C 1
ATOM 2833 O O . ALA B 1 99 ? -14.68 -2.412 -6.812 1 98.31 99 ALA B O 1
ATOM 2834 N N . SER B 1 100 ? -12.844 -1.23 -6.223 1 97.25 100 SER B N 1
ATOM 2835 C CA . SER B 1 100 ? -13.609 0.01 -6.117 1 97.25 100 SER B CA 1
ATOM 2836 C C . SER B 1 100 ? -13.859 0.625 -7.488 1 97.25 100 SER B C 1
ATOM 2838 O O . SER B 1 100 ? -14.688 1.522 -7.633 1 97.25 100 SER B O 1
ATOM 2840 N N . ARG B 1 101 ? -13.227 0.109 -8.5 1 96.75 101 ARG B N 1
ATOM 2841 C CA . ARG B 1 101 ? -13.266 0.761 -9.805 1 96.75 101 ARG B CA 1
ATOM 2842 C C . ARG B 1 101 ? -13.859 -0.165 -10.859 1 96.75 101 ARG B C 1
ATOM 2844 O O . ARG B 1 101 ? -14.328 0.294 -11.906 1 96.75 101 ARG B O 1
ATOM 2851 N N . TYR B 1 102 ? -13.797 -1.439 -10.602 1 97.69 102 TYR B N 1
ATOM 2852 C CA . TYR B 1 102 ? -14.203 -2.41 -11.617 1 97.69 102 TYR B CA 1
ATOM 2853 C C . TYR B 1 102 ? -15.219 -3.393 -11.047 1 97.69 102 TYR B C 1
ATOM 2855 O O . TYR B 1 102 ? -15.195 -3.699 -9.852 1 97.69 102 TYR B O 1
ATOM 2863 N N . ASP B 1 103 ? -16.062 -3.936 -11.852 1 96.94 103 ASP B N 1
ATOM 2864 C CA . ASP B 1 103 ? -17.156 -4.797 -11.438 1 96.94 103 ASP B CA 1
ATOM 2865 C C . ASP B 1 103 ? -16.672 -6.203 -11.109 1 96.94 103 ASP B C 1
ATOM 2867 O O . ASP B 1 103 ? -17.141 -6.824 -10.156 1 96.94 103 ASP B O 1
ATOM 2871 N N . GLN B 1 104 ? -15.758 -6.695 -11.969 1 98 104 GLN B N 1
ATOM 2872 C CA . GLN B 1 104 ? -15.219 -8.039 -11.797 1 98 104 GLN B CA 1
ATOM 2873 C C . GLN B 1 104 ? -13.695 -8 -11.641 1 98 104 GLN B C 1
ATOM 2875 O O . GLN B 1 104 ? -12.992 -7.5 -12.516 1 98 104 GLN B O 1
ATOM 2880 N N . VAL B 1 105 ? -13.242 -8.547 -10.578 1 98.75 105 VAL B N 1
ATOM 2881 C CA . VAL B 1 105 ? -11.805 -8.562 -10.32 1 98.75 105 VAL B CA 1
ATOM 2882 C C . VAL B 1 105 ? -11.297 -10.008 -10.328 1 98.75 105 VAL B C 1
ATOM 2884 O O . VAL B 1 105 ? -11.875 -10.883 -9.688 1 98.75 105 VAL B O 1
ATOM 2887 N N . MET B 1 106 ? -10.289 -10.273 -11.117 1 98.94 106 MET B N 1
ATOM 2888 C CA . MET B 1 106 ? -9.516 -11.508 -11.078 1 98.94 106 MET B CA 1
ATOM 2889 C C . MET B 1 106 ? -8.148 -11.273 -10.438 1 98.94 106 MET B C 1
ATOM 2891 O O . MET B 1 106 ? -7.664 -10.141 -10.406 1 98.94 106 MET B O 1
ATOM 2895 N N . VAL B 1 107 ? -7.621 -12.352 -9.922 1 98.94 107 VAL B N 1
ATOM 2896 C CA . VAL B 1 107 ? -6.289 -12.25 -9.336 1 98.94 107 VAL B CA 1
ATOM 2897 C C . VAL B 1 107 ? -5.402 -13.375 -9.859 1 98.94 107 VAL B C 1
ATOM 2899 O O . VAL B 1 107 ? -5.859 -14.508 -10.023 1 98.94 107 VAL B O 1
ATOM 2902 N N . VAL B 1 108 ? -4.18 -13.016 -10.148 1 99 108 VAL B N 1
ATOM 2903 C CA . VAL B 1 108 ? -3.152 -13.984 -10.523 1 99 108 VAL B CA 1
ATOM 2904 C C . VAL B 1 108 ? -1.83 -13.625 -9.852 1 99 108 VAL B C 1
ATOM 2906 O O . VAL B 1 108 ? -1.491 -12.445 -9.727 1 99 108 VAL B O 1
ATOM 2909 N N . GLY B 1 109 ? -1.111 -14.648 -9.438 1 98.94 109 GLY B N 1
ATOM 2910 C CA . GLY B 1 109 ? 0.155 -14.352 -8.789 1 98.94 109 GLY B CA 1
ATOM 2911 C C . GLY B 1 109 ? 1.172 -15.469 -8.922 1 98.94 109 GLY B C 1
ATOM 2912 O O . GLY B 1 109 ? 0.805 -16.641 -9.016 1 98.94 109 GLY B O 1
ATOM 2913 N N . LEU B 1 110 ? 2.457 -15.102 -8.883 1 98.94 110 LEU B N 1
ATOM 2914 C CA . LEU B 1 110 ? 3.582 -16.031 -8.992 1 98.94 110 LEU B CA 1
ATOM 2915 C C . LEU B 1 110 ? 4.184 -16.312 -7.621 1 98.94 110 LEU B C 1
ATOM 2917 O O . LEU B 1 110 ? 4.535 -15.391 -6.883 1 98.94 110 LEU B O 1
ATOM 2921 N N . SER B 1 111 ? 4.355 -17.625 -7.277 1 98.5 111 SER B N 1
ATOM 2922 C CA . SER B 1 111 ? 5.09 -18.047 -6.098 1 98.5 111 SER B CA 1
ATOM 2923 C C . SER B 1 111 ? 4.484 -17.469 -4.824 1 98.5 111 SER B C 1
ATOM 2925 O O . SER B 1 111 ? 3.324 -17.75 -4.504 1 98.5 111 SER B O 1
ATOM 2927 N N . MET B 1 112 ? 5.102 -16.516 -4.141 1 98.56 112 MET B N 1
ATOM 2928 C CA . MET B 1 112 ? 4.473 -15.805 -3.031 1 98.56 112 MET B CA 1
ATOM 2929 C C . MET B 1 112 ? 3.201 -15.102 -3.488 1 98.56 112 MET B C 1
ATOM 2931 O O . MET B 1 112 ? 2.209 -15.062 -2.76 1 98.56 112 MET B O 1
ATOM 2935 N N . GLY B 1 113 ? 3.287 -14.531 -4.688 1 98.88 113 GLY B N 1
ATOM 2936 C CA . GLY B 1 113 ? 2.09 -13.938 -5.266 1 98.88 113 GLY B CA 1
ATOM 2937 C C . GLY B 1 113 ? 0.949 -14.93 -5.414 1 98.88 113 GLY B C 1
ATOM 2938 O O . GLY B 1 113 ? -0.221 -14.547 -5.328 1 98.88 113 GLY B O 1
ATOM 2939 N N . GLY B 1 114 ? 1.282 -16.188 -5.664 1 98.88 114 GLY B N 1
ATOM 2940 C CA . GLY B 1 114 ? 0.274 -17.234 -5.672 1 98.88 114 GLY B CA 1
ATOM 2941 C C . GLY B 1 114 ? -0.344 -17.469 -4.309 1 98.88 114 GLY B C 1
ATOM 2942 O O . GLY B 1 114 ? -1.555 -17.672 -4.195 1 98.88 114 GLY B O 1
ATOM 2943 N N . VAL B 1 115 ? 0.467 -17.484 -3.27 1 98.62 115 VAL B N 1
ATOM 2944 C CA . VAL B 1 115 ? -0.017 -17.609 -1.899 1 98.62 115 VAL B CA 1
ATOM 2945 C C . VAL B 1 115 ? -0.956 -16.453 -1.565 1 98.62 115 VAL B C 1
ATOM 2947 O O . VAL B 1 115 ? -2.053 -16.672 -1.045 1 98.62 115 VAL B O 1
ATOM 2950 N N . LEU B 1 116 ? -0.535 -15.25 -1.866 1 98.69 116 LEU B N 1
ATOM 2951 C CA . LEU B 1 116 ? -1.336 -14.055 -1.607 1 98.69 116 LEU B CA 1
ATOM 2952 C C . LEU B 1 116 ? -2.633 -14.086 -2.408 1 98.69 116 LEU B C 1
ATOM 2954 O O . LEU B 1 116 ? -3.684 -13.672 -1.914 1 98.69 116 LEU B O 1
ATOM 2958 N N . SER B 1 117 ? -2.557 -14.57 -3.629 1 98.88 117 SER B N 1
ATOM 2959 C CA . SER B 1 117 ? -3.752 -14.719 -4.453 1 98.88 117 SER B CA 1
ATOM 2960 C C . SER B 1 117 ? -4.73 -15.711 -3.838 1 98.88 117 SER B C 1
ATOM 2962 O O . SER B 1 117 ? -5.941 -15.477 -3.848 1 98.88 117 SER B O 1
ATOM 2964 N N . ALA B 1 118 ? -4.199 -16.797 -3.328 1 98.62 118 ALA B N 1
ATOM 2965 C CA . ALA B 1 118 ? -5.051 -17.766 -2.648 1 98.62 118 ALA B CA 1
ATOM 2966 C C . ALA B 1 118 ? -5.734 -17.141 -1.436 1 98.62 118 ALA B C 1
ATOM 2968 O O . ALA B 1 118 ? -6.93 -17.359 -1.213 1 98.62 118 ALA B O 1
ATOM 2969 N N . LEU B 1 119 ? -4.984 -16.406 -0.691 1 98.12 119 LEU B N 1
ATOM 2970 C CA . LEU B 1 119 ? -5.539 -15.742 0.481 1 98.12 119 LEU B CA 1
ATOM 2971 C C . LEU B 1 119 ? -6.629 -14.75 0.079 1 98.12 119 LEU B C 1
ATOM 2973 O O . LEU B 1 119 ? -7.684 -14.688 0.717 1 98.12 119 LEU B O 1
ATOM 2977 N N . LEU B 1 120 ? -6.371 -14 -0.957 1 98.44 120 LEU B N 1
ATOM 2978 C CA . LEU B 1 120 ? -7.375 -13.062 -1.448 1 98.44 120 LEU B CA 1
ATOM 2979 C C . LEU B 1 120 ? -8.625 -13.797 -1.911 1 98.44 120 LEU B C 1
ATOM 2981 O O . LEU B 1 120 ? -9.75 -13.375 -1.616 1 98.44 120 LEU B O 1
ATOM 2985 N N . ALA B 1 121 ? -8.453 -14.875 -2.592 1 98.31 121 ALA B N 1
ATOM 2986 C CA . ALA B 1 121 ? -9.562 -15.656 -3.123 1 98.31 121 ALA B CA 1
ATOM 2987 C C . ALA B 1 121 ? -10.398 -16.25 -1.997 1 98.31 121 ALA B C 1
ATOM 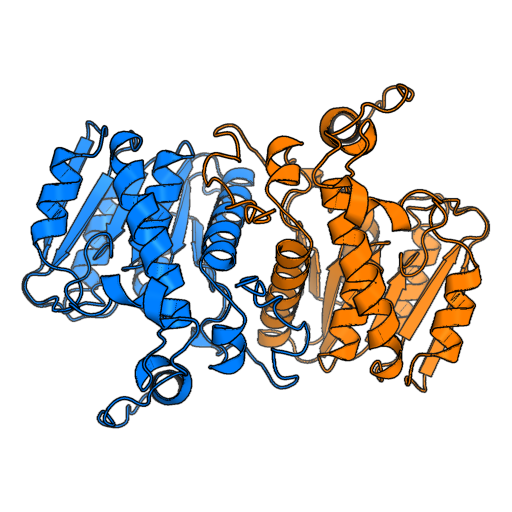2989 O O . ALA B 1 121 ? -11.609 -16.453 -2.148 1 98.31 121 ALA B O 1
ATOM 2990 N N . ALA B 1 122 ? -9.75 -16.578 -0.924 1 97.62 122 ALA B N 1
ATOM 2991 C CA . ALA B 1 122 ? -10.445 -17.141 0.235 1 97.62 122 ALA B CA 1
ATOM 2992 C C . ALA B 1 122 ? -11.242 -16.062 0.969 1 97.62 122 ALA B C 1
ATOM 2994 O O . ALA B 1 122 ? -12.258 -16.359 1.606 1 97.62 122 ALA B O 1
ATOM 2995 N N . GLN B 1 123 ? -10.812 -14.867 0.865 1 96.06 123 GLN B N 1
ATOM 2996 C CA . GLN B 1 123 ? -11.336 -13.797 1.706 1 96.06 123 GLN B CA 1
ATOM 2997 C C . GLN B 1 123 ? -12.367 -12.961 0.953 1 96.06 123 GLN B C 1
ATOM 2999 O O . GLN B 1 123 ? -13.328 -12.469 1.547 1 96.06 123 GLN B O 1
ATOM 3004 N N . PHE B 1 124 ? -12.203 -12.75 -0.333 1 97.25 124 PHE B N 1
ATOM 3005 C CA . PHE B 1 124 ? -13 -11.789 -1.089 1 97.25 124 PHE B CA 1
ATOM 3006 C C . PHE B 1 124 ? -13.703 -12.469 -2.258 1 97.25 124 PHE B C 1
ATOM 3008 O O . PHE B 1 124 ? -13.305 -13.555 -2.682 1 97.25 124 PHE B O 1
ATOM 3015 N N . PRO B 1 125 ? -14.727 -11.805 -2.773 1 97.06 125 PRO B N 1
ATOM 3016 C CA . PRO B 1 125 ? -15.461 -12.383 -3.896 1 97.06 125 PRO B CA 1
ATOM 3017 C C . PRO B 1 125 ? -14.789 -12.133 -5.242 1 97.06 125 PRO B C 1
ATOM 3019 O O . PRO B 1 125 ? -15.242 -11.297 -6.023 1 97.06 125 PRO B O 1
ATOM 3022 N N . LEU B 1 126 ? -13.836 -12.922 -5.57 1 98.38 126 LEU B N 1
ATOM 3023 C CA . LEU B 1 126 ? -13.141 -12.836 -6.852 1 98.38 126 LEU B CA 1
ATOM 3024 C C . LEU B 1 126 ? -13.93 -13.562 -7.945 1 98.38 126 LEU B C 1
ATOM 3026 O O . LEU B 1 126 ? -14.547 -14.594 -7.688 1 98.38 126 LEU B O 1
ATOM 3030 N N . ALA B 1 127 ? -13.852 -12.992 -9.133 1 98.69 127 ALA B N 1
ATOM 3031 C CA . ALA B 1 127 ? -14.484 -13.656 -10.266 1 98.69 127 ALA B CA 1
ATOM 3032 C C . ALA B 1 127 ? -13.75 -14.945 -10.625 1 98.69 127 ALA B C 1
ATOM 3034 O O . ALA B 1 127 ? -14.383 -15.977 -10.883 1 98.69 127 ALA B O 1
ATOM 3035 N N . ARG B 1 128 ? -12.438 -14.883 -10.711 1 98.88 128 ARG B N 1
ATOM 3036 C CA . ARG B 1 128 ? -11.57 -16.016 -10.977 1 98.88 128 ARG B CA 1
ATOM 3037 C C . ARG B 1 128 ? -10.18 -15.789 -10.406 1 98.88 128 ARG B C 1
ATOM 3039 O O . ARG B 1 128 ? -9.781 -14.648 -10.156 1 98.88 128 ARG B O 1
ATOM 3046 N N . ALA B 1 129 ? -9.438 -16.875 -10.234 1 98.94 129 ALA B N 1
ATOM 3047 C CA . ALA B 1 129 ? -8.062 -16.797 -9.75 1 98.94 129 ALA B CA 1
ATOM 3048 C C . ALA B 1 129 ? -7.148 -17.719 -10.555 1 98.94 129 ALA B C 1
ATOM 3050 O O . ALA B 1 129 ? -7.598 -18.734 -11.094 1 98.94 129 ALA B O 1
ATOM 3051 N N . ALA B 1 130 ? -5.926 -17.328 -10.656 1 99 130 ALA B N 1
ATOM 3052 C CA . ALA B 1 130 ? -4.863 -18.188 -11.188 1 99 130 ALA B CA 1
ATOM 3053 C C . ALA B 1 130 ? -3.664 -18.219 -10.242 1 99 130 ALA B C 1
ATOM 3055 O O . ALA B 1 130 ? -3.137 -17.172 -9.867 1 99 130 ALA B O 1
ATOM 3056 N N . LEU B 1 131 ? -3.303 -19.359 -9.844 1 98.94 131 LEU B N 1
ATOM 3057 C CA . LEU B 1 131 ? -2.162 -19.578 -8.961 1 98.94 131 LEU B CA 1
ATOM 3058 C C . LEU B 1 131 ? -0.972 -20.141 -9.734 1 98.94 131 LEU B C 1
ATOM 3060 O O . LEU B 1 131 ? -0.994 -21.281 -10.18 1 98.94 131 LEU B O 1
ATOM 3064 N N . LEU B 1 132 ? 0.076 -19.328 -9.898 1 98.94 132 LEU B N 1
ATOM 3065 C CA . LEU B 1 132 ? 1.229 -19.688 -10.719 1 98.94 132 LEU B CA 1
ATOM 3066 C C . LEU B 1 132 ? 2.406 -20.109 -9.844 1 98.94 132 LEU B C 1
ATOM 3068 O O . LEU B 1 132 ? 2.945 -19.297 -9.086 1 98.94 132 LEU B O 1
ATOM 3072 N N . ALA B 1 133 ? 2.879 -21.344 -9.984 1 98.75 133 ALA B N 1
ATOM 3073 C CA . ALA B 1 133 ? 3.918 -21.891 -9.117 1 98.75 133 ALA B CA 1
ATOM 3074 C C . ALA B 1 133 ? 3.695 -21.484 -7.668 1 98.75 133 ALA B C 1
ATOM 3076 O O . ALA B 1 133 ? 4.605 -20.953 -7.016 1 98.75 133 ALA B O 1
ATOM 3077 N N . PRO B 1 134 ? 2.498 -21.719 -7.188 1 98.62 134 PRO B N 1
ATOM 3078 C CA . PRO B 1 134 ? 2.152 -21.172 -5.871 1 98.62 134 PRO B CA 1
ATOM 3079 C C . PRO B 1 134 ? 2.975 -21.797 -4.746 1 98.62 134 PRO B C 1
ATOM 3081 O O . PRO B 1 134 ? 2.92 -23.016 -4.531 1 98.62 134 PRO B O 1
ATOM 3084 N N . ALA B 1 135 ? 3.664 -20.969 -4.016 1 96.81 135 ALA B N 1
ATOM 3085 C CA . ALA B 1 135 ? 4.57 -21.438 -2.971 1 96.81 135 ALA B CA 1
ATOM 3086 C C . ALA B 1 135 ? 3.797 -21.906 -1.741 1 96.81 135 ALA B C 1
ATOM 3088 O O . ALA B 1 135 ? 4.113 -21.516 -0.615 1 96.81 135 ALA B O 1
ATOM 3089 N N . LEU B 1 136 ? 2.803 -22.719 -1.933 1 95.69 136 LEU B N 1
ATOM 3090 C CA . LEU B 1 136 ? 2.039 -23.297 -0.833 1 95.69 136 LEU B CA 1
ATOM 3091 C C . LEU B 1 136 ? 2.748 -24.516 -0.265 1 95.69 136 LEU B C 1
ATOM 3093 O O . LEU B 1 136 ? 2.408 -24.984 0.823 1 95.69 136 LEU B O 1
ATOM 3097 N N . GLU B 1 137 ? 3.654 -25 -1.023 1 91.12 137 GLU B N 1
ATOM 3098 C CA . GLU B 1 137 ? 4.699 -25.922 -0.603 1 91.12 137 GLU B CA 1
ATOM 3099 C C . GLU B 1 137 ? 6.074 -25.453 -1.076 1 91.12 137 GLU B C 1
ATOM 3101 O O . GLU B 1 137 ? 6.227 -25.016 -2.217 1 91.12 137 GLU B O 1
ATOM 3106 N N . ILE B 1 138 ? 7.035 -25.531 -0.103 1 86.56 138 ILE B N 1
ATOM 3107 C CA . ILE B 1 138 ? 8.391 -25.125 -0.467 1 86.56 138 ILE B CA 1
ATOM 3108 C C . ILE B 1 138 ? 9.359 -26.281 -0.232 1 86.56 138 ILE B C 1
ATOM 3110 O O . ILE B 1 138 ? 9.391 -26.859 0.856 1 86.56 138 ILE B O 1
ATOM 3114 N N . ALA B 1 139 ? 10.133 -26.594 -1.194 1 82.56 139 ALA B N 1
ATOM 3115 C CA . ALA B 1 139 ? 11 -27.766 -1.178 1 82.56 139 ALA B CA 1
ATOM 3116 C C . ALA B 1 139 ? 12.195 -27.562 -0.249 1 82.56 139 ALA B C 1
ATOM 3118 O O . ALA B 1 139 ? 12.742 -28.516 0.3 1 82.56 139 ALA B O 1
ATOM 3119 N N . HIS B 1 140 ? 12.555 -26.406 0.038 1 75.81 140 HIS B N 1
ATOM 3120 C CA . HIS B 1 140 ? 13.758 -26.188 0.83 1 75.81 140 HIS B CA 1
ATOM 3121 C C . HIS B 1 140 ? 13.555 -26.625 2.275 1 75.81 140 HIS B C 1
ATOM 3123 O O . HIS B 1 140 ? 12.664 -26.125 2.965 1 75.81 140 HIS B O 1
ATOM 3129 N N . PRO B 1 141 ? 14.422 -27.531 2.631 1 68.38 141 PRO B N 1
ATOM 3130 C CA . PRO B 1 141 ? 14.211 -28.172 3.934 1 68.38 141 PRO B CA 1
ATOM 3131 C C . PRO B 1 141 ? 14.367 -27.188 5.098 1 68.38 141 PRO B C 1
ATOM 3133 O O . PRO B 1 141 ? 13.875 -27.453 6.199 1 68.38 141 PRO B O 1
ATOM 3136 N N . LEU B 1 142 ? 15.023 -26.109 4.871 1 70.06 142 LEU B N 1
ATOM 3137 C CA . LEU B 1 142 ? 15.32 -25.219 5.996 1 70.06 142 LEU B CA 1
ATOM 3138 C C . LEU B 1 142 ? 14.227 -24.172 6.164 1 70.06 142 LEU B C 1
ATOM 3140 O O . LEU B 1 142 ? 14.156 -23.5 7.195 1 70.06 142 LEU B O 1
ATOM 3144 N N . VAL B 1 143 ? 13.297 -24.141 5.262 1 76.56 143 VAL B N 1
ATOM 3145 C CA . VAL B 1 143 ? 12.289 -23.078 5.285 1 76.56 143 VAL B CA 1
ATOM 3146 C C . VAL B 1 143 ? 11.391 -23.25 6.508 1 76.56 143 VAL B C 1
ATOM 3148 O O . VAL B 1 143 ? 11.148 -22.297 7.246 1 76.56 143 VAL B O 1
ATOM 3151 N N . PRO B 1 144 ? 11.062 -24.469 6.891 1 69.31 144 PRO B N 1
ATOM 3152 C CA . PRO B 1 144 ? 10.188 -24.609 8.062 1 69.31 144 PRO B CA 1
ATOM 3153 C C . PRO B 1 144 ? 10.906 -24.297 9.375 1 69.31 144 PRO B C 1
ATOM 3155 O O . PRO B 1 144 ? 10.25 -24.109 10.406 1 69.31 144 PRO B O 1
ATOM 3158 N N . LEU B 1 145 ? 12.211 -24.172 9.25 1 69.69 145 LEU B N 1
ATOM 3159 C CA . LEU B 1 145 ? 12.984 -23.938 10.461 1 69.69 145 LEU B CA 1
ATOM 3160 C C . LEU B 1 145 ? 13.227 -22.438 10.68 1 69.69 145 LEU B C 1
ATOM 3162 O O . LEU B 1 145 ? 13.672 -22.031 11.75 1 69.69 145 LEU B O 1
ATOM 3166 N N . THR B 1 146 ? 12.859 -21.703 9.742 1 75.88 146 THR B N 1
ATOM 3167 C CA . THR B 1 146 ? 13.234 -20.297 9.758 1 75.88 146 THR B CA 1
ATOM 3168 C C . THR B 1 146 ? 12.508 -19.547 10.875 1 75.88 146 THR B C 1
ATOM 3170 O O . THR B 1 146 ? 13.039 -18.609 11.453 1 75.88 146 THR B O 1
ATOM 3173 N N . PRO B 1 147 ? 11.359 -19.922 11.289 1 66 147 PRO B N 1
ATOM 3174 C CA . PRO B 1 147 ? 10.734 -19.203 12.398 1 66 147 PRO B CA 1
ATOM 3175 C C . PRO B 1 147 ? 11.547 -19.281 13.688 1 66 147 PRO B C 1
ATOM 3177 O O . PRO B 1 147 ? 11.477 -18.391 14.531 1 66 147 PRO B O 1
ATOM 3180 N N . PHE B 1 148 ? 12.25 -20.281 13.688 1 64.88 148 PHE B N 1
ATOM 3181 C CA . PHE B 1 148 ? 13.062 -20.469 14.883 1 64.88 148 PHE B CA 1
ATOM 3182 C C . PHE B 1 148 ? 14.391 -19.734 14.766 1 64.88 148 PHE B C 1
ATOM 3184 O O . PHE B 1 148 ? 14.984 -19.359 15.773 1 64.88 148 PHE B O 1
ATOM 3191 N N . LEU B 1 149 ? 14.789 -19.531 13.586 1 65.69 149 LEU B N 1
ATOM 3192 C CA . LEU B 1 149 ? 16.125 -19 13.344 1 65.69 149 LEU B CA 1
ATOM 3193 C C . LEU B 1 149 ? 16.078 -17.516 13.055 1 65.69 149 LEU B C 1
ATOM 3195 O O . LEU B 1 149 ? 17.109 -16.844 13.062 1 65.69 149 LEU B O 1
ATOM 3199 N N . ARG B 1 150 ? 14.961 -16.953 12.953 1 67.62 150 ARG B N 1
ATOM 3200 C CA . ARG B 1 150 ? 14.766 -15.602 12.43 1 67.62 150 ARG B CA 1
ATOM 3201 C C . ARG B 1 150 ? 15.422 -14.562 13.328 1 67.62 150 ARG B C 1
ATOM 3203 O O . ARG B 1 150 ? 15.844 -13.5 12.859 1 67.62 150 ARG B O 1
ATOM 3210 N N . HIS B 1 151 ? 15.477 -14.82 14.469 1 63.41 151 HIS B N 1
ATOM 3211 C CA . HIS B 1 151 ? 16.016 -13.836 15.398 1 63.41 151 HIS B CA 1
ATOM 3212 C C . HIS B 1 151 ? 17.516 -14.023 15.586 1 63.41 151 HIS B C 1
ATOM 3214 O O . HIS B 1 151 ? 18.203 -13.125 16.062 1 63.41 151 HIS B O 1
ATOM 3220 N N . LEU B 1 152 ? 17.922 -15.062 15.031 1 61.72 152 LEU B N 1
ATOM 3221 C CA . LEU B 1 152 ? 19.281 -15.43 15.422 1 61.72 152 LEU B CA 1
ATOM 3222 C C . LEU B 1 152 ? 20.219 -15.367 14.234 1 61.72 152 LEU B C 1
ATOM 3224 O O . LEU B 1 152 ? 21.438 -15.242 14.406 1 61.72 152 LEU B O 1
ATOM 3228 N N . VAL B 1 153 ? 19.672 -15.414 13.102 1 68.19 153 VAL B N 1
ATOM 3229 C CA . VAL B 1 153 ? 20.562 -15.578 11.953 1 68.19 153 VAL B CA 1
ATOM 3230 C C . VAL B 1 153 ? 20.406 -14.398 11 1 68.19 153 VAL B C 1
ATOM 3232 O O . VAL B 1 153 ? 19.312 -14.141 10.492 1 68.19 153 VAL B O 1
ATOM 3235 N N . PRO B 1 154 ? 21.469 -13.555 10.891 1 74.25 154 PRO B N 1
ATOM 3236 C CA . PRO B 1 154 ? 21.469 -12.477 9.898 1 74.25 154 PRO B CA 1
ATOM 3237 C C . PRO B 1 154 ? 21.422 -13 8.461 1 74.25 154 PRO B C 1
ATOM 3239 O O . PRO B 1 154 ? 21.578 -14.203 8.234 1 74.25 154 PRO B O 1
ATOM 3242 N N . PRO B 1 155 ? 21.156 -12.141 7.582 1 79.94 155 PRO B N 1
ATOM 3243 C CA . PRO B 1 155 ? 21.234 -12.57 6.188 1 79.94 155 PRO B CA 1
ATOM 3244 C C . PRO B 1 155 ? 22.594 -13.203 5.84 1 79.94 155 PRO B C 1
ATOM 3246 O O . PRO B 1 155 ? 23.625 -12.75 6.328 1 79.94 155 PRO B O 1
ATOM 3249 N N . LEU B 1 156 ? 22.5 -14.305 5.051 1 78.69 156 LEU B N 1
ATOM 3250 C CA . LEU B 1 156 ? 23.703 -15.016 4.645 1 78.69 156 LEU B CA 1
ATOM 3251 C C . LEU B 1 156 ? 23.891 -14.961 3.133 1 78.69 156 LEU B C 1
ATOM 3253 O O . LEU B 1 156 ? 22.938 -15.125 2.377 1 78.69 156 LEU B O 1
ATOM 3257 N N . ARG B 1 157 ? 25.125 -14.555 2.727 1 76.62 157 ARG B N 1
ATOM 3258 C CA . ARG B 1 157 ? 25.422 -14.5 1.298 1 76.62 157 ARG B CA 1
ATOM 3259 C C . ARG B 1 157 ? 25.406 -15.891 0.682 1 76.62 157 ARG B C 1
ATOM 3261 O O . ARG B 1 157 ? 25.922 -16.844 1.278 1 76.62 157 ARG B O 1
ATOM 3268 N N . LYS B 1 158 ? 24.766 -16 -0.543 1 74.88 158 LYS B N 1
ATOM 3269 C CA . LYS B 1 158 ? 24.781 -17.25 -1.31 1 74.88 158 LYS B CA 1
ATOM 3270 C C . LYS B 1 158 ? 26 -17.312 -2.215 1 74.88 158 LYS B C 1
ATOM 3272 O O . LYS B 1 158 ? 26.625 -16.281 -2.518 1 74.88 158 LYS B O 1
ATOM 3277 N N . PRO B 1 159 ? 26.391 -18.469 -2.469 1 65.88 159 PRO B N 1
ATOM 3278 C CA . PRO B 1 159 ? 27.484 -18.547 -3.438 1 65.88 159 PRO B CA 1
ATOM 3279 C C . PRO B 1 159 ? 27.172 -17.812 -4.746 1 65.88 159 PRO B C 1
ATOM 3281 O O . PRO B 1 159 ? 26.031 -17.828 -5.203 1 65.88 159 PRO B O 1
ATOM 3284 N N . GLU B 1 160 ? 28.094 -16.984 -5.18 1 63.53 160 GLU B N 1
ATOM 3285 C CA . GLU B 1 160 ? 27.953 -16.062 -6.301 1 63.53 160 GLU B CA 1
ATOM 3286 C C . GLU B 1 160 ? 27.547 -16.797 -7.578 1 63.53 160 GLU B C 1
ATOM 3288 O O . GLU B 1 160 ? 28.094 -17.844 -7.906 1 63.53 160 GLU B O 1
ATOM 3293 N N . LYS B 1 161 ? 26.359 -16.438 -8.047 1 65.31 161 LYS B N 1
ATOM 3294 C CA . LYS B 1 161 ? 25.969 -16.875 -9.375 1 65.31 161 LYS B CA 1
ATOM 3295 C C . LYS B 1 161 ? 26.609 -16 -10.461 1 65.31 161 LYS B C 1
ATOM 3297 O O . LYS B 1 161 ? 27.172 -14.953 -10.156 1 65.31 161 LYS B O 1
ATOM 3302 N N . GLU B 1 162 ? 26.625 -16.422 -11.727 1 71.12 162 GLU B N 1
ATOM 3303 C CA . GLU B 1 162 ? 27.141 -15.695 -12.883 1 71.12 162 GLU B CA 1
ATOM 3304 C C . GLU B 1 162 ? 26.422 -14.352 -13.047 1 71.12 162 GLU B C 1
ATOM 3306 O O . GLU B 1 162 ? 25.203 -14.266 -12.891 1 71.12 162 GLU B O 1
ATOM 3311 N N . PRO B 1 163 ? 27.25 -13.336 -13.258 1 74.25 163 PRO B N 1
ATOM 3312 C CA . PRO B 1 163 ? 26.672 -12 -13.453 1 74.25 163 PRO B CA 1
ATOM 3313 C C . PRO B 1 163 ? 25.688 -11.938 -14.609 1 74.25 163 PRO B C 1
ATOM 3315 O O . PRO B 1 163 ? 25.844 -12.664 -15.594 1 74.25 163 PRO B O 1
ATOM 3318 N N . SER B 1 164 ? 24.656 -11.266 -14.375 1 81.88 164 SER B N 1
ATOM 3319 C CA . SER B 1 164 ? 23.656 -11.031 -15.422 1 81.88 164 SER B CA 1
ATOM 3320 C C . SER B 1 164 ? 24.062 -9.859 -16.312 1 81.88 164 SER B C 1
ATOM 3322 O O . SER B 1 164 ? 24.656 -8.891 -15.836 1 81.88 164 SER B O 1
ATOM 3324 N N . GLU B 1 165 ? 23.734 -9.961 -17.594 1 85.12 165 GLU B N 1
ATOM 3325 C CA . GLU B 1 165 ? 23.969 -8.859 -18.531 1 85.12 165 GLU B CA 1
ATOM 3326 C C . GLU B 1 165 ? 22.922 -7.758 -18.344 1 85.12 165 GLU B C 1
ATOM 3328 O O . GLU B 1 165 ? 23.156 -6.605 -18.719 1 85.12 165 GLU B O 1
ATOM 3333 N N . ASP B 1 166 ? 21.766 -8.109 -17.781 1 91.19 166 ASP B N 1
ATOM 3334 C CA . ASP B 1 166 ? 20.734 -7.129 -17.484 1 91.19 166 ASP B CA 1
ATOM 3335 C C . ASP B 1 166 ? 21.047 -6.367 -16.203 1 91.19 166 ASP B C 1
ATOM 3337 O O . ASP B 1 166 ? 21.078 -6.953 -15.117 1 91.19 166 ASP B O 1
ATOM 3341 N N . PRO B 1 167 ? 21.297 -5.059 -16.375 1 93.25 167 PRO B N 1
ATOM 3342 C CA . PRO B 1 167 ? 21.719 -4.277 -15.219 1 93.25 167 PRO B CA 1
ATOM 3343 C C . PRO B 1 167 ? 20.719 -4.359 -14.055 1 93.25 167 PRO B C 1
ATOM 3345 O O . PRO B 1 167 ? 21.125 -4.355 -12.891 1 93.25 167 PRO B O 1
ATOM 3348 N N . GLU B 1 168 ? 19.484 -4.402 -14.336 1 94.25 168 GLU B N 1
ATOM 3349 C CA . GLU B 1 168 ? 18.5 -4.492 -13.258 1 94.25 168 GLU B CA 1
ATOM 3350 C C . GLU B 1 168 ? 18.547 -5.852 -12.57 1 94.25 168 GLU B C 1
ATOM 3352 O O . GLU B 1 168 ? 18.453 -5.938 -11.344 1 94.25 168 GLU B O 1
ATOM 3357 N N . ARG B 1 169 ? 18.719 -6.887 -13.289 1 93.94 169 ARG B N 1
ATOM 3358 C CA . ARG B 1 169 ? 18.812 -8.219 -12.703 1 93.94 169 ARG B CA 1
ATOM 3359 C C . ARG B 1 169 ? 20.094 -8.367 -11.875 1 93.94 169 ARG B C 1
ATOM 3361 O O . ARG B 1 169 ? 20.094 -9.023 -10.836 1 93.94 169 ARG B O 1
ATOM 3368 N N . GLU B 1 170 ? 21.172 -7.758 -12.422 1 95.06 170 GLU B N 1
ATOM 3369 C CA . GLU B 1 170 ? 22.422 -7.766 -11.656 1 95.06 170 GLU B CA 1
ATOM 3370 C C . GLU B 1 170 ? 22.25 -7.047 -10.32 1 95.06 170 GLU B C 1
ATOM 3372 O O . GLU B 1 170 ? 22.75 -7.516 -9.289 1 95.06 170 GLU B O 1
ATOM 3377 N N . TYR B 1 171 ? 21.594 -5.934 -10.414 1 96.31 171 TYR B N 1
ATOM 3378 C CA . TYR B 1 171 ? 21.328 -5.195 -9.188 1 96.31 171 TYR B CA 1
ATOM 3379 C C . TYR B 1 171 ? 20.5 -6.027 -8.219 1 96.31 171 TYR B C 1
ATOM 3381 O O . TYR B 1 171 ? 20.797 -6.094 -7.027 1 96.31 171 TYR B O 1
ATOM 3389 N N . LEU B 1 172 ? 19.469 -6.656 -8.734 1 96.06 172 LEU B N 1
ATOM 3390 C CA . LEU B 1 172 ? 18.578 -7.457 -7.898 1 96.06 172 LEU B CA 1
ATOM 3391 C C . LEU B 1 172 ? 19.312 -8.664 -7.328 1 96.06 172 LEU B C 1
ATOM 3393 O O . LEU B 1 172 ? 19.062 -9.07 -6.191 1 96.06 172 LEU B O 1
ATOM 3397 N N . ALA B 1 173 ? 20.188 -9.273 -8.109 1 95.19 173 ALA B N 1
ATOM 3398 C CA . ALA B 1 173 ? 21.016 -10.367 -7.59 1 95.19 173 ALA B CA 1
ATOM 3399 C C . ALA B 1 173 ? 21.828 -9.906 -6.387 1 95.19 173 ALA B C 1
ATOM 3401 O O . ALA B 1 173 ? 21.875 -10.594 -5.363 1 95.19 173 ALA B O 1
ATOM 3402 N N . ARG B 1 174 ? 22.406 -8.75 -6.523 1 94.62 174 ARG B N 1
ATOM 3403 C CA . ARG B 1 174 ? 23.25 -8.219 -5.461 1 94.62 174 ARG B CA 1
ATOM 3404 C C . ARG B 1 174 ? 22.438 -7.879 -4.223 1 94.62 174 ARG B C 1
ATOM 3406 O O . ARG B 1 174 ? 22.891 -8.094 -3.096 1 94.62 174 ARG B O 1
ATOM 3413 N N . GLU B 1 175 ? 21.234 -7.406 -4.418 1 95.88 175 GLU B N 1
ATOM 3414 C CA . GLU B 1 175 ? 20.438 -6.898 -3.301 1 95.88 175 GLU B CA 1
ATOM 3415 C C . GLU B 1 175 ? 19.578 -7.996 -2.691 1 95.88 175 GLU B C 1
ATOM 3417 O O . GLU B 1 175 ? 19.25 -7.949 -1.503 1 95.88 175 GLU B O 1
ATOM 3422 N N . TYR B 1 176 ? 19.219 -8.992 -3.467 1 96 176 TYR B N 1
ATOM 3423 C CA . TYR B 1 176 ? 18.203 -9.93 -2.996 1 96 176 TYR B CA 1
ATOM 3424 C C . TYR B 1 176 ? 18.672 -11.375 -3.186 1 96 176 TYR B C 1
ATOM 3426 O O . TYR B 1 176 ? 18.781 -12.125 -2.219 1 96 176 TYR B O 1
ATOM 3434 N N . TRP B 1 177 ? 19.031 -11.719 -4.363 1 93.88 177 TRP B N 1
ATOM 3435 C CA . TRP B 1 177 ? 19.078 -13.109 -4.781 1 93.88 177 TRP B CA 1
ATOM 3436 C C . TRP B 1 177 ? 20.359 -13.781 -4.293 1 93.88 177 TRP B C 1
ATOM 3438 O O . TRP B 1 177 ? 20.422 -15.008 -4.16 1 93.88 177 TRP B O 1
ATOM 3448 N N . ASN B 1 178 ? 21.375 -12.992 -4.027 1 92.5 178 ASN B N 1
ATOM 3449 C CA . ASN B 1 178 ? 22.641 -13.547 -3.557 1 92.5 178 ASN B CA 1
ATOM 3450 C C . ASN B 1 178 ? 22.641 -13.727 -2.041 1 92.5 178 ASN B C 1
ATOM 3452 O O . ASN B 1 178 ? 23.688 -14.008 -1.45 1 92.5 178 ASN B O 1
ATOM 3456 N N . TRP B 1 179 ? 21.469 -13.602 -1.472 1 90.19 179 TRP B N 1
ATOM 3457 C CA . TRP B 1 179 ? 21.406 -13.641 -0.015 1 90.19 179 TRP B CA 1
ATOM 3458 C C . TRP B 1 179 ? 20.359 -14.656 0.446 1 90.19 179 TRP B C 1
ATOM 3460 O O . TRP B 1 179 ? 19.375 -14.922 -0.263 1 90.19 179 TRP B O 1
ATOM 3470 N N . GLN B 1 180 ? 20.609 -15.211 1.634 1 88.06 180 GLN B N 1
ATOM 3471 C CA . GLN B 1 180 ? 19.578 -15.898 2.398 1 88.06 180 GLN B CA 1
ATOM 3472 C C . GLN B 1 180 ? 18.922 -14.969 3.416 1 88.06 180 GLN B C 1
ATOM 3474 O O . GLN B 1 180 ? 19.625 -14.188 4.074 1 88.06 180 GLN B O 1
ATOM 3479 N N . TRP B 1 181 ? 17.656 -15.062 3.465 1 90.81 181 TRP B N 1
ATOM 3480 C CA . TRP B 1 181 ? 16.891 -14.133 4.293 1 90.81 181 TRP B CA 1
ATOM 3481 C C . TRP B 1 181 ? 16.109 -14.883 5.359 1 90.81 181 TRP B C 1
ATOM 3483 O O . TRP B 1 181 ? 14.883 -15.031 5.25 1 90.81 181 TRP B O 1
ATOM 3493 N N . PRO B 1 182 ? 16.688 -15.273 6.414 1 88.06 182 PRO B N 1
ATOM 3494 C CA . PRO B 1 182 ? 16 -16.125 7.383 1 88.06 182 PRO B CA 1
ATOM 3495 C C . PRO B 1 182 ? 14.742 -15.469 7.949 1 88.06 182 PRO B C 1
ATOM 3497 O O . PRO B 1 182 ? 13.688 -16.109 8.023 1 88.06 182 PRO B O 1
ATOM 3500 N N . ARG B 1 183 ? 14.805 -14.18 8.352 1 89.56 183 ARG B N 1
ATOM 3501 C CA . ARG B 1 183 ? 13.648 -13.508 8.938 1 89.56 183 ARG B CA 1
ATOM 3502 C C . ARG B 1 183 ? 12.531 -13.359 7.906 1 89.56 183 ARG B C 1
ATOM 3504 O O . ARG B 1 183 ? 11.383 -13.719 8.18 1 89.56 183 ARG B O 1
ATOM 3511 N N . GLU B 1 184 ? 12.883 -12.852 6.781 1 92.56 184 GLU B N 1
ATOM 3512 C CA . GLU B 1 184 ? 11.883 -12.633 5.734 1 92.56 184 GLU B CA 1
ATOM 3513 C C . GLU B 1 184 ? 11.312 -13.953 5.223 1 92.56 184 GLU B C 1
ATOM 3515 O O . GLU B 1 184 ? 10.133 -14.031 4.883 1 92.56 184 GLU B O 1
ATOM 3520 N N . THR B 1 185 ? 12.18 -14.992 5.184 1 92.88 185 THR B N 1
ATOM 3521 C CA . THR B 1 185 ? 11.703 -16.312 4.805 1 92.88 185 THR B CA 1
ATOM 3522 C C . THR B 1 185 ? 10.727 -16.859 5.84 1 92.88 185 THR B C 1
ATOM 3524 O O . THR B 1 185 ? 9.75 -17.531 5.492 1 92.88 185 THR B O 1
ATOM 3527 N N . SER B 1 186 ? 10.984 -16.594 7.074 1 91.19 186 SER B N 1
ATOM 3528 C CA . SER B 1 186 ? 10.039 -16.969 8.117 1 91.19 186 SER B CA 1
ATOM 3529 C C . SER B 1 186 ? 8.695 -16.281 7.93 1 91.19 186 SER B C 1
ATOM 3531 O O . SER B 1 186 ? 7.645 -16.875 8.18 1 91.19 186 SER B O 1
ATOM 3533 N N . GLU B 1 187 ? 8.734 -15.016 7.555 1 92.44 187 GLU B N 1
ATOM 3534 C CA . GLU B 1 187 ? 7.508 -14.281 7.25 1 92.44 187 GLU B CA 1
ATOM 3535 C C . GLU B 1 187 ? 6.77 -14.906 6.066 1 92.44 187 GLU B C 1
ATOM 3537 O O . GLU B 1 187 ? 5.543 -15.023 6.086 1 92.44 187 GLU B O 1
ATOM 3542 N N . LEU B 1 188 ? 7.504 -15.289 5.059 1 94.38 188 LEU B N 1
ATOM 3543 C CA . LEU B 1 188 ? 6.918 -16 3.928 1 94.38 188 LEU B CA 1
ATOM 3544 C C . LEU B 1 188 ? 6.266 -17.297 4.383 1 94.38 188 LEU B C 1
ATOM 3546 O O . LEU B 1 188 ? 5.141 -17.609 3.982 1 94.38 188 LEU B O 1
ATOM 3550 N N . TYR B 1 189 ? 6.934 -18.016 5.184 1 93.06 189 TYR B N 1
ATOM 3551 C CA . TYR B 1 189 ? 6.434 -19.312 5.629 1 93.06 189 TYR B CA 1
ATOM 3552 C C . TYR B 1 189 ? 5.137 -19.156 6.418 1 93.06 189 TYR B C 1
ATOM 3554 O O . TYR B 1 189 ? 4.238 -19.984 6.324 1 93.06 189 TYR B O 1
ATOM 3562 N N . ARG B 1 190 ? 5.082 -18.109 7.191 1 92.5 190 ARG B N 1
ATOM 3563 C CA . ARG B 1 190 ? 3.828 -17.812 7.883 1 92.5 190 ARG B CA 1
ATOM 3564 C C . ARG B 1 190 ? 2.688 -17.625 6.891 1 92.5 190 ARG B C 1
ATOM 3566 O O . ARG B 1 190 ? 1.584 -18.125 7.098 1 92.5 190 ARG B O 1
ATOM 3573 N N . LEU B 1 191 ? 2.92 -16.891 5.828 1 95 191 LEU B N 1
ATOM 3574 C CA . LEU B 1 191 ? 1.911 -16.703 4.793 1 95 191 LEU B CA 1
ATOM 3575 C C . LEU B 1 191 ? 1.559 -18.031 4.125 1 95 191 LEU B C 1
ATOM 3577 O O . LEU B 1 191 ? 0.395 -18.266 3.799 1 95 191 LEU B O 1
ATOM 3581 N N . VAL B 1 192 ? 2.572 -18.844 3.922 1 95.19 192 VAL B N 1
ATOM 3582 C CA . VAL B 1 192 ? 2.369 -20.141 3.314 1 95.19 192 VAL B CA 1
ATOM 3583 C C . VAL B 1 192 ? 1.408 -20.969 4.168 1 95.19 192 VAL B C 1
ATOM 3585 O O . VAL B 1 192 ? 0.45 -21.547 3.652 1 95.19 192 VAL B O 1
ATOM 3588 N N . LYS B 1 193 ? 1.631 -20.984 5.441 1 94.44 193 LYS B N 1
ATOM 3589 C CA . LYS B 1 193 ? 0.769 -21.734 6.352 1 94.44 193 LYS B CA 1
ATOM 3590 C C . LYS B 1 193 ? -0.659 -21.188 6.324 1 94.44 193 LYS B C 1
ATOM 3592 O O . LYS B 1 193 ? -1.619 -21.969 6.289 1 94.44 193 LYS B O 1
ATOM 3597 N N . LEU B 1 194 ? -0.765 -19.938 6.332 1 94.81 194 LEU B N 1
ATOM 3598 C CA . LEU B 1 194 ? -2.082 -19.312 6.25 1 94.81 194 LEU B CA 1
ATOM 3599 C C . LEU B 1 194 ? -2.762 -19.656 4.93 1 94.81 194 LEU B C 1
ATOM 3601 O O . LEU B 1 194 ? -3.959 -19.953 4.898 1 94.81 194 LEU B O 1
ATOM 3605 N N . GLY B 1 195 ? -2.01 -19.562 3.852 1 96.5 195 GLY B N 1
ATOM 3606 C CA . GLY B 1 195 ? -2.541 -19.891 2.539 1 96.5 195 GLY B CA 1
ATOM 3607 C C . GLY B 1 195 ? -3.053 -21.312 2.445 1 96.5 195 GLY B C 1
ATOM 3608 O O . GLY B 1 195 ? -4.109 -21.562 1.865 1 96.5 195 GLY B O 1
ATOM 3609 N N . ARG B 1 196 ? -2.309 -22.234 2.992 1 96.31 196 ARG B N 1
ATOM 3610 C CA . ARG B 1 196 ? -2.723 -23.641 2.992 1 96.31 196 ARG B CA 1
ATOM 3611 C C . ARG B 1 196 ? -4.047 -23.812 3.725 1 96.31 196 ARG B C 1
ATOM 3613 O O . ARG B 1 196 ? -4.945 -24.5 3.238 1 96.31 196 ARG B O 1
ATOM 3620 N N . ARG B 1 197 ? -4.148 -23.172 4.797 1 95.12 197 ARG B N 1
ATOM 3621 C CA . ARG B 1 197 ? -5.363 -23.281 5.602 1 95.12 197 ARG B CA 1
ATOM 3622 C C . ARG B 1 197 ? -6.547 -22.625 4.895 1 95.12 197 ARG B C 1
ATOM 3624 O O . ARG B 1 197 ? -7.695 -23.016 5.102 1 95.12 197 ARG B O 1
ATOM 3631 N N . ALA B 1 198 ? -6.254 -21.688 4.094 1 95.88 198 ALA B N 1
ATOM 3632 C CA . ALA B 1 198 ? -7.305 -20.891 3.459 1 95.88 198 ALA B CA 1
ATOM 3633 C C . ALA B 1 198 ? -7.844 -21.594 2.215 1 95.88 198 ALA B C 1
ATOM 3635 O O . ALA B 1 198 ? -8.883 -21.203 1.678 1 95.88 198 ALA B O 1
ATOM 3636 N N . LEU B 1 199 ? -7.203 -22.641 1.729 1 97.94 199 LEU B N 1
ATOM 3637 C CA . LEU B 1 199 ? -7.559 -23.281 0.469 1 97.94 199 LEU B CA 1
ATOM 3638 C C . LEU B 1 199 ? -9.016 -23.734 0.478 1 97.94 199 LEU B C 1
ATOM 3640 O O . LEU B 1 199 ? -9.727 -23.578 -0.518 1 97.94 199 LEU B O 1
ATOM 3644 N N . GLU B 1 200 ? -9.508 -24.188 1.577 1 97.88 200 GLU B N 1
ATOM 3645 C CA . GLU B 1 200 ? -10.852 -24.75 1.659 1 97.88 200 GLU B CA 1
ATOM 3646 C C . GLU B 1 200 ? -11.914 -23.672 1.54 1 97.88 200 GLU B C 1
ATOM 3648 O O . GLU B 1 200 ? -13.094 -23.969 1.351 1 97.88 200 GLU B O 1
ATOM 3653 N N . LYS B 1 201 ? -11.523 -22.453 1.639 1 97.56 201 LYS B N 1
ATOM 3654 C CA . LYS B 1 201 ? -12.461 -21.328 1.578 1 97.56 201 LYS B CA 1
ATOM 3655 C C . LYS B 1 201 ? -12.508 -20.734 0.177 1 97.56 201 LYS B C 1
ATOM 3657 O O . LYS B 1 201 ? -13.305 -19.828 -0.087 1 97.56 201 LYS B O 1
ATOM 3662 N N . ILE B 1 202 ? -11.648 -21.203 -0.701 1 98.44 202 ILE B N 1
ATOM 3663 C CA . ILE B 1 202 ? -11.633 -20.688 -2.064 1 98.44 202 ILE B CA 1
ATOM 3664 C C . ILE B 1 202 ? -12.781 -21.312 -2.861 1 98.44 202 ILE B C 1
ATOM 3666 O O . ILE B 1 202 ? -12.789 -22.516 -3.129 1 98.44 202 ILE B O 1
ATOM 3670 N N . THR B 1 203 ? -13.695 -20.438 -3.305 1 98.31 203 THR B N 1
ATOM 3671 C CA . THR B 1 203 ? -14.875 -20.938 -4.012 1 98.31 203 THR B CA 1
ATOM 3672 C C . THR B 1 203 ? -14.875 -20.453 -5.465 1 98.31 203 THR B C 1
ATOM 3674 O O . THR B 1 203 ? -15.609 -20.984 -6.297 1 98.31 203 THR B O 1
ATOM 3677 N N . CYS B 1 204 ? -14.102 -19.453 -5.77 1 98.5 204 CYS B N 1
ATOM 3678 C CA . CYS B 1 204 ? -14.102 -18.938 -7.137 1 98.5 204 CYS B CA 1
ATOM 3679 C C . CYS B 1 204 ? -13.391 -19.906 -8.078 1 98.5 204 CYS B C 1
ATOM 3681 O O . CYS B 1 204 ? -12.523 -20.672 -7.648 1 98.5 204 CYS B O 1
ATOM 3683 N N . PRO B 1 205 ? -13.742 -19.906 -9.383 1 98.88 205 PRO B N 1
ATOM 3684 C CA . PRO B 1 205 ? -12.984 -20.719 -10.336 1 98.88 205 PRO B CA 1
ATOM 3685 C C . PRO B 1 205 ? -11.484 -20.453 -10.273 1 98.88 205 PRO B C 1
ATOM 3687 O O . PRO B 1 205 ? -11.055 -19.297 -10.242 1 98.88 205 PRO B O 1
ATOM 3690 N N . THR B 1 206 ? -10.664 -21.562 -10.281 1 98.94 206 THR B N 1
ATOM 3691 C CA . THR B 1 206 ? -9.242 -21.406 -10 1 98.94 206 THR B CA 1
ATOM 3692 C C . THR B 1 206 ? -8.406 -22.234 -10.977 1 98.94 206 THR B C 1
ATOM 3694 O O . THR B 1 206 ? -8.656 -23.422 -11.164 1 98.94 206 THR B O 1
ATOM 3697 N N . LEU B 1 207 ? -7.496 -21.562 -11.609 1 98.94 207 LEU B N 1
ATOM 3698 C CA . LEU B 1 207 ? -6.469 -22.203 -12.422 1 98.94 207 LEU B CA 1
ATOM 3699 C C . LEU B 1 207 ? -5.168 -22.344 -11.648 1 98.94 207 LEU B C 1
ATOM 3701 O O . LEU B 1 207 ? -4.691 -21.391 -11.039 1 98.94 207 LEU B O 1
ATOM 3705 N N . THR B 1 208 ? -4.633 -23.547 -11.625 1 98.94 208 THR B N 1
ATOM 3706 C CA . THR B 1 208 ? -3.311 -23.797 -11.055 1 98.94 208 THR B CA 1
ATOM 3707 C C . THR B 1 208 ? -2.301 -24.109 -12.156 1 98.94 208 THR B C 1
ATOM 3709 O O . THR B 1 208 ? -2.553 -24.969 -13.008 1 98.94 208 THR B O 1
ATOM 3712 N N . VAL B 1 209 ? -1.203 -23.391 -12.18 1 98.94 209 VAL B N 1
ATOM 3713 C CA . VAL B 1 209 ? -0.135 -23.656 -13.133 1 98.94 209 VAL B CA 1
ATOM 3714 C C . VAL B 1 209 ? 1.144 -24.031 -12.391 1 98.94 209 VAL B C 1
ATOM 3716 O O . VAL B 1 209 ? 1.604 -23.281 -11.523 1 98.94 209 VAL B O 1
ATOM 3719 N N . VAL B 1 210 ? 1.714 -25.188 -12.719 1 98.75 210 VAL B N 1
ATOM 3720 C CA . VAL B 1 210 ? 2.939 -25.688 -12.109 1 98.75 210 VAL B CA 1
ATOM 3721 C C . VAL B 1 210 ? 3.904 -26.156 -13.195 1 98.75 210 VAL B C 1
ATOM 3723 O O . VAL B 1 210 ? 3.541 -26.219 -14.367 1 98.75 210 VAL B O 1
ATOM 3726 N N . SER B 1 211 ? 5.129 -26.375 -12.773 1 98.56 211 SER B N 1
ATOM 3727 C CA . SER B 1 211 ? 6.121 -26.812 -13.742 1 98.56 211 SER B CA 1
ATOM 3728 C C . SER B 1 211 ? 6.91 -28.016 -13.227 1 98.56 211 SER B C 1
ATOM 3730 O O . SER B 1 211 ? 7.312 -28.047 -12.062 1 98.56 211 SER B O 1
ATOM 3732 N N . ALA B 1 212 ? 7.203 -28.938 -14.102 1 97.5 212 ALA B N 1
ATOM 3733 C CA . ALA B 1 212 ? 7.922 -30.156 -13.758 1 97.5 212 ALA B CA 1
ATOM 3734 C C . ALA B 1 212 ? 9.375 -29.859 -13.383 1 97.5 212 ALA B C 1
ATOM 3736 O O . ALA B 1 212 ? 9.977 -30.578 -12.586 1 97.5 212 ALA B O 1
ATOM 3737 N N . GLN B 1 213 ? 9.883 -28.766 -13.898 1 96.94 213 GLN B N 1
ATOM 3738 C CA . GLN B 1 213 ? 11.289 -28.453 -13.688 1 96.94 213 GLN B CA 1
ATOM 3739 C C . GLN B 1 213 ? 11.469 -27.422 -12.578 1 96.94 213 GLN B C 1
ATOM 3741 O O . GLN B 1 213 ? 12.562 -26.875 -12.391 1 96.94 213 GLN B O 1
ATOM 3746 N N . ASP B 1 214 ? 10.43 -27.109 -11.867 1 97.06 214 ASP B N 1
ATOM 3747 C CA . ASP B 1 214 ? 10.508 -26.188 -10.742 1 97.06 214 ASP B CA 1
ATOM 3748 C C . ASP B 1 214 ? 11.172 -26.844 -9.531 1 97.06 214 ASP B C 1
ATOM 3750 O O . ASP B 1 214 ? 10.609 -27.766 -8.93 1 97.06 214 ASP B O 1
ATOM 3754 N N . ASP B 1 215 ? 12.297 -26.344 -9.125 1 93.94 215 ASP B N 1
ATOM 3755 C CA . ASP B 1 215 ? 13.031 -26.906 -8 1 93.94 215 ASP B CA 1
ATOM 3756 C C . ASP B 1 215 ? 12.688 -26.188 -6.699 1 93.94 215 ASP B C 1
ATOM 3758 O O . ASP B 1 215 ? 13.188 -26.562 -5.633 1 93.94 215 ASP B O 1
ATOM 3762 N N . THR B 1 216 ? 11.883 -25.172 -6.773 1 94.5 216 THR B N 1
ATOM 3763 C CA . THR B 1 216 ? 11.508 -24.406 -5.594 1 94.5 216 THR B CA 1
ATOM 3764 C C . THR B 1 216 ? 10.172 -24.875 -5.039 1 94.5 216 THR B C 1
ATOM 3766 O O . THR B 1 216 ? 10.031 -25.078 -3.83 1 94.5 216 THR B O 1
ATOM 3769 N N . VAL B 1 217 ? 9.18 -25.047 -5.875 1 96.44 217 VAL B N 1
ATOM 3770 C CA . VAL B 1 217 ? 7.844 -25.516 -5.527 1 96.44 217 VAL B CA 1
ATOM 3771 C C . VAL B 1 217 ? 7.613 -26.906 -6.121 1 96.44 217 VAL B C 1
ATOM 3773 O O . VAL B 1 217 ? 7.586 -27.062 -7.344 1 96.44 217 VAL B O 1
ATOM 3776 N N . PRO B 1 218 ? 7.426 -27.875 -5.309 1 95.56 218 PRO B N 1
ATOM 3777 C CA . PRO B 1 218 ? 7.234 -29.234 -5.824 1 95.56 218 PRO B CA 1
ATOM 3778 C C . PRO B 1 218 ? 5.902 -29.406 -6.547 1 95.56 218 PRO B C 1
ATOM 3780 O O . PRO B 1 218 ? 4.91 -28.766 -6.188 1 95.56 218 PRO B O 1
ATOM 3783 N N . LEU B 1 219 ? 5.895 -30.297 -7.445 1 96.38 219 LEU B N 1
ATOM 3784 C CA . LEU B 1 219 ? 4.711 -30.562 -8.258 1 96.38 219 LEU B CA 1
ATOM 3785 C C . LEU B 1 219 ? 3.537 -31 -7.387 1 96.38 219 LEU B C 1
ATOM 3787 O O . LEU B 1 219 ? 2.377 -30.844 -7.773 1 96.38 219 LEU B O 1
ATOM 3791 N N . SER B 1 220 ? 3.789 -31.547 -6.227 1 96.19 220 SER B N 1
ATOM 3792 C CA . SER B 1 220 ? 2.773 -32.062 -5.32 1 96.19 220 SER B CA 1
ATOM 3793 C C . SER B 1 220 ? 1.796 -30.969 -4.895 1 96.19 220 SER B C 1
ATOM 3795 O O . SER B 1 220 ? 0.688 -31.266 -4.438 1 96.19 220 SER B O 1
ATOM 3797 N N . VAL B 1 221 ? 2.178 -29.719 -5.059 1 97.75 221 VAL B N 1
ATOM 3798 C CA . VAL B 1 221 ? 1.32 -28.609 -4.652 1 97.75 221 VAL B CA 1
ATOM 3799 C C . VAL B 1 221 ? 0.027 -28.625 -5.465 1 97.75 221 VAL B C 1
ATOM 3801 O O . VAL B 1 221 ? -1.039 -28.281 -4.953 1 97.75 221 VAL B O 1
ATOM 3804 N N . ALA B 1 222 ? 0.108 -29.031 -6.723 1 97.94 222 ALA B N 1
ATOM 3805 C CA . ALA B 1 222 ? -1.075 -29.125 -7.574 1 97.94 222 ALA B CA 1
ATOM 3806 C C . ALA B 1 222 ? -2.125 -30.047 -6.969 1 97.94 222 ALA B C 1
ATOM 3808 O O . ALA B 1 222 ? -3.307 -29.703 -6.91 1 97.94 222 ALA B O 1
ATOM 3809 N N . GLY B 1 223 ? -1.673 -31.234 -6.547 1 97.44 223 GLY B N 1
ATOM 3810 C CA . GLY B 1 223 ? -2.574 -32.156 -5.902 1 97.44 223 GLY B CA 1
ATOM 3811 C C . GLY B 1 223 ? -3.174 -31.641 -4.617 1 97.44 223 GLY B C 1
ATOM 3812 O O . GLY B 1 223 ? -4.363 -31.828 -4.352 1 97.44 223 GLY B O 1
ATOM 3813 N N . ARG B 1 224 ? -2.365 -31 -3.848 1 96.81 224 ARG B N 1
ATOM 3814 C CA . ARG B 1 224 ? -2.846 -30.406 -2.605 1 96.81 224 ARG B CA 1
ATOM 3815 C C . ARG B 1 224 ? -3.965 -29.406 -2.877 1 96.81 224 ARG B C 1
ATOM 3817 O O . ARG B 1 224 ? -5 -29.438 -2.207 1 96.81 224 ARG B O 1
ATOM 3824 N N . ILE B 1 225 ? -3.732 -28.516 -3.832 1 98.38 225 ILE B N 1
ATOM 3825 C CA . ILE B 1 225 ? -4.719 -27.5 -4.168 1 98.38 225 ILE B CA 1
ATOM 3826 C C . ILE B 1 225 ? -6 -28.156 -4.664 1 98.38 225 ILE B C 1
ATOM 3828 O O . ILE B 1 225 ? -7.098 -27.844 -4.195 1 98.38 225 ILE B O 1
ATOM 3832 N N . GLU B 1 226 ? -5.891 -29.094 -5.527 1 96.94 226 GLU B N 1
ATOM 3833 C CA . GLU B 1 226 ? -7.035 -29.781 -6.109 1 96.94 226 GLU B CA 1
ATOM 3834 C C . GLU B 1 226 ? -7.887 -30.453 -5.031 1 96.94 226 GLU B C 1
ATOM 3836 O O . GLU B 1 226 ? -9.117 -30.422 -5.102 1 96.94 226 GLU B O 1
ATOM 3841 N N . ARG B 1 227 ? -7.293 -30.953 -4.059 1 96.81 227 ARG B N 1
ATOM 3842 C CA . ARG B 1 227 ? -7.996 -31.703 -3.025 1 96.81 227 ARG B CA 1
ATOM 3843 C C . ARG B 1 227 ? -8.609 -30.781 -1.989 1 96.81 227 ARG B C 1
ATOM 3845 O O . ARG B 1 227 ? -9.555 -31.141 -1.292 1 96.81 227 ARG B O 1
ATOM 3852 N N . SER B 1 228 ? -8.094 -29.609 -1.96 1 97.81 228 SER B N 1
ATOM 3853 C CA . SER B 1 228 ? -8.43 -28.797 -0.796 1 97.81 228 SER B CA 1
ATOM 3854 C C . SER B 1 228 ? -9.383 -27.672 -1.167 1 97.81 228 SER B C 1
ATOM 3856 O O . SER B 1 228 ? -10.172 -27.219 -0.335 1 97.81 228 SER B O 1
ATOM 3858 N N . ILE B 1 229 ? -9.297 -27.109 -2.375 1 97.88 229 ILE B N 1
ATOM 3859 C CA . ILE B 1 229 ? -10.078 -25.922 -2.695 1 97.88 229 ILE B CA 1
ATOM 3860 C C . ILE B 1 229 ? -11.555 -26.297 -2.801 1 97.88 229 ILE B C 1
ATOM 3862 O O . ILE B 1 229 ? -11.891 -27.406 -3.201 1 97.88 229 ILE B O 1
ATOM 3866 N N . ALA B 1 230 ? -12.445 -25.375 -2.518 1 97.94 230 ALA B N 1
ATOM 3867 C CA . ALA B 1 230 ? -13.891 -25.578 -2.568 1 97.94 230 ALA B CA 1
ATOM 3868 C C . ALA B 1 230 ? -14.445 -25.234 -3.947 1 97.94 230 ALA B C 1
ATOM 3870 O O . ALA B 1 230 ? -15.586 -25.562 -4.262 1 97.94 230 ALA B O 1
ATOM 3871 N N . ALA B 1 231 ? -13.617 -24.609 -4.742 1 97.69 231 ALA B N 1
ATOM 3872 C CA . ALA B 1 231 ? -14.047 -24.219 -6.082 1 97.69 231 ALA B CA 1
ATOM 3873 C C . ALA B 1 231 ? -14.516 -25.422 -6.887 1 97.69 231 ALA B C 1
ATOM 3875 O O . ALA B 1 231 ? -13.852 -26.469 -6.902 1 97.69 231 ALA B O 1
ATOM 3876 N N . THR B 1 232 ? -15.609 -25.266 -7.582 1 96.5 232 THR B N 1
ATOM 3877 C CA . THR B 1 232 ? -16.141 -26.344 -8.406 1 96.5 232 THR B CA 1
ATOM 3878 C C . THR B 1 232 ? -15.484 -26.344 -9.781 1 96.5 232 THR B C 1
ATOM 3880 O O . THR B 1 232 ? -15.227 -27.406 -10.359 1 96.5 232 THR B O 1
ATOM 3883 N N . GLU B 1 233 ? -15.281 -25.188 -10.25 1 98.06 233 GLU B N 1
ATOM 3884 C CA . GLU B 1 233 ? -14.523 -25.062 -11.492 1 98.06 233 GLU B CA 1
ATOM 3885 C C . GLU B 1 233 ? -13.031 -24.875 -11.219 1 98.06 233 GLU B C 1
ATOM 3887 O O . GLU B 1 233 ? -12.617 -23.828 -10.703 1 98.06 233 GLU B O 1
ATOM 3892 N N . ARG B 1 234 ? -12.234 -25.875 -11.539 1 98 234 ARG B N 1
ATOM 3893 C CA . ARG B 1 234 ? -10.789 -25.844 -11.32 1 98 234 ARG B CA 1
ATOM 3894 C C . ARG B 1 234 ? -10.047 -26.531 -12.469 1 98 234 ARG B C 1
ATOM 3896 O O . ARG B 1 234 ? -10.586 -27.422 -13.109 1 98 234 ARG B O 1
ATOM 3903 N N . GLN B 1 235 ? -8.93 -26.109 -12.75 1 98.38 235 GLN B N 1
ATOM 3904 C CA . GLN B 1 235 ? -8.062 -26.625 -13.797 1 98.38 235 GLN B CA 1
ATOM 3905 C C . GLN B 1 235 ? -6.594 -26.562 -13.375 1 98.38 235 GLN B C 1
ATOM 3907 O O . GLN B 1 235 ? -6.195 -25.656 -12.641 1 98.38 235 GLN B O 1
ATOM 3912 N N . THR B 1 236 ? -5.824 -27.547 -13.781 1 98.75 236 THR B N 1
ATOM 3913 C CA . THR B 1 236 ? -4.383 -27.562 -13.555 1 98.75 236 THR B CA 1
ATOM 3914 C C . THR B 1 236 ? -3.629 -27.656 -14.875 1 98.75 236 THR B C 1
ATOM 3916 O O . THR B 1 236 ? -3.977 -28.469 -15.734 1 98.75 236 THR B O 1
ATOM 3919 N N . LEU B 1 237 ? -2.717 -26.797 -15.062 1 98.88 237 LEU B N 1
ATOM 3920 C CA . LEU B 1 237 ? -1.773 -26.859 -16.172 1 98.88 237 LEU B CA 1
ATOM 3921 C C . LEU B 1 237 ? -0.37 -27.188 -15.68 1 98.88 237 LEU B C 1
ATOM 3923 O O . LEU B 1 237 ? 0.16 -26.516 -14.797 1 98.88 237 LEU B O 1
ATOM 3927 N N . VAL B 1 238 ? 0.271 -28.219 -16.188 1 98.75 238 VAL B N 1
ATOM 3928 C CA . VAL B 1 238 ? 1.64 -28.594 -15.852 1 98.75 238 VAL B CA 1
ATOM 3929 C C . VAL B 1 238 ? 2.57 -28.266 -17.016 1 98.75 238 VAL B C 1
ATOM 3931 O O . VAL B 1 238 ? 2.387 -28.75 -18.125 1 98.75 238 VAL B O 1
ATOM 3934 N N . LEU B 1 239 ? 3.518 -27.422 -16.766 1 98.75 239 LEU B N 1
ATOM 3935 C CA . LEU B 1 239 ? 4.551 -27.078 -17.734 1 98.75 239 LEU B CA 1
ATOM 3936 C C . LEU B 1 239 ? 5.695 -28.094 -17.672 1 98.75 239 LEU B C 1
ATOM 3938 O O . LEU B 1 239 ? 5.914 -28.734 -16.656 1 98.75 239 LEU B O 1
ATOM 3942 N N . GLU B 1 240 ? 6.477 -28.141 -18.797 1 98 240 GLU B N 1
ATOM 3943 C CA . GLU B 1 240 ? 7.504 -29.172 -18.875 1 98 240 GLU B CA 1
ATOM 3944 C C . GLU B 1 240 ? 8.906 -28.562 -18.859 1 98 240 GLU B C 1
ATOM 3946 O O . GLU B 1 240 ? 9.859 -29.219 -18.438 1 98 240 GLU B O 1
ATOM 3951 N N . GLU B 1 241 ? 9.008 -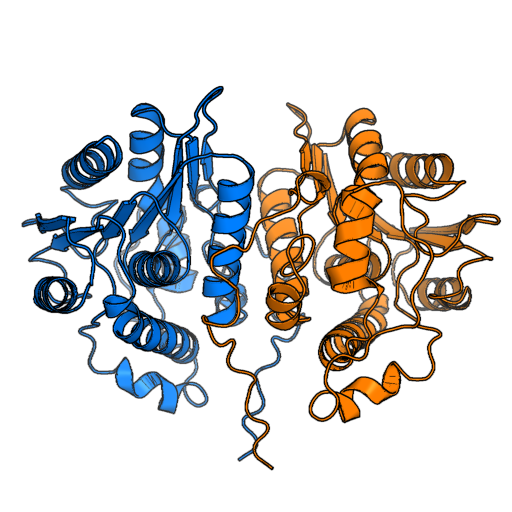27.297 -19.281 1 97.88 241 GLU B N 1
ATOM 3952 C CA . GLU B 1 241 ? 10.352 -26.781 -19.562 1 97.88 241 GLU B CA 1
ATOM 3953 C C . GLU B 1 241 ? 10.734 -25.672 -18.594 1 97.88 241 GLU B C 1
ATOM 3955 O O . GLU B 1 241 ? 11.914 -25.391 -18.391 1 97.88 241 GLU B O 1
ATOM 3960 N N . SER B 1 242 ? 9.82 -25.047 -18.031 1 97.62 242 SER B N 1
ATOM 3961 C CA . SER B 1 242 ? 10.07 -23.844 -17.25 1 97.62 242 SER B CA 1
ATOM 3962 C C . SER B 1 242 ? 10.594 -24.188 -15.859 1 97.62 242 SER B C 1
ATOM 3964 O O . SER B 1 242 ? 10.18 -25.188 -15.266 1 97.62 242 SER B O 1
ATOM 3966 N N . GLY B 1 243 ? 11.469 -23.328 -15.406 1 97.06 243 GLY B N 1
ATOM 3967 C CA . GLY B 1 243 ? 11.828 -23.375 -13.992 1 97.06 243 GLY B CA 1
ATOM 3968 C C . GLY B 1 243 ? 10.797 -22.719 -13.094 1 97.06 243 GLY B C 1
ATOM 3969 O O . GLY B 1 243 ? 9.594 -22.812 -13.352 1 97.06 243 GLY B O 1
ATOM 3970 N N . HIS B 1 244 ? 11.25 -22.109 -11.992 1 96.62 244 HIS B N 1
ATOM 3971 C CA . HIS B 1 244 ? 10.352 -21.578 -10.969 1 96.62 244 HIS B CA 1
ATOM 3972 C C . HIS B 1 244 ? 9.625 -20.328 -11.461 1 96.62 244 HIS B C 1
ATOM 3974 O O . HIS B 1 244 ? 8.422 -20.172 -11.227 1 96.62 244 HIS B O 1
ATOM 3980 N N . VAL B 1 245 ? 10.312 -19.438 -12.078 1 97.94 245 VAL B N 1
ATOM 3981 C CA . VAL B 1 245 ? 9.711 -18.188 -12.539 1 97.94 245 VAL B CA 1
ATOM 3982 C C . VAL B 1 245 ? 9.039 -18.406 -13.898 1 97.94 245 VAL B C 1
ATOM 3984 O O . VAL B 1 245 ? 9.516 -17.922 -14.922 1 97.94 245 VAL B O 1
ATOM 3987 N N . ILE B 1 246 ? 7.879 -19 -13.875 1 98.69 246 ILE B N 1
ATOM 3988 C CA . ILE B 1 246 ? 7.23 -19.516 -15.07 1 98.69 246 ILE B CA 1
ATOM 3989 C C . ILE B 1 246 ? 6.641 -18.359 -15.891 1 98.69 246 ILE B C 1
ATOM 3991 O O . ILE B 1 246 ? 6.273 -18.547 -17.047 1 98.69 246 ILE B O 1
ATOM 3995 N N . THR B 1 247 ? 6.52 -17.156 -15.352 1 98.75 247 THR B N 1
ATOM 3996 C CA . THR B 1 247 ? 5.992 -15.984 -16.047 1 98.75 247 THR B CA 1
ATOM 3997 C C . THR B 1 247 ? 7.074 -15.328 -16.906 1 98.75 247 THR B C 1
ATOM 3999 O O . THR B 1 247 ? 6.777 -14.461 -17.719 1 98.75 247 THR B O 1
ATOM 4002 N N . ASP B 1 248 ? 8.328 -15.711 -16.656 1 97 248 ASP B N 1
ATOM 4003 C CA . ASP B 1 248 ? 9.461 -15.141 -17.375 1 97 248 ASP B CA 1
ATOM 4004 C C . ASP B 1 248 ? 10.414 -16.234 -17.844 1 97 248 ASP B C 1
ATOM 4006 O O . ASP B 1 248 ? 11.633 -16.047 -17.891 1 97 248 ASP B O 1
ATOM 4010 N N . GLY B 1 249 ? 9.914 -17.422 -18.094 1 96.38 249 GLY B N 1
ATOM 4011 C CA . GLY B 1 249 ? 10.68 -18.562 -18.578 1 96.38 249 GLY B CA 1
ATOM 4012 C C . GLY B 1 249 ? 10.367 -18.922 -20.016 1 96.38 249 GLY B C 1
ATOM 4013 O O . GLY B 1 249 ? 9.75 -18.141 -20.734 1 96.38 249 GLY B O 1
ATOM 4014 N N . PRO B 1 250 ? 10.859 -20.062 -20.438 1 97.88 250 PRO B N 1
ATOM 4015 C CA . PRO B 1 250 ? 10.727 -20.469 -21.844 1 97.88 250 PRO B CA 1
ATOM 4016 C C . PRO B 1 250 ? 9.273 -20.688 -22.25 1 97.88 250 PRO B C 1
ATOM 4018 O O . PRO B 1 250 ? 8.953 -20.641 -23.438 1 97.88 250 PRO B O 1
ATOM 4021 N N . GLU B 1 251 ? 8.344 -20.859 -21.297 1 98.69 251 GLU B N 1
ATOM 4022 C CA . GLU B 1 251 ? 6.941 -21.125 -21.609 1 98.69 251 GLU B CA 1
ATOM 4023 C C . GLU B 1 251 ? 6.051 -19.969 -21.172 1 98.69 251 GLU B C 1
ATOM 4025 O O . GLU B 1 251 ? 4.863 -20.172 -20.891 1 98.69 251 GLU B O 1
ATOM 4030 N N . LYS B 1 252 ? 6.625 -18.781 -21.094 1 98.75 252 LYS B N 1
ATOM 4031 C CA . LYS B 1 252 ? 5.879 -17.625 -20.594 1 98.75 252 LYS B CA 1
ATOM 4032 C C . LYS B 1 252 ? 4.66 -17.344 -21.453 1 98.75 252 LYS B C 1
ATOM 4034 O O . LYS B 1 252 ? 3.613 -16.922 -20.953 1 98.75 252 LYS B O 1
ATOM 4039 N N . GLU B 1 253 ? 4.75 -17.547 -22.781 1 98.81 253 GLU B N 1
ATOM 4040 C CA . GLU B 1 253 ? 3.609 -17.328 -23.672 1 98.81 253 GLU B CA 1
ATOM 4041 C C . GLU B 1 253 ? 2.482 -18.312 -23.375 1 98.81 253 GLU B C 1
ATOM 4043 O O . GLU B 1 253 ? 1.306 -17.953 -23.406 1 98.81 253 GLU B O 1
ATOM 4048 N N . THR B 1 254 ? 2.867 -19.547 -23.125 1 98.88 254 THR B N 1
ATOM 4049 C CA . THR B 1 254 ? 1.893 -20.578 -22.766 1 98.88 254 THR B CA 1
ATOM 4050 C C . THR B 1 254 ? 1.171 -20.203 -21.469 1 98.88 254 THR B C 1
ATOM 4052 O O . THR B 1 254 ? -0.053 -20.328 -21.375 1 98.88 254 THR B O 1
ATOM 4055 N N . VAL B 1 255 ? 1.907 -19.75 -20.516 1 98.94 255 VAL B N 1
ATOM 4056 C CA . VAL B 1 255 ? 1.346 -19.344 -19.219 1 98.94 255 VAL B CA 1
ATOM 4057 C C . VAL B 1 255 ? 0.369 -18.188 -19.438 1 98.94 255 VAL B C 1
ATOM 4059 O O . VAL B 1 255 ? -0.765 -18.219 -18.953 1 98.94 255 VAL B O 1
ATOM 4062 N N . ALA B 1 256 ? 0.802 -17.156 -20.172 1 98.94 256 ALA B N 1
ATOM 4063 C CA . ALA B 1 256 ? -0.017 -15.969 -20.406 1 98.94 256 ALA B CA 1
ATOM 4064 C C . ALA B 1 256 ? -1.318 -16.328 -21.109 1 98.94 256 ALA B C 1
ATOM 4066 O O . ALA B 1 256 ? -2.389 -15.836 -20.75 1 98.94 256 ALA B O 1
ATOM 4067 N N . ARG B 1 257 ? -1.217 -17.172 -22.078 1 98.88 257 ARG B N 1
ATOM 4068 C CA . ARG B 1 257 ? -2.396 -17.594 -22.828 1 98.88 257 ARG B CA 1
ATOM 4069 C C . ARG B 1 257 ? -3.361 -18.375 -21.938 1 98.88 257 ARG B C 1
ATOM 4071 O O . ARG B 1 257 ? -4.57 -18.141 -21.969 1 98.88 257 ARG B O 1
ATOM 4078 N N . ALA B 1 258 ? -2.855 -19.281 -21.141 1 98.94 258 ALA B N 1
ATOM 4079 C CA . ALA B 1 258 ? -3.697 -20.078 -20.25 1 98.94 258 ALA B CA 1
ATOM 4080 C C . ALA B 1 258 ? -4.457 -19.188 -19.266 1 98.94 258 ALA B C 1
ATOM 4082 O O . ALA B 1 258 ? -5.648 -19.391 -19.031 1 98.94 258 ALA B O 1
ATOM 4083 N N . VAL B 1 259 ? -3.781 -18.203 -18.734 1 98.94 259 VAL B N 1
ATOM 4084 C CA . VAL B 1 259 ? -4.387 -17.312 -17.75 1 98.94 259 VAL B CA 1
ATOM 4085 C C . VAL B 1 259 ? -5.449 -16.453 -18.422 1 98.94 259 VAL B C 1
ATOM 4087 O O . VAL B 1 259 ? -6.562 -16.312 -17.906 1 98.94 259 VAL B O 1
ATOM 4090 N N . SER B 1 260 ? -5.098 -15.82 -19.562 1 98.88 260 SER B N 1
ATOM 4091 C CA . SER B 1 260 ? -6.062 -14.945 -20.234 1 98.88 260 SER B CA 1
ATOM 4092 C C . SER B 1 260 ? -7.305 -15.719 -20.672 1 98.88 260 SER B C 1
ATOM 4094 O O . SER B 1 260 ? -8.43 -15.242 -20.5 1 98.88 260 SER B O 1
ATOM 4096 N N . GLU B 1 261 ? -7.137 -16.953 -21.203 1 98.81 261 GLU B N 1
ATOM 4097 C CA . GLU B 1 261 ? -8.273 -17.781 -21.609 1 98.81 261 GLU B CA 1
ATOM 4098 C C . GLU B 1 261 ? -9.133 -18.156 -20.406 1 98.81 261 GLU B C 1
ATOM 4100 O O . GLU B 1 261 ? -10.359 -18.172 -20.5 1 98.81 261 GLU B O 1
ATOM 4105 N N . TRP B 1 262 ? -8.484 -18.453 -19.312 1 98.88 262 TRP B N 1
ATOM 4106 C CA . TRP B 1 262 ? -9.211 -18.781 -18.094 1 98.88 262 TRP B CA 1
ATOM 4107 C C . TRP B 1 262 ? -10.062 -17.609 -17.625 1 98.88 262 TRP B C 1
ATOM 4109 O O . TRP B 1 262 ? -11.219 -17.781 -17.234 1 98.88 262 TRP B O 1
ATOM 4119 N N . PHE B 1 263 ? -9.477 -16.406 -17.672 1 98.75 263 PHE B N 1
ATOM 4120 C CA . PHE B 1 263 ? -10.148 -15.219 -17.141 1 98.75 263 PHE B CA 1
ATOM 4121 C C . PHE B 1 263 ? -11.242 -14.742 -18.094 1 98.75 263 PHE B C 1
ATOM 4123 O O . PHE B 1 263 ? -12.172 -14.047 -17.672 1 98.75 263 PHE B O 1
ATOM 4130 N N . LEU B 1 264 ? -11.164 -15.086 -19.344 1 97.81 264 LEU B N 1
ATOM 4131 C CA . LEU B 1 264 ? -12.141 -14.656 -20.344 1 97.81 264 LEU B CA 1
ATOM 4132 C C . LEU B 1 264 ? -13.383 -15.539 -20.297 1 97.81 264 LEU B C 1
ATOM 4134 O O . LEU B 1 264 ? -14.414 -15.188 -20.875 1 97.81 264 LEU B O 1
ATOM 4138 N N . ARG B 1 265 ? -13.344 -16.656 -19.703 1 94.69 265 ARG B N 1
ATOM 4139 C CA . ARG B 1 265 ? -14.5 -17.531 -19.578 1 94.69 265 ARG B CA 1
ATOM 4140 C C . ARG B 1 265 ? -15.609 -16.875 -18.75 1 94.69 265 ARG B C 1
ATOM 4142 O O . ARG B 1 265 ? -15.328 -16.062 -17.859 1 94.69 265 ARG B O 1
#

Radius of gyration: 23.04 Å; Cα contacts (8 Å, |Δi|>4): 1160; chains: 2; bounding box: 55×64×55 Å